Protein AF-0000000066670380 (afdb_homodimer)

Radius of gyration: 27.07 Å; Cα contacts (8 Å, |Δi|>4): 912; chains: 2; bounding box: 52×88×58 Å

Structure (mmCIF, N/CA/C/O backbone):
data_AF-0000000066670380-model_v1
#
loop_
_entity.id
_entity.type
_entity.pdbx_description
1 polymer 'p-aminobenzoate N-oxygenase AurF'
#
loop_
_atom_site.group_PDB
_atom_site.id
_atom_site.type_symbol
_atom_site.label_atom_id
_atom_site.label_alt_id
_atom_site.label_comp_id
_atom_site.label_asym_id
_atom_site.label_entity_id
_atom_site.label_seq_id
_atom_site.pdbx_PDB_ins_code
_atom_site.Cartn_x
_atom_site.Cartn_y
_atom_site.Cartn_z
_atom_site.occupancy
_atom_site.B_iso_or_equiv
_atom_site.auth_seq_id
_atom_site.auth_comp_id
_atom_site.auth_asym_id
_atom_site.auth_atom_id
_atom_site.pdbx_PDB_model_num
ATOM 1 N N . MET A 1 1 ? 3.664 -50.062 -10.539 1 27.84 1 MET A N 1
ATOM 2 C CA . MET A 1 1 ? 3.404 -48.656 -10.773 1 27.84 1 MET A CA 1
ATOM 3 C C . MET A 1 1 ? 2.793 -48 -9.539 1 27.84 1 MET A C 1
ATOM 5 O O . MET A 1 1 ? 1.697 -48.375 -9.109 1 27.84 1 MET A O 1
ATOM 9 N N . SER A 1 2 ? 3.572 -47.594 -8.57 1 32.66 2 SER A N 1
ATOM 10 C CA . SER A 1 2 ? 3.107 -47.094 -7.285 1 32.66 2 SER A CA 1
ATOM 11 C C . SER A 1 2 ? 2.109 -45.938 -7.477 1 32.66 2 SER A C 1
ATOM 13 O O . SER A 1 2 ? 2.277 -45.094 -8.359 1 32.66 2 SER A O 1
ATOM 15 N N . THR A 1 3 ? 0.923 -46.156 -7.219 1 38.84 3 THR A N 1
ATOM 16 C CA . THR A 1 3 ? -0.119 -45.125 -7.254 1 38.84 3 THR A CA 1
ATOM 17 C C . THR A 1 3 ? 0.418 -43.781 -6.754 1 38.84 3 THR A C 1
ATOM 19 O O . THR A 1 3 ? 0.989 -43.719 -5.664 1 38.84 3 THR A O 1
ATOM 22 N N . PRO A 1 4 ? 0.781 -42.906 -7.676 1 41.97 4 PRO A N 1
ATOM 23 C CA . PRO A 1 4 ? 1.277 -41.656 -7.113 1 41.97 4 PRO A CA 1
ATOM 24 C C . PRO A 1 4 ? 0.515 -41.219 -5.863 1 41.97 4 PRO A C 1
ATOM 26 O O . PRO A 1 4 ? -0.715 -41.312 -5.828 1 41.97 4 PRO A O 1
ATOM 29 N N . THR A 1 5 ? 0.919 -41.469 -4.672 1 41.38 5 THR A N 1
ATOM 30 C CA . THR A 1 5 ? 0.387 -41.062 -3.379 1 41.38 5 THR A CA 1
ATOM 31 C C . THR A 1 5 ? -0.266 -39.688 -3.477 1 41.38 5 THR A C 1
ATOM 33 O O . THR A 1 5 ? 0.386 -38.719 -3.848 1 41.38 5 THR A O 1
ATOM 36 N N . LYS A 1 6 ? -1.467 -39.719 -3.725 1 56.16 6 LYS A N 1
ATOM 37 C CA . LYS A 1 6 ? -2.289 -38.5 -3.672 1 56.16 6 LYS A CA 1
ATOM 38 C C . LYS A 1 6 ? -1.941 -37.656 -2.453 1 56.16 6 LYS A C 1
ATOM 40 O O . LYS A 1 6 ? -2.203 -38.062 -1.317 1 56.16 6 LYS A O 1
ATOM 45 N N . HIS A 1 7 ? -0.723 -37.031 -2.568 1 61.69 7 HIS A N 1
ATOM 46 C CA . HIS A 1 7 ? -0.41 -36.094 -1.474 1 61.69 7 HIS A CA 1
ATOM 47 C C . HIS A 1 7 ? -1.616 -35.25 -1.111 1 61.69 7 HIS A C 1
ATOM 49 O O . HIS A 1 7 ? -2.219 -34.625 -1.982 1 61.69 7 HIS A O 1
ATOM 55 N N . ALA A 1 8 ? -2.26 -35.438 0.004 1 76.31 8 ALA A N 1
ATOM 56 C CA . ALA A 1 8 ? -3.396 -34.656 0.519 1 76.31 8 ALA A CA 1
ATOM 57 C C . ALA A 1 8 ? -3.047 -33.188 0.658 1 76.31 8 ALA A C 1
ATOM 59 O O . ALA A 1 8 ? -1.997 -32.844 1.202 1 76.31 8 ALA A O 1
ATOM 60 N N . VAL A 1 9 ? -3.727 -32.281 -0.141 1 86.62 9 VAL A N 1
ATOM 61 C CA . VAL A 1 9 ? -3.547 -30.844 -0.063 1 86.62 9 VAL A CA 1
ATOM 62 C C . VAL A 1 9 ? -4.316 -30.281 1.135 1 86.62 9 VAL A C 1
ATOM 64 O O . VAL A 1 9 ? -5.5 -30.578 1.31 1 86.62 9 VAL A O 1
ATOM 67 N N . SER A 1 10 ? -3.701 -29.594 2.004 1 86.31 10 SER A N 1
ATOM 68 C CA . SER A 1 10 ? -4.289 -29.016 3.209 1 86.31 10 SER A CA 1
ATOM 69 C C . SER A 1 10 ? -5.492 -28.141 2.873 1 86.31 10 SER A C 1
ATOM 71 O O . SER A 1 10 ? -5.465 -27.391 1.895 1 86.31 10 SER A O 1
ATOM 73 N N . THR A 1 11 ? -6.512 -28.266 3.629 1 86.19 11 THR A N 1
ATOM 74 C CA . THR A 1 11 ? -7.684 -27.406 3.469 1 86.19 11 THR A CA 1
ATOM 75 C C . THR A 1 11 ? -7.793 -26.422 4.625 1 86.19 11 THR A C 1
ATOM 77 O O . THR A 1 11 ? -8.82 -25.75 4.777 1 86.19 11 THR A O 1
ATOM 80 N N . ALA A 1 12 ? -6.832 -26.344 5.352 1 81.56 12 ALA A N 1
ATOM 81 C CA . ALA A 1 12 ? -6.852 -25.469 6.52 1 81.56 12 ALA A CA 1
ATOM 82 C C . ALA A 1 12 ? -7.027 -24.016 6.105 1 81.56 12 ALA A C 1
ATOM 84 O O . ALA A 1 12 ? -6.273 -23.5 5.277 1 81.56 12 ALA A O 1
ATOM 85 N N . GLY A 1 13 ? -8.133 -23.375 6.629 1 80.44 13 GLY A N 1
ATOM 86 C CA . GLY A 1 13 ? -8.336 -21.953 6.453 1 80.44 13 GLY A CA 1
ATOM 87 C C . GLY A 1 13 ? -8.906 -21.594 5.094 1 80.44 13 GLY A C 1
ATOM 88 O O . GLY A 1 13 ? -9.008 -20.406 4.758 1 80.44 13 GLY A O 1
ATOM 89 N N . MET A 1 14 ? -9.297 -22.547 4.363 1 86.88 14 MET A N 1
ATOM 90 C CA . MET A 1 14 ? -9.781 -22.266 3.014 1 86.88 14 MET A CA 1
ATOM 91 C C . MET A 1 14 ? -11.125 -21.547 3.055 1 86.88 14 MET A C 1
ATOM 93 O O . MET A 1 14 ? -11.969 -21.844 3.902 1 86.88 14 MET A O 1
ATOM 97 N N . SER A 1 15 ? -11.242 -20.594 2.135 1 88.19 15 SER A N 1
ATOM 98 C CA . SER A 1 15 ? -12.492 -19.859 2.025 1 88.19 15 SER A CA 1
ATOM 99 C C . SER A 1 15 ? -13.656 -20.781 1.675 1 88.19 15 SER A C 1
ATOM 101 O O . SER A 1 15 ? -13.523 -21.672 0.833 1 88.19 15 SER A O 1
ATOM 103 N N . THR A 1 16 ? -14.766 -20.547 2.285 1 86.88 16 THR A N 1
ATOM 104 C CA . THR A 1 16 ? -15.984 -21.312 2.012 1 86.88 16 THR A CA 1
ATOM 105 C C . THR A 1 16 ? -17.047 -20.438 1.365 1 86.88 16 THR A C 1
ATOM 107 O O . THR A 1 16 ? -18.219 -20.781 1.353 1 86.88 16 THR A O 1
ATOM 110 N N . THR A 1 17 ? -16.625 -19.344 0.878 1 88.81 17 THR A N 1
ATOM 111 C CA . THR A 1 17 ? -17.562 -18.375 0.319 1 88.81 17 THR A CA 1
ATOM 112 C C . THR A 1 17 ? -18.266 -18.938 -0.914 1 88.81 17 THR A C 1
ATOM 114 O O . THR A 1 17 ? -17.609 -19.5 -1.797 1 88.81 17 THR A O 1
ATOM 117 N N . ARG A 1 18 ? -19.562 -18.797 -0.908 1 89.88 18 ARG A N 1
ATOM 118 C CA . ARG A 1 18 ? -20.438 -19.078 -2.041 1 89.88 18 ARG A CA 1
ATOM 119 C C . ARG A 1 18 ? -21.297 -17.859 -2.389 1 89.88 18 ARG A C 1
ATOM 121 O O . ARG A 1 18 ? -21.5 -16.984 -1.554 1 89.88 18 ARG A O 1
ATOM 128 N N . ALA A 1 19 ? -21.734 -17.844 -3.615 1 89.88 19 ALA A N 1
ATOM 129 C CA . ALA A 1 19 ? -22.547 -16.719 -4.062 1 89.88 19 ALA A CA 1
ATOM 130 C C . ALA A 1 19 ? -23.734 -16.5 -3.127 1 89.88 19 ALA A C 1
ATOM 132 O O . ALA A 1 19 ? -24.078 -15.359 -2.816 1 89.88 19 ALA A O 1
ATOM 133 N N . LYS A 1 20 ? -24.25 -17.547 -2.625 1 88.19 20 LYS A N 1
ATOM 134 C CA . LYS A 1 20 ? -25.5 -17.5 -1.88 1 88.19 20 LYS A CA 1
ATOM 135 C C . LYS A 1 20 ? -25.266 -17.031 -0.445 1 88.19 20 LYS A C 1
ATOM 137 O O . LYS A 1 20 ? -26.219 -16.688 0.258 1 88.19 20 LYS A O 1
ATOM 142 N N . ASN A 1 21 ? -24.078 -16.969 0.012 1 89.38 21 ASN A N 1
ATOM 143 C CA . ASN A 1 21 ? -23.859 -16.656 1.422 1 89.38 21 ASN A CA 1
ATOM 144 C C . ASN A 1 21 ? -23.141 -15.328 1.602 1 89.38 21 ASN A C 1
ATOM 146 O O . ASN A 1 21 ? -22.594 -15.055 2.668 1 89.38 21 ASN A O 1
ATOM 150 N N . VAL A 1 22 ? -23.219 -14.57 0.605 1 92.38 22 VAL A N 1
ATOM 151 C CA . VAL A 1 22 ? -22.594 -13.25 0.703 1 92.38 22 VAL A CA 1
ATOM 152 C C . VAL A 1 22 ? -23.406 -12.359 1.625 1 92.38 22 VAL A C 1
ATOM 154 O O . VAL A 1 22 ? -24.594 -12.125 1.38 1 92.38 22 VAL A O 1
ATOM 157 N N . GLY A 1 23 ? -22.797 -11.953 2.709 1 90.81 23 GLY A N 1
ATOM 158 C CA . GLY A 1 23 ? -23.484 -11.133 3.689 1 90.81 23 GLY A CA 1
ATOM 159 C C . GLY A 1 23 ? -23.172 -9.656 3.557 1 90.81 23 GLY A C 1
ATOM 160 O O . GLY A 1 23 ? -22.766 -9.195 2.486 1 90.81 23 GLY A O 1
ATOM 161 N N . ASP A 1 24 ? -23.5 -8.875 4.68 1 94.75 24 ASP A N 1
ATOM 162 C CA . ASP A 1 24 ? -23.234 -7.441 4.727 1 94.75 24 ASP A CA 1
ATOM 163 C C . ASP A 1 24 ? -21.734 -7.156 4.648 1 94.75 24 ASP A C 1
ATOM 165 O O . ASP A 1 24 ? -20.938 -7.781 5.352 1 94.75 24 ASP A O 1
ATOM 169 N N . ARG A 1 25 ? -21.391 -6.254 3.795 1 94 25 ARG A N 1
ATOM 170 C CA . ARG A 1 25 ? -19.984 -5.949 3.535 1 94 25 ARG A CA 1
ATOM 171 C C . ARG A 1 25 ? -19.281 -5.52 4.812 1 94 25 ARG A C 1
ATOM 173 O O . ARG A 1 25 ? -18.172 -5.977 5.094 1 94 25 ARG A O 1
ATOM 180 N N . GLN A 1 26 ? -19.922 -4.66 5.602 1 94.44 26 GLN A N 1
ATOM 181 C CA . GLN A 1 26 ? -19.297 -4.137 6.809 1 94.44 26 GLN A CA 1
ATOM 182 C C . GLN A 1 26 ? -19.125 -5.227 7.863 1 94.44 26 GLN A C 1
ATOM 184 O O . GLN A 1 26 ? -18.125 -5.273 8.57 1 94.44 26 GLN A O 1
ATOM 189 N N . LYS A 1 27 ? -20.047 -6.141 7.957 1 94.5 27 LYS A N 1
ATOM 190 C CA . LYS A 1 27 ? -19.969 -7.246 8.906 1 94.5 27 LYS A CA 1
ATOM 191 C C . LYS A 1 27 ? -18.844 -8.219 8.531 1 94.5 27 LYS A C 1
ATOM 193 O O . LYS A 1 27 ? -18.109 -8.695 9.391 1 94.5 27 LYS A O 1
ATOM 198 N N . THR A 1 28 ? -18.781 -8.484 7.27 1 94.19 28 THR A N 1
ATOM 199 C CA . THR A 1 28 ? -17.688 -9.336 6.797 1 94.19 28 THR A CA 1
ATOM 200 C C . THR A 1 28 ? -16.328 -8.703 7.109 1 94.19 28 THR A C 1
ATOM 202 O O . THR A 1 28 ? -15.438 -9.359 7.641 1 94.19 28 THR A O 1
ATOM 205 N N . ALA A 1 29 ? -16.203 -7.41 6.77 1 94.19 29 ALA A N 1
ATOM 206 C CA . ALA A 1 29 ? -14.953 -6.699 7.016 1 94.19 29 ALA A CA 1
ATOM 207 C C . ALA A 1 29 ? -14.594 -6.727 8.5 1 94.19 29 ALA A C 1
ATOM 209 O O . ALA A 1 29 ? -13.438 -6.977 8.859 1 94.19 29 ALA A O 1
ATOM 210 N N . GLN A 1 30 ? -15.555 -6.523 9.32 1 93.56 30 GLN A N 1
ATOM 211 C CA . GLN A 1 30 ? -15.328 -6.523 10.766 1 93.56 30 GLN A CA 1
ATOM 212 C C . GLN A 1 30 ? -14.828 -7.879 11.242 1 93.56 30 GLN A C 1
ATOM 214 O O . GLN A 1 30 ? -13.883 -7.957 12.031 1 93.56 30 GLN A O 1
ATOM 219 N N . ARG A 1 31 ? -15.453 -8.914 10.812 1 93.38 31 ARG A N 1
ATOM 220 C CA . ARG A 1 31 ? -15.055 -10.273 11.188 1 93.38 31 ARG A CA 1
ATOM 221 C C . ARG A 1 31 ? -13.633 -10.57 10.719 1 93.38 31 ARG A C 1
ATOM 223 O O . ARG A 1 31 ? -12.828 -11.125 11.477 1 93.38 31 ARG A O 1
ATOM 230 N N . LEU A 1 32 ? -13.344 -10.172 9.547 1 92.88 32 LEU A N 1
ATOM 231 C CA . LEU A 1 32 ? -12.031 -10.461 8.977 1 92.88 32 LEU A CA 1
ATOM 232 C C . LEU A 1 32 ? -10.953 -9.609 9.641 1 92.88 32 LEU A C 1
ATOM 234 O O . LEU A 1 32 ? -9.805 -10.047 9.781 1 92.88 32 LEU A O 1
ATOM 238 N N . LEU A 1 33 ? -11.312 -8.406 10.031 1 92.94 33 LEU A N 1
ATOM 239 C CA . LEU A 1 33 ? -10.391 -7.562 10.781 1 92.94 33 LEU A CA 1
ATOM 240 C C . LEU A 1 33 ? -10.023 -8.203 12.117 1 92.94 33 LEU A C 1
ATOM 242 O O . LEU A 1 33 ? -8.859 -8.195 12.516 1 92.94 33 LEU A O 1
ATOM 246 N N . ARG A 1 34 ? -10.984 -8.75 12.797 1 90.69 34 ARG A N 1
ATOM 247 C CA . ARG A 1 34 ? -10.727 -9.453 14.047 1 90.69 34 ARG A CA 1
ATOM 248 C C . ARG A 1 34 ? -9.812 -10.656 13.82 1 90.69 34 ARG A C 1
ATOM 250 O O . ARG A 1 34 ? -8.883 -10.883 14.594 1 90.69 34 ARG A O 1
ATOM 257 N N . SER A 1 35 ? -10.078 -11.375 12.75 1 90 35 SER A N 1
ATOM 258 C CA . SER A 1 35 ? -9.25 -12.523 12.406 1 90 35 SER A CA 1
ATOM 259 C C . SER A 1 35 ? -7.809 -12.102 12.125 1 90 35 SER A C 1
ATOM 261 O O . SER A 1 35 ? -6.867 -12.773 12.555 1 90 35 SER A O 1
ATOM 263 N N . ALA A 1 36 ? -7.664 -11.008 11.43 1 89.38 36 ALA A N 1
ATOM 264 C CA . ALA A 1 36 ? -6.332 -10.5 11.102 1 89.38 36 ALA A CA 1
ATOM 265 C C . ALA A 1 36 ? -5.562 -10.117 12.359 1 89.38 36 ALA A C 1
ATOM 267 O O . ALA A 1 36 ? -4.352 -10.328 12.438 1 89.38 36 ALA A O 1
ATOM 268 N N . ALA A 1 37 ? -6.227 -9.602 13.297 1 85.5 37 ALA A N 1
ATOM 269 C CA . ALA A 1 37 ? -5.605 -9.188 14.555 1 85.5 37 ALA A CA 1
ATOM 270 C C . ALA A 1 37 ? -5.219 -10.398 15.398 1 85.5 37 ALA A C 1
ATOM 272 O O . ALA A 1 37 ? -4.141 -10.43 16 1 85.5 37 ALA A O 1
ATOM 273 N N . ASP A 1 38 ? -6.012 -11.422 15.398 1 86 38 ASP A N 1
ATOM 274 C CA . ASP A 1 38 ? -5.836 -12.594 16.25 1 86 38 ASP A CA 1
ATOM 275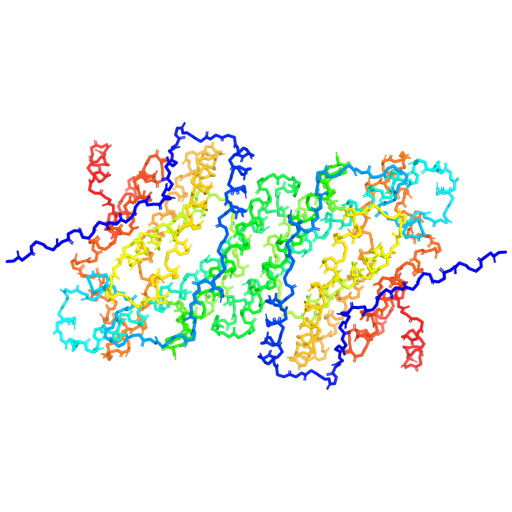 C C . ASP A 1 38 ? -4.785 -13.547 15.672 1 86 38 ASP A C 1
ATOM 277 O O . ASP A 1 38 ? -4.121 -14.266 16.422 1 86 38 ASP A O 1
ATOM 281 N N . ARG A 1 39 ? -4.613 -13.5 14.406 1 84.62 39 ARG A N 1
ATOM 282 C CA . ARG A 1 39 ? -3.77 -14.484 13.734 1 84.62 39 ARG A CA 1
ATOM 283 C C . ARG A 1 39 ? -2.721 -13.805 12.867 1 84.62 39 ARG A C 1
ATOM 285 O O . ARG A 1 39 ? -2.553 -14.156 11.695 1 84.62 39 ARG A O 1
ATOM 292 N N . ALA A 1 40 ? -2.08 -12.891 13.477 1 81.88 40 ALA A N 1
ATOM 293 C CA . ALA A 1 40 ? -1.035 -12.18 12.75 1 81.88 40 ALA A CA 1
ATOM 294 C C . ALA A 1 40 ? 0.307 -12.891 12.875 1 81.88 40 ALA A C 1
ATOM 296 O O . ALA A 1 40 ? 0.662 -13.367 13.961 1 81.88 40 ALA A O 1
ATOM 297 N N . TYR A 1 41 ? 0.965 -13.148 11.781 1 87.94 41 TYR A N 1
ATOM 298 C CA . TYR A 1 41 ? 2.322 -13.68 11.734 1 87.94 41 TYR A CA 1
ATOM 299 C C . TYR A 1 41 ? 3.328 -12.586 11.391 1 87.94 41 TYR A C 1
ATOM 301 O O . TYR A 1 41 ? 2.959 -11.547 10.852 1 87.94 41 TYR A O 1
ATOM 309 N N . ASP A 1 42 ? 4.473 -12.852 11.844 1 86.38 42 ASP A N 1
ATOM 310 C CA . ASP A 1 42 ? 5.613 -12.016 11.477 1 86.38 42 ASP A CA 1
ATOM 311 C C . ASP A 1 42 ? 6.715 -12.844 10.828 1 86.38 42 ASP A C 1
ATOM 313 O O . ASP A 1 42 ? 7.457 -13.555 11.508 1 86.38 42 ASP A O 1
ATOM 317 N N . GLY A 1 43 ? 6.855 -12.688 9.555 1 90.12 43 GLY A N 1
ATOM 318 C CA . GLY A 1 43 ? 7.82 -13.469 8.797 1 90.12 43 GLY A CA 1
ATOM 319 C C . GLY A 1 43 ? 9.242 -13.281 9.281 1 90.12 43 GLY A C 1
ATOM 320 O O . GLY A 1 43 ? 10.07 -14.188 9.148 1 90.12 43 GLY A O 1
ATOM 321 N N . GLU A 1 44 ? 9.57 -12.148 9.875 1 87.44 44 GLU A N 1
ATOM 322 C CA . GLU A 1 44 ? 10.922 -11.891 10.359 1 87.44 44 GLU A CA 1
ATOM 323 C C . GLU A 1 44 ? 11.227 -12.703 11.617 1 87.44 44 GLU A C 1
ATOM 325 O O . GLU A 1 44 ? 12.375 -13.062 11.867 1 87.44 44 GLU A O 1
ATOM 330 N N . VAL A 1 45 ? 10.148 -12.969 12.32 1 89.19 45 VAL A N 1
ATOM 331 C CA . VAL A 1 45 ? 10.312 -13.68 13.586 1 89.19 45 VAL A CA 1
ATOM 332 C C . VAL A 1 45 ? 9.961 -15.156 13.406 1 89.19 45 VAL A C 1
ATOM 334 O O . VAL A 1 45 ? 10.617 -16.031 13.977 1 89.19 45 VAL A O 1
ATOM 337 N N . ASP A 1 46 ? 9.031 -15.438 12.555 1 94.94 46 ASP A N 1
ATOM 338 C CA . ASP A 1 46 ? 8.438 -16.766 12.477 1 94.94 46 ASP A CA 1
ATOM 339 C C . ASP A 1 46 ? 9.219 -17.656 11.516 1 94.94 46 ASP A C 1
ATOM 341 O O . ASP A 1 46 ? 8.961 -18.859 11.422 1 94.94 46 ASP A O 1
ATOM 345 N N . ILE A 1 47 ? 10.148 -17.125 10.781 1 96.56 47 ILE A N 1
ATOM 346 C CA . ILE A 1 47 ? 11.031 -17.891 9.914 1 96.56 47 ILE A CA 1
ATOM 347 C C . ILE A 1 47 ? 12.477 -17.734 10.367 1 96.56 47 ILE A C 1
ATOM 349 O O . ILE A 1 47 ? 12.953 -16.609 10.547 1 96.56 47 ILE A O 1
ATOM 353 N N . ASN A 1 48 ? 13.18 -18.797 10.602 1 96.25 48 ASN A N 1
ATOM 354 C CA . ASN A 1 48 ? 14.578 -18.75 10.992 1 96.25 48 ASN A CA 1
ATOM 355 C C . ASN A 1 48 ? 15.484 -18.484 9.797 1 96.25 48 ASN A C 1
ATOM 357 O O . ASN A 1 48 ? 16.109 -19.406 9.273 1 96.25 48 ASN A O 1
ATOM 361 N N . TRP A 1 49 ? 15.633 -17.281 9.461 1 96.06 49 TRP A N 1
ATOM 362 C CA . TRP A 1 49 ? 16.359 -16.891 8.258 1 96.06 49 TRP A CA 1
ATOM 363 C C . TRP A 1 49 ? 17.844 -17.188 8.391 1 96.06 49 TRP A C 1
ATOM 365 O O . TRP A 1 49 ? 18.562 -17.281 7.387 1 96.06 49 TRP A O 1
ATOM 375 N N . ASP A 1 50 ? 18.406 -17.406 9.539 1 95.62 50 ASP A N 1
ATOM 376 C CA . ASP A 1 50 ? 19.828 -17.656 9.766 1 95.62 50 ASP A CA 1
ATOM 377 C C . ASP A 1 50 ? 20.156 -19.125 9.586 1 95.62 50 ASP A C 1
ATOM 379 O O . ASP A 1 50 ? 21.328 -19.5 9.461 1 95.62 50 ASP A O 1
ATOM 383 N N . ALA A 1 51 ? 19.156 -19.938 9.648 1 97.5 51 ALA A N 1
ATOM 384 C CA . ALA A 1 51 ? 19.406 -21.359 9.398 1 97.5 51 ALA A CA 1
ATOM 385 C C . ALA A 1 51 ? 19.859 -21.594 7.969 1 97.5 51 ALA A C 1
ATOM 387 O O . ALA A 1 51 ? 19.359 -20.969 7.031 1 97.5 51 ALA A O 1
ATOM 388 N N . PRO A 1 52 ? 20.859 -22.531 7.805 1 97.31 52 PRO A N 1
ATOM 389 C CA . PRO A 1 52 ? 21.266 -22.828 6.438 1 97.31 52 PRO A CA 1
ATOM 390 C C . PRO A 1 52 ? 20.219 -23.609 5.656 1 97.31 52 PRO A C 1
ATOM 392 O O . PRO A 1 52 ? 19.328 -24.219 6.254 1 97.31 52 PRO A O 1
ATOM 395 N N . LEU A 1 53 ? 20.344 -23.484 4.383 1 97.25 53 LEU A N 1
ATOM 396 C CA . LEU A 1 53 ? 19.531 -24.359 3.547 1 97.25 53 LEU A CA 1
ATOM 397 C C . LEU A 1 53 ? 19.859 -25.828 3.801 1 97.25 53 LEU A C 1
ATOM 399 O O . LEU A 1 53 ? 21.031 -26.172 3.977 1 97.25 53 LEU A O 1
ATOM 403 N N . GLU A 1 54 ? 18.828 -26.656 3.758 1 97.25 54 GLU A N 1
ATOM 404 C CA . GLU A 1 54 ? 19.047 -28.078 3.971 1 97.25 54 GLU A CA 1
ATOM 405 C C . GLU A 1 54 ? 19.469 -28.766 2.674 1 97.25 54 GLU A C 1
ATOM 407 O O . GLU A 1 54 ? 18.75 -28.703 1.671 1 97.25 54 GLU A O 1
ATOM 412 N N . PRO A 1 55 ? 20.594 -29.469 2.713 1 95.62 55 PRO A N 1
ATOM 413 C CA . PRO A 1 55 ? 21.047 -30.172 1.506 1 95.62 55 PRO A CA 1
ATOM 414 C C . PRO A 1 55 ? 20.047 -31.203 1.014 1 95.62 55 PRO A C 1
ATOM 416 O O . PRO A 1 55 ? 19.438 -31.922 1.821 1 95.62 55 PRO A O 1
ATOM 419 N N . GLY A 1 56 ? 19.828 -31.188 -0.256 1 95 56 GLY A N 1
ATOM 420 C CA . GLY A 1 56 ? 19.031 -32.219 -0.885 1 95 56 GLY A CA 1
ATOM 421 C C . GLY A 1 56 ? 17.562 -31.875 -0.942 1 95 56 GLY A C 1
ATOM 422 O O . GLY A 1 56 ? 16.781 -32.562 -1.601 1 95 56 GLY A O 1
ATOM 423 N N . LYS A 1 57 ? 17.156 -30.844 -0.276 1 97.19 57 LYS A N 1
ATOM 424 C CA . LYS A 1 57 ? 15.742 -30.469 -0.275 1 97.19 57 LYS A CA 1
ATOM 425 C C . LYS A 1 57 ? 15.406 -29.578 -1.469 1 97.19 57 LYS A C 1
ATOM 427 O O . LYS A 1 57 ? 16.281 -28.875 -1.984 1 97.19 57 LYS A O 1
ATOM 432 N N . ARG A 1 58 ? 14.148 -29.703 -1.817 1 97.62 58 ARG A N 1
ATOM 433 C CA . ARG A 1 58 ? 13.648 -29.016 -3.002 1 97.62 58 ARG A CA 1
ATOM 434 C C . ARG A 1 58 ? 12.992 -27.688 -2.627 1 97.62 58 ARG A C 1
ATOM 436 O O . ARG A 1 58 ? 12.648 -27.469 -1.466 1 97.62 58 ARG A O 1
ATOM 443 N N . TRP A 1 59 ? 12.906 -26.812 -3.604 1 97.56 59 TRP A N 1
ATOM 444 C CA . TRP A 1 59 ? 12.172 -25.562 -3.447 1 97.56 59 TRP A CA 1
ATOM 445 C C . TRP A 1 59 ? 10.75 -25.703 -3.979 1 97.56 59 TRP A C 1
ATOM 447 O O . TRP A 1 59 ? 9.875 -24.906 -3.639 1 97.56 59 TRP A O 1
ATOM 457 N N . MET A 1 60 ? 10.594 -26.625 -4.848 1 95.25 60 MET A N 1
ATOM 458 C CA . MET A 1 60 ? 9.32 -26.969 -5.477 1 95.25 60 MET A CA 1
ATOM 459 C C . MET A 1 60 ? 9.258 -28.469 -5.781 1 95.25 60 MET A C 1
ATOM 461 O O . MET A 1 60 ? 10.281 -29.078 -6.09 1 95.25 60 MET A O 1
ATOM 465 N N . LEU A 1 61 ? 8.07 -28.984 -5.723 1 96.06 61 LEU A N 1
ATOM 466 C CA . LEU A 1 61 ? 7.898 -30.406 -6.023 1 96.06 61 LEU A CA 1
ATOM 467 C C . LEU A 1 61 ? 8.188 -30.688 -7.496 1 96.06 61 LEU A C 1
ATOM 469 O O . LEU A 1 61 ? 7.809 -29.906 -8.367 1 96.06 61 LEU A O 1
ATOM 473 N N . ASP A 1 62 ? 8.773 -31.812 -7.758 1 96.38 62 ASP A N 1
ATOM 474 C CA . ASP A 1 62 ? 9.195 -32.156 -9.117 1 96.38 62 ASP A CA 1
ATOM 475 C C . ASP A 1 62 ? 8.008 -32.156 -10.07 1 96.38 62 ASP A C 1
ATOM 477 O O . ASP A 1 62 ? 8.062 -31.578 -11.148 1 96.38 62 ASP A O 1
ATOM 481 N N . HIS A 1 63 ? 6.906 -32.781 -9.664 1 95.69 63 HIS A N 1
ATOM 482 C CA . HIS A 1 63 ? 5.781 -32.969 -10.578 1 95.69 63 HIS A CA 1
ATOM 483 C C . HIS A 1 63 ? 5.059 -31.656 -10.82 1 95.69 63 HIS A C 1
ATOM 485 O O . HIS A 1 63 ? 4.172 -31.578 -11.68 1 95.69 63 HIS A O 1
ATOM 491 N N . ARG A 1 64 ? 5.453 -30.547 -10.117 1 96.31 64 ARG A N 1
ATOM 492 C CA . ARG A 1 64 ? 4.875 -29.219 -10.336 1 96.31 64 ARG A CA 1
ATOM 493 C C . ARG A 1 64 ? 5.785 -28.359 -11.203 1 96.31 64 ARG A C 1
ATOM 495 O O . ARG A 1 64 ? 5.395 -27.266 -11.633 1 96.31 64 ARG A O 1
ATOM 502 N N . GLN A 1 65 ? 6.973 -28.812 -11.461 1 97.44 65 GLN A N 1
ATOM 503 C CA . GLN A 1 65 ? 7.867 -28.078 -12.352 1 97.44 65 GLN A CA 1
ATOM 504 C C . GLN A 1 65 ? 7.375 -28.125 -13.797 1 97.44 65 GLN A C 1
ATOM 506 O O . GLN A 1 65 ? 6.828 -29.141 -14.234 1 97.44 65 GLN A O 1
ATOM 511 N N . THR A 1 66 ? 7.613 -27.109 -14.516 1 97.69 66 THR A N 1
ATOM 512 C CA . THR A 1 66 ? 6.98 -26.875 -15.812 1 97.69 66 THR A CA 1
ATOM 513 C C . THR A 1 66 ? 7.426 -27.922 -16.828 1 97.69 66 THR A C 1
ATOM 515 O O . THR A 1 66 ? 6.68 -28.266 -17.75 1 97.69 66 THR A O 1
ATOM 518 N N . LEU A 1 67 ? 8.641 -28.469 -16.688 1 98.31 67 LEU A N 1
ATOM 519 C CA . LEU A 1 67 ? 9.172 -29.391 -17.688 1 98.31 67 LEU A CA 1
ATOM 520 C C . LEU A 1 67 ? 8.984 -30.844 -17.266 1 98.31 67 LEU A C 1
ATOM 522 O O . LEU A 1 67 ? 9.312 -31.75 -18.016 1 98.31 67 LEU A O 1
ATOM 526 N N . TYR A 1 68 ? 8.469 -31.078 -16.078 1 98.19 68 TYR A N 1
ATOM 527 C CA . TYR A 1 68 ? 8.305 -32.438 -15.586 1 98.19 68 TYR A CA 1
ATOM 528 C C . TYR A 1 68 ? 7.539 -33.312 -16.594 1 98.19 68 TYR A C 1
ATOM 530 O O . TYR A 1 68 ? 6.488 -32.875 -17.094 1 98.19 68 TYR A O 1
ATOM 538 N N . GLY A 1 69 ? 8.07 -34.406 -16.922 1 96.88 69 GLY A N 1
ATOM 539 C CA . GLY A 1 69 ? 7.406 -35.375 -17.797 1 96.88 69 GLY A CA 1
ATOM 540 C C . GLY A 1 69 ? 7.715 -35.125 -19.266 1 96.88 69 GLY A C 1
ATOM 541 O O . GLY A 1 69 ? 7.156 -35.781 -20.141 1 96.88 69 GLY A O 1
ATOM 542 N N . THR A 1 70 ? 8.555 -34.25 -19.625 1 98.25 70 THR A N 1
ATOM 543 C CA . THR A 1 70 ? 8.93 -33.969 -21 1 98.25 70 THR A CA 1
ATOM 544 C C . THR A 1 70 ? 10.281 -34.594 -21.328 1 98.25 70 THR A C 1
ATOM 546 O O . THR A 1 70 ? 10.984 -35.094 -20.438 1 98.25 70 THR A O 1
ATOM 549 N N . TYR A 1 71 ? 10.602 -34.531 -22.578 1 98 71 TYR A N 1
ATOM 550 C CA . TYR A 1 71 ? 11.891 -35.062 -23 1 98 71 TYR A CA 1
ATOM 551 C C . TYR A 1 71 ? 13.031 -34.219 -22.484 1 98 71 TYR A C 1
ATOM 553 O O . TYR A 1 71 ? 14.133 -34.719 -22.219 1 98 71 TYR A O 1
ATOM 561 N N . LEU A 1 72 ? 12.805 -32.938 -22.297 1 98.5 72 LEU A N 1
ATOM 562 C CA . LEU A 1 72 ? 13.828 -32.062 -21.719 1 98.5 72 LEU A CA 1
ATOM 563 C C . LEU A 1 72 ? 14.094 -32.438 -20.266 1 98.5 72 LEU A C 1
ATOM 565 O O . LEU A 1 72 ? 15.25 -32.469 -19.828 1 98.5 72 LEU A O 1
ATOM 569 N N . TRP A 1 73 ? 13.039 -32.688 -19.516 1 98.31 73 TRP A N 1
ATOM 570 C CA . TRP A 1 73 ? 13.156 -33.094 -18.109 1 98.31 73 TRP A CA 1
ATOM 571 C C . TRP A 1 73 ? 13.977 -34.375 -17.984 1 98.31 73 TRP A C 1
ATOM 573 O O . TRP A 1 73 ? 14.836 -34.5 -17.109 1 98.31 73 TRP A O 1
ATOM 583 N N . ASP A 1 74 ? 13.766 -35.281 -18.906 1 98.06 74 ASP A N 1
ATOM 584 C CA . ASP A 1 74 ? 14.406 -36.594 -18.859 1 98.06 74 ASP A CA 1
ATOM 585 C C . ASP A 1 74 ? 15.914 -36.469 -19.062 1 98.06 74 ASP A C 1
ATOM 587 O O . ASP A 1 74 ? 16.688 -37.344 -18.625 1 98.06 74 ASP A O 1
ATOM 591 N N . ARG A 1 75 ? 16.312 -35.438 -19.641 1 98.06 75 ARG A N 1
ATOM 592 C CA . ARG A 1 75 ? 17.719 -35.25 -19.953 1 98.06 75 ARG A CA 1
ATOM 593 C C . ARG A 1 75 ? 18.438 -34.531 -18.812 1 98.06 75 ARG A C 1
ATOM 595 O O . ARG A 1 75 ? 19.672 -34.469 -18.781 1 98.06 75 ARG A O 1
ATOM 602 N N . LEU A 1 76 ? 17.688 -33.969 -17.891 1 98.5 76 LEU A N 1
ATOM 603 C CA . LEU A 1 76 ? 18.281 -33.219 -16.781 1 98.5 76 LEU A CA 1
ATOM 604 C C . LEU A 1 76 ? 18.812 -34.156 -15.711 1 98.5 76 LEU A C 1
ATOM 606 O O . LEU A 1 76 ? 18.188 -35.188 -15.406 1 98.5 76 LEU A O 1
ATOM 610 N N . THR A 1 77 ? 19.969 -33.844 -15.18 1 98.19 77 THR A N 1
ATOM 611 C CA . THR A 1 77 ? 20.438 -34.531 -13.984 1 98.19 77 THR A CA 1
ATOM 612 C C . THR A 1 77 ? 19.609 -34.156 -12.766 1 98.19 77 THR A C 1
ATOM 614 O O . THR A 1 77 ? 18.844 -33.188 -12.812 1 98.19 77 THR A O 1
ATOM 617 N N . ASP A 1 78 ? 19.75 -34.906 -11.742 1 97.5 78 ASP A N 1
ATOM 618 C CA . ASP A 1 78 ? 19.016 -34.594 -10.516 1 97.5 78 ASP A CA 1
ATOM 619 C C . ASP A 1 78 ? 19.391 -33.219 -10 1 97.5 78 ASP A C 1
ATOM 621 O O . ASP A 1 78 ? 18.547 -32.469 -9.516 1 97.5 78 ASP A O 1
ATOM 625 N N . GLU A 1 79 ? 20.672 -32.875 -10.133 1 97.5 79 GLU A N 1
ATOM 626 C CA . GLU A 1 79 ? 21.141 -31.578 -9.711 1 97.5 79 GLU A CA 1
ATOM 627 C C . GLU A 1 79 ? 20.516 -30.469 -10.547 1 97.5 79 GLU A C 1
ATOM 629 O O . GLU A 1 79 ? 20.141 -29.422 -10.016 1 97.5 79 GLU A O 1
ATOM 634 N N . GLN A 1 80 ? 20.406 -30.734 -11.797 1 98.38 80 GLN A N 1
ATOM 635 C CA . GLN A 1 80 ? 19.797 -29.75 -12.688 1 98.38 80 GLN A CA 1
ATOM 636 C C . GLN A 1 80 ? 18.297 -29.594 -12.406 1 98.38 80 GLN A C 1
ATOM 638 O O . GLN A 1 80 ? 17.75 -28.5 -12.484 1 98.38 80 GLN A O 1
ATOM 643 N N . ARG A 1 81 ? 17.656 -30.688 -12.102 1 98.38 81 ARG A N 1
ATOM 644 C CA . ARG A 1 81 ? 16.25 -30.641 -11.719 1 98.38 81 ARG A CA 1
ATOM 645 C C . ARG A 1 81 ? 16.062 -29.797 -10.461 1 98.38 81 ARG A C 1
ATOM 647 O O . ARG A 1 81 ? 15.141 -28.984 -10.383 1 98.38 81 ARG A O 1
ATOM 654 N N . SER A 1 82 ? 16.938 -29.969 -9.539 1 98 82 SER A N 1
ATOM 655 C CA . SER A 1 82 ? 16.906 -29.188 -8.312 1 98 82 SER A CA 1
ATOM 656 C C . SER A 1 82 ? 17.141 -27.703 -8.594 1 98 82 SER A C 1
ATOM 658 O O . SER A 1 82 ? 16.453 -26.844 -8.047 1 98 82 SER A O 1
ATOM 660 N N . THR A 1 83 ? 18.094 -27.453 -9.461 1 98.31 83 THR A N 1
ATOM 661 C CA . THR A 1 83 ? 18.406 -26.078 -9.836 1 98.31 83 THR A CA 1
ATOM 662 C C . THR A 1 83 ? 17.219 -25.406 -10.516 1 98.31 83 THR A C 1
ATOM 664 O O . THR A 1 83 ? 16.828 -24.297 -10.164 1 98.31 83 THR A O 1
ATOM 667 N N . LEU A 1 84 ? 16.609 -26.094 -11.414 1 98.75 84 LEU A N 1
ATOM 668 C CA . LEU A 1 84 ? 15.453 -25.562 -12.125 1 98.75 84 LEU A CA 1
ATOM 669 C C . LEU A 1 84 ? 14.305 -25.281 -11.156 1 98.75 84 LEU A C 1
ATOM 671 O O . LEU A 1 84 ? 13.656 -24.234 -11.242 1 98.75 84 LEU A O 1
ATOM 675 N N . GLY A 1 85 ? 14.102 -26.203 -10.25 1 98.31 85 GLY A N 1
ATOM 676 C CA . GLY A 1 85 ? 13.055 -26.016 -9.258 1 98.31 85 GLY A CA 1
ATOM 677 C C . GLY A 1 85 ? 13.25 -24.766 -8.406 1 98.31 85 GLY A C 1
ATOM 678 O O . GLY A 1 85 ? 12.289 -24.062 -8.102 1 98.31 85 GLY A O 1
ATOM 679 N N . MET A 1 86 ? 14.484 -24.562 -8.008 1 98.56 86 MET A N 1
ATOM 680 C CA . MET A 1 86 ? 14.789 -23.359 -7.234 1 98.56 86 MET A CA 1
ATOM 681 C C . MET A 1 86 ? 14.508 -22.109 -8.055 1 98.56 86 MET A C 1
ATOM 683 O O . MET A 1 86 ? 13.891 -21.156 -7.551 1 98.56 86 MET A O 1
ATOM 687 N N . HIS A 1 87 ? 14.898 -22.125 -9.297 1 98.69 87 HIS A N 1
ATOM 688 C CA . HIS A 1 87 ? 14.695 -20.969 -10.164 1 98.69 87 HIS A CA 1
ATOM 689 C C . HIS A 1 87 ? 13.211 -20.734 -10.438 1 98.69 87 HIS A C 1
ATOM 691 O O . HIS A 1 87 ? 12.75 -19.594 -10.469 1 98.69 87 HIS A O 1
ATOM 697 N N . GLU A 1 88 ? 12.469 -21.797 -10.617 1 98.44 88 GLU A N 1
ATOM 698 C CA . GLU A 1 88 ? 11.031 -21.641 -10.82 1 98.44 88 GLU A CA 1
ATOM 699 C C . GLU A 1 88 ? 10.344 -21.109 -9.57 1 98.44 88 GLU A C 1
ATOM 701 O O . GLU A 1 88 ? 9.43 -20.281 -9.656 1 98.44 88 GLU A O 1
ATOM 706 N N . ALA A 1 89 ? 10.797 -21.578 -8.422 1 98.31 89 ALA A N 1
ATOM 707 C CA . ALA A 1 89 ? 10.258 -21.047 -7.168 1 98.31 89 ALA A CA 1
ATOM 708 C C . ALA A 1 89 ? 10.547 -19.547 -7.031 1 98.31 89 ALA A C 1
ATOM 710 O O . ALA A 1 89 ? 9.672 -18.781 -6.641 1 98.31 89 ALA A O 1
ATOM 711 N N . VAL A 1 90 ? 11.766 -19.172 -7.363 1 98.06 90 VAL A N 1
ATOM 712 C CA . VAL A 1 90 ? 12.148 -17.766 -7.281 1 98.06 90 VAL A CA 1
ATOM 713 C C . VAL A 1 90 ? 11.328 -16.953 -8.273 1 98.06 90 VAL A C 1
ATOM 715 O O . VAL A 1 90 ? 10.922 -15.82 -7.98 1 98.06 90 VAL A O 1
ATOM 718 N N . SER A 1 91 ? 11.07 -17.516 -9.43 1 97.75 91 SER A N 1
ATOM 719 C CA . SER A 1 91 ? 10.203 -16.844 -10.398 1 97.75 91 SER A CA 1
ATOM 720 C C . SER A 1 91 ? 8.805 -16.625 -9.836 1 97.75 91 SER A C 1
ATOM 722 O O . SER A 1 91 ? 8.25 -15.539 -9.953 1 97.75 91 SER A O 1
ATOM 724 N N . ALA A 1 92 ? 8.266 -17.625 -9.234 1 97.38 92 ALA A N 1
ATOM 725 C CA . ALA A 1 92 ? 6.93 -17.531 -8.648 1 97.38 92 ALA A CA 1
ATOM 726 C C . ALA A 1 92 ? 6.887 -16.469 -7.555 1 97.38 92 ALA A C 1
ATOM 728 O O . ALA A 1 92 ? 5.945 -15.68 -7.48 1 97.38 92 ALA A O 1
ATOM 729 N N . LEU A 1 93 ? 7.91 -16.5 -6.691 1 97.5 93 LEU A N 1
ATOM 730 C CA . LEU A 1 93 ? 7.992 -15.5 -5.629 1 97.5 93 LEU A CA 1
ATOM 731 C C . LEU A 1 93 ? 8.102 -14.094 -6.203 1 97.5 93 LEU A C 1
ATOM 733 O O . LEU A 1 93 ? 7.461 -13.164 -5.707 1 97.5 93 LEU A O 1
ATOM 737 N N . SER A 1 94 ? 8.891 -13.953 -7.277 1 96.44 94 SER A N 1
ATOM 738 C CA . SER A 1 94 ? 9.039 -12.664 -7.945 1 96.44 94 SER A CA 1
ATOM 739 C C . SER A 1 94 ? 7.715 -12.172 -8.5 1 96.44 94 SER A C 1
ATOM 741 O O . SER A 1 94 ? 7.355 -11 -8.328 1 96.44 94 SER A O 1
ATOM 743 N N . PHE A 1 95 ? 7.066 -13.055 -9.125 1 95.56 95 PHE A N 1
ATOM 744 C CA . PHE A 1 95 ? 5.742 -12.742 -9.648 1 95.56 95 PHE A CA 1
ATOM 745 C C . PHE A 1 95 ? 4.789 -12.359 -8.523 1 95.56 95 PHE A C 1
ATOM 747 O O . PHE A 1 95 ? 3.996 -11.422 -8.664 1 95.56 95 PHE A O 1
ATOM 754 N N . GLY A 1 96 ? 4.887 -13.078 -7.418 1 95.88 96 GLY A N 1
ATOM 755 C CA . GLY A 1 96 ? 4.066 -12.766 -6.258 1 95.88 96 GLY A CA 1
ATOM 756 C C . GLY A 1 96 ? 4.258 -11.352 -5.754 1 95.88 96 GLY A C 1
ATOM 757 O O . GLY A 1 96 ? 3.285 -10.664 -5.438 1 95.88 96 GLY A O 1
ATOM 758 N N . ILE A 1 97 ? 5.461 -10.906 -5.676 1 96.19 97 ILE A N 1
ATOM 759 C CA . ILE A 1 97 ? 5.75 -9.555 -5.207 1 96.19 97 ILE A CA 1
ATOM 760 C C . ILE A 1 97 ? 5.105 -8.531 -6.145 1 96.19 97 ILE A C 1
ATOM 762 O O . ILE A 1 97 ? 4.461 -7.586 -5.688 1 96.19 97 ILE A O 1
ATOM 766 N N . LEU A 1 98 ? 5.215 -8.766 -7.434 1 92.38 98 LEU A N 1
ATOM 767 C CA . LEU A 1 98 ? 4.625 -7.867 -8.422 1 92.38 98 LEU A CA 1
ATOM 768 C C . LEU A 1 98 ? 3.105 -7.832 -8.281 1 92.38 98 LEU A C 1
ATOM 770 O O . LEU A 1 98 ? 2.502 -6.754 -8.281 1 92.38 98 LEU A O 1
ATOM 774 N N . ALA A 1 99 ? 2.535 -8.961 -8.141 1 92.69 99 ALA A N 1
ATOM 775 C CA . ALA A 1 99 ? 1.083 -9.078 -8.047 1 92.69 99 ALA A CA 1
ATOM 776 C C . ALA A 1 99 ? 0.563 -8.422 -6.77 1 92.69 99 ALA A C 1
ATOM 778 O O . ALA A 1 99 ? -0.442 -7.711 -6.793 1 92.69 99 ALA A O 1
ATOM 779 N N . GLU A 1 100 ? 1.268 -8.688 -5.695 1 95 100 GLU A N 1
ATOM 780 C CA . GLU A 1 100 ? 0.852 -8.109 -4.418 1 95 100 GLU A CA 1
ATOM 781 C C . GLU A 1 100 ? 0.976 -6.586 -4.438 1 95 100 GLU A C 1
ATOM 783 O O . GLU A 1 100 ? 0.163 -5.887 -3.83 1 95 100 GLU A O 1
ATOM 788 N N . THR A 1 101 ? 2.002 -6.168 -5.059 1 93.19 101 THR A N 1
ATOM 789 C CA . THR A 1 101 ? 2.191 -4.727 -5.18 1 93.19 101 THR A CA 1
ATOM 790 C C . THR A 1 101 ? 1.065 -4.098 -5.996 1 93.19 101 THR A C 1
ATOM 792 O O . THR A 1 101 ? 0.518 -3.062 -5.613 1 93.19 101 THR A O 1
ATOM 795 N N . ALA A 1 102 ? 0.704 -4.734 -7.051 1 88.88 102 ALA A N 1
ATOM 796 C CA . ALA A 1 102 ? -0.389 -4.238 -7.887 1 88.88 102 ALA A CA 1
ATOM 797 C C . ALA A 1 102 ? -1.713 -4.266 -7.129 1 88.88 102 ALA A C 1
ATOM 799 O O . ALA A 1 102 ? -2.475 -3.297 -7.16 1 88.88 102 ALA A O 1
ATOM 800 N N . LEU A 1 103 ? -1.959 -5.359 -6.484 1 92.06 103 LEU A N 1
ATOM 801 C CA . LEU A 1 103 ? -3.174 -5.492 -5.688 1 92.06 103 LEU A CA 1
ATOM 802 C C . LEU A 1 103 ? -3.248 -4.402 -4.621 1 92.06 103 LEU A C 1
ATOM 804 O O . LEU A 1 103 ? -4.305 -3.799 -4.418 1 92.06 103 LEU A O 1
ATOM 808 N N . SER A 1 104 ? -2.17 -4.199 -3.965 1 94.56 104 SER A N 1
ATOM 809 C CA . SER A 1 104 ? -2.119 -3.176 -2.928 1 94.56 104 SER A CA 1
ATOM 810 C C . SER A 1 104 ? -2.443 -1.798 -3.494 1 94.56 104 SER A C 1
ATOM 812 O O . SER A 1 104 ? -3.16 -1.015 -2.863 1 94.56 104 SER A O 1
ATOM 814 N N . THR A 1 105 ? -1.93 -1.558 -4.641 1 90.81 105 THR A N 1
ATOM 815 C CA . THR A 1 105 ? -2.215 -0.285 -5.297 1 90.81 105 THR A CA 1
ATOM 816 C C . THR A 1 105 ? -3.709 -0.135 -5.562 1 90.81 105 THR A C 1
ATOM 818 O O . THR A 1 105 ? -4.277 0.939 -5.355 1 90.81 105 THR A O 1
ATOM 821 N N . PHE A 1 106 ? -4.336 -1.144 -5.91 1 88.44 106 PHE A N 1
ATOM 822 C CA . PHE A 1 106 ? -5.773 -1.122 -6.168 1 88.44 106 PHE A CA 1
ATOM 823 C C . PHE A 1 106 ? -6.551 -0.864 -4.883 1 88.44 106 PHE A C 1
ATOM 825 O O . PHE A 1 106 ? -7.496 -0.075 -4.871 1 88.44 106 PHE A O 1
ATOM 832 N N . LEU A 1 107 ? -6.168 -1.548 -3.906 1 92.12 107 LEU A N 1
ATOM 833 C CA . LEU A 1 107 ? -6.863 -1.402 -2.631 1 92.12 107 LEU A CA 1
ATOM 834 C C . LEU A 1 107 ? -6.73 0.021 -2.1 1 92.12 107 LEU A C 1
ATOM 836 O O . LEU A 1 107 ? -7.695 0.589 -1.585 1 92.12 107 LEU A O 1
ATOM 840 N N . LEU A 1 108 ? -5.547 0.565 -2.242 1 92.25 108 LEU A N 1
ATOM 841 C CA . LEU A 1 108 ? -5.324 1.934 -1.789 1 92.25 108 LEU A CA 1
ATOM 842 C C . LEU A 1 108 ? -6.172 2.916 -2.592 1 92.25 108 LEU A C 1
ATOM 844 O O . LEU A 1 108 ? -6.711 3.877 -2.035 1 92.25 108 LEU A O 1
ATOM 848 N N . ARG A 1 109 ? -6.285 2.662 -3.812 1 88.56 109 ARG A N 1
ATOM 849 C CA . ARG A 1 109 ? -7.164 3.492 -4.633 1 88.56 109 ARG A CA 1
ATOM 850 C C . ARG A 1 109 ? -8.609 3.41 -4.148 1 88.56 109 ARG A C 1
ATOM 852 O O . ARG A 1 109 ? -9.312 4.422 -4.098 1 88.56 109 ARG A O 1
ATOM 859 N N . GLN A 1 110 ? -8.992 2.279 -3.775 1 87.5 110 GLN A N 1
ATOM 860 C CA . GLN A 1 110 ? -10.359 2.092 -3.291 1 87.5 110 GLN A CA 1
ATOM 861 C C . GLN A 1 110 ? -10.586 2.852 -1.986 1 87.5 110 GLN A C 1
ATOM 863 O O . GLN A 1 110 ? -11.68 3.367 -1.747 1 87.5 110 GLN A O 1
ATOM 868 N N . VAL A 1 111 ? -9.617 2.865 -1.195 1 90.62 111 VAL A N 1
ATOM 869 C CA . VAL A 1 111 ? -9.719 3.602 0.061 1 90.62 111 VAL A CA 1
ATOM 870 C C . VAL A 1 111 ? -9.977 5.078 -0.226 1 90.62 111 VAL A C 1
ATOM 872 O O . VAL A 1 111 ? -10.836 5.699 0.41 1 90.62 111 VAL A O 1
ATOM 875 N N . ILE A 1 112 ? -9.281 5.613 -1.204 1 87.19 112 ILE A N 1
ATOM 876 C CA . ILE A 1 112 ? -9.438 7.02 -1.554 1 87.19 112 ILE A CA 1
ATOM 877 C C . ILE A 1 112 ? -10.805 7.25 -2.186 1 87.19 112 ILE A C 1
ATOM 879 O O . ILE A 1 112 ? -11.516 8.195 -1.821 1 87.19 112 ILE A O 1
ATOM 883 N N . GLU A 1 113 ? -11.219 6.348 -2.982 1 85 113 GLU A N 1
ATOM 884 C CA . GLU A 1 113 ? -12.43 6.547 -3.771 1 85 113 GLU A CA 1
ATOM 885 C C . GLU A 1 113 ? -13.68 6.297 -2.936 1 85 113 GLU A C 1
ATOM 887 O O . GLU A 1 113 ? -14.734 6.883 -3.191 1 85 113 GLU A O 1
ATOM 892 N N . TYR A 1 114 ? -13.609 5.43 -2.008 1 84.69 114 TYR A N 1
ATOM 893 C CA . TYR A 1 114 ? -14.758 5.102 -1.176 1 84.69 114 TYR A CA 1
ATOM 894 C C . TYR A 1 114 ? -15.156 6.281 -0.299 1 84.69 114 TYR A C 1
ATOM 896 O O . TYR A 1 114 ? -16.312 6.414 0.092 1 84.69 114 TYR A O 1
ATOM 904 N N . GLN A 1 115 ? -14.258 7.16 0.023 1 78.19 115 GLN A N 1
ATOM 905 C CA . GLN A 1 115 ? -14.469 8.414 0.733 1 78.19 115 GLN A CA 1
ATOM 906 C C . GLN A 1 115 ? -15.109 8.18 2.1 1 78.19 115 GLN A C 1
ATOM 908 O O . GLN A 1 115 ? -16 8.914 2.514 1 78.19 115 GLN A O 1
ATOM 913 N N . ASN A 1 116 ? -14.812 7.027 2.744 1 87.25 116 ASN A N 1
ATOM 914 C CA . ASN A 1 116 ? -15.258 6.73 4.102 1 87.25 116 ASN A CA 1
ATOM 915 C C . ASN A 1 116 ? -14.203 5.934 4.871 1 87.25 116 ASN A C 1
ATOM 917 O O . ASN A 1 116 ? -14.422 4.762 5.195 1 87.25 116 ASN A O 1
ATOM 921 N N . PRO A 1 117 ? -13.148 6.594 5.23 1 88.38 117 PRO A N 1
ATOM 922 C CA . PRO A 1 117 ? -12.039 5.879 5.871 1 88.38 117 PRO A CA 1
ATOM 923 C C . PRO A 1 117 ? -12.398 5.371 7.266 1 88.38 117 PRO A C 1
ATOM 925 O O . PRO A 1 117 ? -11.672 4.543 7.828 1 88.38 117 PRO A O 1
ATOM 928 N N . GLY A 1 118 ? -13.555 5.789 7.793 1 85.94 118 GLY A N 1
ATOM 929 C CA . GLY A 1 118 ? -13.977 5.332 9.109 1 85.94 118 GLY A CA 1
ATOM 930 C C . GLY A 1 118 ? -14.711 4.008 9.07 1 85.94 118 GLY A C 1
ATOM 931 O O . GLY A 1 118 ? -14.992 3.42 10.117 1 85.94 118 GLY A O 1
ATOM 932 N N . ASP A 1 119 ? -14.914 3.502 7.895 1 90.88 119 ASP A N 1
ATOM 933 C CA . ASP A 1 119 ? -15.688 2.271 7.734 1 90.88 119 ASP A CA 1
ATOM 934 C C . ASP A 1 119 ? -14.781 1.044 7.812 1 90.88 119 ASP A C 1
ATOM 936 O O . ASP A 1 119 ? -13.57 1.144 7.598 1 90.88 119 ASP A O 1
ATOM 940 N N . GLU A 1 120 ? -15.445 -0.107 8.188 1 93.06 120 GLU A N 1
ATOM 941 C CA . GLU A 1 120 ? -14.711 -1.361 8.32 1 93.06 120 GLU A CA 1
ATOM 942 C C . GLU A 1 120 ? -14.164 -1.824 6.973 1 93.06 120 GLU A C 1
ATOM 944 O O . GLU A 1 120 ? -13.094 -2.438 6.914 1 93.06 120 GLU A O 1
ATOM 949 N N . HIS A 1 121 ? -14.867 -1.535 5.969 1 93.5 121 HIS A N 1
ATOM 950 C CA . HIS A 1 121 ? -14.438 -1.896 4.625 1 93.5 121 HIS A CA 1
ATOM 951 C C . HIS A 1 121 ? -13.117 -1.221 4.266 1 93.5 121 HIS A C 1
ATOM 953 O O . HIS A 1 121 ? -12.195 -1.872 3.771 1 93.5 121 HIS A O 1
ATOM 959 N N . SER A 1 122 ? -13.039 0.065 4.566 1 94.25 122 SER A N 1
ATOM 960 C CA . SER A 1 122 ? -11.805 0.805 4.309 1 94.25 122 SER A CA 1
ATOM 961 C C . SER A 1 122 ? -10.672 0.317 5.203 1 94.25 122 SER A C 1
ATOM 963 O O . SER A 1 122 ? -9.539 0.155 4.746 1 94.25 122 SER A O 1
ATOM 965 N N . ARG A 1 123 ? -10.984 0.085 6.387 1 95.19 123 ARG A N 1
ATOM 966 C CA . ARG A 1 123 ? -9.953 -0.38 7.309 1 95.19 123 ARG A CA 1
ATOM 967 C C . ARG A 1 123 ? -9.461 -1.768 6.922 1 95.19 123 ARG A C 1
ATOM 969 O O . ARG A 1 123 ? -8.273 -2.08 7.09 1 95.19 123 ARG A O 1
ATOM 976 N N . TYR A 1 124 ? -10.375 -2.588 6.445 1 96.31 124 TYR A N 1
ATOM 977 C CA . TYR A 1 124 ? -9.93 -3.904 6.004 1 96.31 124 TYR A CA 1
ATOM 978 C C . TYR A 1 124 ? -8.969 -3.787 4.824 1 96.31 124 TYR A C 1
ATOM 980 O O . TYR A 1 124 ? -7.996 -4.539 4.727 1 96.31 124 TYR A O 1
ATOM 988 N N . ALA A 1 125 ? -9.312 -2.91 3.904 1 96.19 125 ALA A N 1
ATOM 989 C CA . ALA A 1 125 ? -8.406 -2.689 2.779 1 96.19 125 ALA A CA 1
ATOM 990 C C . ALA A 1 125 ? -7.016 -2.295 3.264 1 96.19 125 ALA A C 1
ATOM 992 O O . ALA A 1 125 ? -6.012 -2.803 2.76 1 96.19 125 ALA A O 1
ATOM 993 N N . LEU A 1 126 ? -6.945 -1.457 4.219 1 96.88 126 LEU A N 1
ATOM 994 C CA . LEU A 1 126 ? -5.664 -1.045 4.785 1 96.88 126 LEU A CA 1
ATOM 995 C C . LEU A 1 126 ? -4.953 -2.227 5.434 1 96.88 126 LEU A C 1
ATOM 997 O O . LEU A 1 126 ? -3.748 -2.408 5.25 1 96.88 126 LEU A O 1
ATOM 1001 N N . ALA A 1 127 ? -5.711 -3.01 6.18 1 96 127 ALA A N 1
ATOM 1002 C CA . ALA A 1 127 ? -5.137 -4.184 6.828 1 96 127 ALA A CA 1
ATOM 1003 C C . ALA A 1 127 ? -4.559 -5.152 5.801 1 96 127 ALA A C 1
ATOM 1005 O O . ALA A 1 127 ? -3.469 -5.695 5.992 1 96 127 ALA A O 1
ATOM 1006 N N . GLU A 1 128 ? -5.344 -5.344 4.789 1 97 128 GLU A N 1
ATOM 1007 C CA . GLU A 1 128 ? -4.883 -6.246 3.742 1 97 128 GLU A CA 1
ATOM 1008 C C . GLU A 1 128 ? -3.604 -5.727 3.09 1 97 128 GLU A C 1
ATOM 1010 O O . GLU A 1 128 ? -2.668 -6.488 2.85 1 97 128 GLU A O 1
ATOM 1015 N N . VAL A 1 129 ? -3.512 -4.465 2.76 1 97.31 129 VAL A N 1
ATOM 1016 C CA . VAL A 1 129 ? -2.297 -3.893 2.193 1 97.31 129 VAL A CA 1
ATOM 1017 C C . VAL A 1 129 ? -1.122 -4.129 3.141 1 97.31 129 VAL A C 1
ATOM 1019 O O . VAL A 1 129 ? -0.031 -4.504 2.705 1 97.31 129 VAL A O 1
ATOM 1022 N N . GLY A 1 130 ? -1.343 -3.902 4.414 1 96.62 130 GLY A N 1
ATOM 1023 C CA . GLY A 1 130 ? -0.297 -4.176 5.387 1 96.62 130 GLY A CA 1
ATOM 1024 C C . GLY A 1 130 ? 0.199 -5.609 5.344 1 96.62 130 GLY A C 1
ATOM 1025 O O . GLY A 1 130 ? 1.406 -5.855 5.371 1 96.62 130 GLY A O 1
ATOM 1026 N N . GLU A 1 131 ? -0.675 -6.531 5.25 1 96.69 131 GLU A N 1
ATOM 1027 C CA . GLU A 1 131 ? -0.309 -7.941 5.168 1 96.69 131 GLU A CA 1
ATOM 1028 C C . GLU A 1 131 ? 0.461 -8.242 3.883 1 96.69 131 GLU A C 1
ATOM 1030 O O . GLU A 1 131 ? 1.437 -8.992 3.896 1 96.69 131 GLU A O 1
ATOM 1035 N N . GLU A 1 132 ? 0.008 -7.598 2.83 1 97.25 132 GLU A N 1
ATOM 1036 C CA . GLU A 1 132 ? 0.667 -7.832 1.549 1 97.25 132 GLU A CA 1
ATOM 1037 C C . GLU A 1 132 ? 2.113 -7.348 1.576 1 97.25 132 GLU A C 1
ATOM 1039 O O . GLU A 1 132 ? 2.982 -7.938 0.927 1 97.25 132 GLU A O 1
ATOM 1044 N N . THR A 1 133 ? 2.363 -6.289 2.225 1 96.81 133 THR A N 1
ATOM 1045 C CA . THR A 1 133 ? 3.738 -5.812 2.309 1 96.81 133 THR A CA 1
ATOM 1046 C C . THR A 1 133 ? 4.605 -6.805 3.084 1 96.81 133 THR A C 1
ATOM 1048 O O . THR A 1 133 ? 5.77 -7.02 2.738 1 96.81 133 THR A O 1
ATOM 1051 N N . ARG A 1 134 ? 4.078 -7.387 4.133 1 95.81 134 ARG A N 1
ATOM 1052 C CA . ARG A 1 134 ? 4.816 -8.391 4.887 1 95.81 134 ARG A CA 1
ATOM 1053 C C . ARG A 1 134 ? 5.059 -9.641 4.043 1 95.81 134 ARG A C 1
ATOM 1055 O O . ARG A 1 134 ? 6.141 -10.227 4.086 1 95.81 134 ARG A O 1
ATOM 1062 N N . HIS A 1 135 ? 4.031 -10.039 3.309 1 97.5 135 HIS A N 1
ATOM 1063 C CA . HIS A 1 135 ? 4.191 -11.172 2.4 1 97.5 135 HIS A CA 1
ATOM 1064 C C . HIS A 1 135 ? 5.305 -10.906 1.39 1 97.5 135 HIS A C 1
ATOM 1066 O O . HIS A 1 135 ? 6.188 -11.75 1.203 1 97.5 135 HIS A O 1
ATOM 1072 N N . SER A 1 136 ? 5.246 -9.789 0.814 1 97.25 136 SER A N 1
ATOM 1073 C CA . SER A 1 136 ? 6.238 -9.43 -0.193 1 97.25 136 SER A CA 1
ATOM 1074 C C . SER A 1 136 ? 7.641 -9.375 0.408 1 97.25 136 SER A C 1
ATOM 1076 O O . SER A 1 136 ? 8.617 -9.766 -0.237 1 97.25 136 SER A O 1
ATOM 1078 N N . THR A 1 137 ? 7.738 -8.891 1.618 1 96.38 137 THR A N 1
ATOM 1079 C CA . THR A 1 137 ? 9.023 -8.883 2.305 1 96.38 137 THR A CA 1
ATOM 1080 C C . THR A 1 137 ? 9.531 -10.305 2.52 1 96.38 137 THR A C 1
ATOM 1082 O O . THR A 1 137 ? 10.711 -10.586 2.309 1 96.38 137 THR A O 1
ATOM 1085 N N . MET A 1 138 ? 8.648 -11.164 2.922 1 96.56 138 MET A N 1
ATOM 1086 C CA . MET A 1 138 ? 9.008 -12.562 3.104 1 96.56 138 MET A CA 1
ATOM 1087 C C . MET A 1 138 ? 9.484 -13.18 1.792 1 96.56 138 MET A C 1
ATOM 1089 O O . MET A 1 138 ? 10.484 -13.906 1.767 1 96.56 138 MET A O 1
ATOM 1093 N N . PHE A 1 139 ? 8.781 -12.891 0.742 1 97.81 139 PHE A N 1
ATOM 1094 C CA . PHE A 1 139 ? 9.188 -13.375 -0.573 1 97.81 139 PHE A CA 1
ATOM 1095 C C . PHE A 1 139 ? 10.57 -12.844 -0.941 1 97.81 139 PHE A C 1
ATOM 1097 O O . PHE A 1 139 ? 11.422 -13.594 -1.426 1 97.81 139 PHE A O 1
ATOM 1104 N N . SER A 1 140 ? 10.734 -11.594 -0.705 1 96.88 140 SER A N 1
ATOM 1105 C CA . SER A 1 140 ? 12.016 -10.953 -0.987 1 96.88 140 SER A CA 1
ATOM 1106 C C . SER A 1 140 ? 13.148 -11.625 -0.224 1 96.88 140 SER A C 1
ATOM 1108 O O . SER A 1 140 ? 14.211 -11.906 -0.794 1 96.88 140 SER A O 1
ATOM 1110 N N . ARG A 1 141 ? 12.953 -11.891 1.024 1 95.94 141 ARG A N 1
ATOM 1111 C CA . ARG A 1 141 ? 13.953 -12.547 1.854 1 95.94 141 ARG A CA 1
ATOM 1112 C C . ARG A 1 141 ? 14.273 -13.938 1.318 1 95.94 141 ARG A C 1
ATOM 1114 O O . ARG A 1 141 ? 15.43 -14.359 1.313 1 95.94 141 ARG A O 1
ATOM 1121 N N . MET A 1 142 ? 13.273 -14.641 0.928 1 97.62 142 MET A N 1
ATOM 1122 C CA . MET A 1 142 ? 13.484 -15.984 0.41 1 97.62 142 MET A CA 1
ATOM 1123 C C . MET A 1 142 ? 14.266 -15.953 -0.898 1 97.62 142 MET A C 1
ATOM 1125 O O . MET A 1 142 ? 15.141 -16.797 -1.129 1 97.62 142 MET A O 1
ATOM 1129 N N . ILE A 1 143 ? 13.938 -15.008 -1.738 1 97.25 143 ILE A N 1
ATOM 1130 C CA . ILE A 1 143 ? 14.688 -14.828 -2.975 1 97.25 143 ILE A CA 1
ATOM 1131 C C . ILE A 1 143 ? 16.156 -14.578 -2.648 1 97.25 143 ILE A C 1
ATOM 1133 O O . ILE A 1 143 ? 17.047 -15.211 -3.23 1 97.25 143 ILE A O 1
ATOM 1137 N N . ASN A 1 144 ? 16.422 -13.75 -1.691 1 95.38 144 ASN A N 1
ATOM 1138 C CA . ASN A 1 144 ? 17.797 -13.469 -1.292 1 95.38 144 ASN A CA 1
ATOM 1139 C C . ASN A 1 144 ? 18.5 -14.719 -0.761 1 95.38 144 ASN A C 1
ATOM 1141 O O . ASN A 1 144 ? 19.688 -14.93 -1.021 1 95.38 144 ASN A O 1
ATOM 1145 N N . LYS A 1 145 ? 17.781 -15.477 -0.034 1 95.94 145 LYS A N 1
ATOM 1146 C CA . LYS A 1 145 ? 18.344 -16.703 0.529 1 95.94 145 LYS A CA 1
ATOM 1147 C C . LYS A 1 145 ? 18.781 -17.656 -0.573 1 95.94 145 LYS A C 1
ATOM 1149 O O . LYS A 1 145 ? 19.719 -18.453 -0.385 1 95.94 145 LYS A O 1
ATOM 1154 N N . SER A 1 146 ? 18.156 -17.625 -1.692 1 96.5 146 SER A N 1
ATOM 1155 C CA . SER A 1 146 ? 18.516 -18.484 -2.816 1 96.5 146 SER A CA 1
ATOM 1156 C C . SER A 1 146 ? 19.828 -18.047 -3.453 1 96.5 146 SER A C 1
ATOM 1158 O O . SER A 1 146 ? 20.469 -18.828 -4.164 1 96.5 146 SER A O 1
ATOM 1160 N N . GLY A 1 147 ? 20.172 -16.766 -3.281 1 95.44 147 GLY A N 1
ATOM 1161 C CA . GLY A 1 147 ? 21.344 -16.203 -3.936 1 95.44 147 GLY A CA 1
ATOM 1162 C C . GLY A 1 147 ? 21.047 -15.688 -5.332 1 95.44 147 GLY A C 1
ATOM 1163 O O . GLY A 1 147 ? 21.953 -15.164 -6.004 1 95.44 147 GLY A O 1
ATOM 1164 N N . LEU A 1 148 ? 19.812 -15.789 -5.742 1 96 148 LEU A N 1
ATOM 1165 C CA . LEU A 1 148 ? 19.438 -15.336 -7.074 1 96 148 LEU A CA 1
ATOM 1166 C C . LEU A 1 148 ? 18.875 -13.922 -7.031 1 96 148 LEU A C 1
ATOM 1168 O O . LEU A 1 148 ? 18.516 -13.43 -5.957 1 96 148 LEU A O 1
ATOM 1172 N N . ARG A 1 149 ? 18.844 -13.297 -8.18 1 93.31 149 ARG A N 1
ATOM 1173 C CA . ARG A 1 149 ? 18.062 -12.086 -8.367 1 93.31 149 ARG A CA 1
ATOM 1174 C C . ARG A 1 149 ? 16.609 -12.422 -8.711 1 93.31 149 ARG A C 1
ATOM 1176 O O . ARG A 1 149 ? 16.344 -13.43 -9.375 1 93.31 149 ARG A O 1
ATOM 1183 N N . ALA A 1 150 ? 15.719 -11.516 -8.312 1 95.25 150 ALA A N 1
ATOM 1184 C CA . ALA A 1 150 ? 14.312 -11.695 -8.664 1 95.25 150 ALA A CA 1
ATOM 1185 C C . ALA A 1 150 ? 14.133 -11.734 -10.18 1 95.25 150 ALA A C 1
ATOM 1187 O O . ALA A 1 150 ? 14.781 -10.984 -10.914 1 95.25 150 ALA A O 1
ATOM 1188 N N . TYR A 1 151 ? 13.297 -12.578 -10.594 1 94.62 151 TYR A N 1
ATOM 1189 C CA . TYR A 1 151 ? 12.984 -12.656 -12.016 1 94.62 151 TYR A CA 1
ATOM 1190 C C . TYR A 1 151 ? 12.008 -11.562 -12.422 1 94.62 151 TYR A C 1
ATOM 1192 O O . TYR A 1 151 ? 11.156 -11.156 -11.625 1 94.62 151 TYR A O 1
ATOM 1200 N N . GLN A 1 152 ? 12.172 -11.148 -13.617 1 89.25 152 GLN A N 1
ATOM 1201 C CA . GLN A 1 152 ? 11.266 -10.156 -14.188 1 89.25 152 GLN A CA 1
ATOM 1202 C C . GLN A 1 152 ? 10.281 -10.805 -15.148 1 89.25 152 GLN A C 1
ATOM 1204 O O . GLN A 1 152 ? 10.555 -11.867 -15.711 1 89.25 152 GLN A O 1
ATOM 1209 N N . PRO A 1 153 ? 9.109 -10.125 -15.25 1 86.12 153 PRO A N 1
ATOM 1210 C CA . PRO A 1 153 ? 8.172 -10.648 -16.25 1 86.12 153 PRO A CA 1
ATOM 1211 C C . PRO A 1 153 ? 8.789 -10.742 -17.641 1 86.12 153 PRO A C 1
ATOM 1213 O O . PRO A 1 153 ? 9.695 -9.977 -17.984 1 86.12 153 PRO A O 1
ATOM 1216 N N . PHE A 1 154 ? 8.25 -11.719 -18.312 1 87.06 154 PHE A N 1
ATOM 1217 C CA . PHE A 1 154 ? 8.781 -11.969 -19.641 1 87.06 154 PHE A CA 1
ATOM 1218 C C . PHE A 1 154 ? 8.18 -11 -20.656 1 87.06 154 PHE A C 1
ATOM 1220 O O . PHE A 1 154 ? 7.539 -11.414 -21.625 1 87.06 154 PHE A O 1
ATOM 1227 N N . ILE A 1 155 ? 8.25 -9.773 -20.438 1 82.5 155 ILE A N 1
ATOM 1228 C CA . ILE A 1 155 ? 7.773 -8.703 -21.312 1 82.5 155 ILE A CA 1
ATOM 1229 C C . ILE A 1 155 ? 8.836 -7.613 -21.422 1 82.5 155 ILE A C 1
ATOM 1231 O O . ILE A 1 155 ? 9.68 -7.477 -20.531 1 82.5 155 ILE A O 1
ATOM 1235 N N . PRO A 1 156 ? 8.695 -6.859 -22.594 1 81.69 156 PRO A N 1
ATOM 1236 C CA . PRO A 1 156 ? 9.664 -5.77 -22.719 1 81.69 156 PRO A CA 1
ATOM 1237 C C . PRO A 1 156 ? 9.555 -4.742 -21.594 1 81.69 156 PRO A C 1
ATOM 1239 O O . PRO A 1 156 ? 8.445 -4.426 -21.141 1 81.69 156 PRO A O 1
ATOM 1242 N N . LYS A 1 157 ? 10.688 -4.227 -21.203 1 78.94 157 LYS A N 1
ATOM 1243 C CA . LYS A 1 157 ? 10.789 -3.318 -20.062 1 78.94 157 LYS A CA 1
ATOM 1244 C C . LYS A 1 157 ? 9.875 -2.109 -20.234 1 78.94 157 LYS A C 1
ATOM 1246 O O . LYS A 1 157 ? 9.195 -1.699 -19.297 1 78.94 157 LYS A O 1
ATOM 1251 N N . PRO A 1 158 ? 9.766 -1.567 -21.453 1 79.75 158 PRO A N 1
ATOM 1252 C CA . PRO A 1 158 ? 8.891 -0.403 -21.594 1 79.75 158 PRO A CA 1
ATOM 1253 C C . PRO A 1 158 ? 7.422 -0.731 -21.328 1 79.75 158 PRO A C 1
ATOM 1255 O O . PRO A 1 158 ? 6.66 0.133 -20.891 1 79.75 158 PRO A O 1
ATOM 1258 N N . LEU A 1 159 ? 7.102 -2.008 -21.5 1 78.12 159 LEU A N 1
ATOM 1259 C CA . LEU A 1 159 ? 5.719 -2.406 -21.25 1 78.12 159 LEU A CA 1
ATOM 1260 C C . LEU A 1 159 ? 5.445 -2.514 -19.75 1 78.12 159 LEU A C 1
ATOM 1262 O O . LEU A 1 159 ? 4.32 -2.291 -19.312 1 78.12 159 LEU A O 1
ATOM 1266 N N . LEU A 1 160 ? 6.516 -2.748 -19.078 1 77.5 160 LEU A N 1
ATOM 1267 C CA . LEU A 1 160 ? 6.363 -2.797 -17.625 1 77.5 160 LEU A CA 1
ATOM 1268 C C . LEU A 1 160 ? 6.02 -1.418 -17.062 1 77.5 160 LEU A C 1
ATOM 1270 O O . LEU A 1 160 ? 5.328 -1.308 -16.047 1 77.5 160 LEU A O 1
ATOM 1274 N N . LYS A 1 161 ? 6.379 -0.402 -17.844 1 76.06 161 LYS A N 1
ATOM 1275 C CA . LYS A 1 161 ? 6.059 0.955 -17.406 1 76.06 161 LYS A CA 1
ATOM 1276 C C . LYS A 1 161 ? 4.562 1.229 -17.516 1 76.06 161 LYS A C 1
ATOM 1278 O O . LYS A 1 161 ? 4.055 2.182 -16.922 1 76.06 161 LYS A O 1
ATOM 1283 N N . ALA A 1 162 ? 3.914 0.281 -18.219 1 76.38 162 ALA A N 1
ATOM 1284 C CA . ALA A 1 162 ? 2.465 0.423 -18.328 1 76.38 162 ALA A CA 1
ATOM 1285 C C . ALA A 1 162 ? 1.783 0.253 -16.984 1 76.38 162 ALA A C 1
ATOM 1287 O O . ALA A 1 162 ? 0.619 0.626 -16.812 1 76.38 162 ALA A O 1
ATOM 1288 N N . VAL A 1 163 ? 2.588 -0.212 -16.031 1 73.5 163 VAL A N 1
ATOM 1289 C CA . VAL A 1 163 ? 2.074 -0.352 -14.672 1 73.5 163 VAL A CA 1
ATOM 1290 C C . VAL A 1 163 ? 1.588 1.003 -14.164 1 73.5 163 VAL A C 1
ATOM 1292 O O . VAL A 1 163 ? 0.703 1.069 -13.305 1 73.5 163 VAL A O 1
ATOM 1295 N N . ARG A 1 164 ? 2.061 2.092 -14.734 1 75.25 164 ARG A N 1
ATOM 1296 C CA . ARG A 1 164 ? 1.658 3.443 -14.359 1 75.25 164 ARG A CA 1
ATOM 1297 C C . ARG A 1 164 ? 0.195 3.695 -14.703 1 75.25 164 ARG A C 1
ATOM 1299 O O . ARG A 1 164 ? -0.431 4.605 -14.156 1 75.25 164 ARG A O 1
ATOM 1306 N N . LEU A 1 165 ? -0.315 2.811 -15.555 1 77.75 165 LEU A N 1
ATOM 1307 C CA . LEU A 1 165 ? -1.685 3.01 -16.016 1 77.75 165 LEU A CA 1
ATOM 1308 C C . LEU A 1 165 ? -2.662 2.176 -15.195 1 77.75 165 LEU A C 1
ATOM 1310 O O . LEU A 1 165 ? -3.873 2.227 -15.43 1 77.75 165 LEU A O 1
ATOM 1314 N N . VAL A 1 166 ? -2.109 1.47 -14.305 1 71.62 166 VAL A N 1
ATOM 1315 C CA . VAL A 1 166 ? -2.947 0.585 -13.508 1 71.62 166 VAL A CA 1
ATOM 1316 C C . VAL A 1 166 ? -4 1.404 -12.766 1 71.62 166 VAL A C 1
ATOM 1318 O O . VAL A 1 166 ? -5.121 0.936 -12.547 1 71.62 166 VAL A O 1
ATOM 1321 N N . GLY A 1 167 ? -3.66 2.592 -12.453 1 69.75 167 GLY A N 1
ATOM 1322 C CA . GLY A 1 167 ? -4.578 3.486 -11.766 1 69.75 167 GLY A CA 1
ATOM 1323 C C . GLY A 1 167 ? -5.812 3.818 -12.578 1 69.75 167 GLY A C 1
ATOM 1324 O O . GLY A 1 167 ? -6.816 4.281 -12.039 1 69.75 167 GLY A O 1
ATOM 1325 N N . LEU A 1 168 ? -5.785 3.51 -13.797 1 77.06 168 LEU A N 1
ATOM 1326 C CA . LEU A 1 168 ? -6.902 3.859 -14.672 1 77.06 168 LEU A CA 1
ATOM 1327 C C . LEU A 1 168 ? -7.836 2.668 -14.859 1 77.06 168 LEU A C 1
ATOM 1329 O O . LEU A 1 168 ? -8.938 2.816 -15.391 1 77.06 168 LEU A O 1
ATOM 1333 N N . VAL A 1 169 ? -7.379 1.572 -14.336 1 78.62 169 VAL A N 1
ATOM 1334 C CA . VAL A 1 169 ? -8.211 0.381 -14.461 1 78.62 169 VAL A CA 1
ATOM 1335 C C . VAL A 1 169 ? -9.281 0.385 -13.375 1 78.62 169 VAL A C 1
ATOM 1337 O O . VAL A 1 169 ? -8.969 0.395 -12.18 1 78.62 169 VAL A O 1
ATOM 1340 N N . PRO A 1 170 ? -10.562 0.433 -13.797 1 79.75 170 PRO A N 1
ATOM 1341 C CA . PRO A 1 170 ? -11.594 0.462 -12.758 1 79.75 170 PRO A CA 1
ATOM 1342 C C . PRO A 1 170 ? -11.695 -0.853 -11.984 1 79.75 170 PRO A C 1
ATOM 1344 O O . PRO A 1 170 ? -11.43 -1.921 -12.547 1 79.75 170 PRO A O 1
ATOM 1347 N N . MET A 1 171 ? -12.039 -0.671 -10.742 1 80.56 171 MET A N 1
ATOM 1348 C CA . MET A 1 171 ? -12.352 -1.868 -9.969 1 80.56 171 MET A CA 1
ATOM 1349 C C . MET A 1 171 ? -13.656 -2.502 -10.445 1 80.56 171 MET A C 1
ATOM 1351 O O . MET A 1 171 ? -14.664 -1.812 -10.609 1 80.56 171 MET A O 1
ATOM 1355 N N . GLY A 1 172 ? -13.602 -3.705 -10.852 1 91.12 172 GLY A N 1
ATOM 1356 C CA . GLY A 1 172 ? -14.75 -4.457 -11.328 1 91.12 172 GLY A CA 1
ATOM 1357 C C . GLY A 1 172 ? -14.531 -5.961 -11.297 1 91.12 172 GLY A C 1
ATOM 1358 O O . GLY A 1 172 ? -13.57 -6.441 -10.695 1 91.12 172 GLY A O 1
ATOM 1359 N N . PRO A 1 173 ? -15.43 -6.629 -11.867 1 96.38 173 PRO A N 1
ATOM 1360 C CA . PRO A 1 173 ? -15.383 -8.086 -11.797 1 96.38 173 PRO A CA 1
ATOM 1361 C C . PRO A 1 173 ? -14.094 -8.664 -12.391 1 96.38 173 PRO A C 1
ATOM 1363 O O . PRO A 1 173 ? -13.523 -9.602 -11.828 1 96.38 173 PRO A O 1
ATOM 1366 N N . ALA A 1 174 ? -13.641 -8.062 -13.461 1 95.25 174 ALA A N 1
ATOM 1367 C CA . ALA A 1 174 ? -12.422 -8.578 -14.086 1 95.25 174 ALA A CA 1
ATOM 1368 C C . ALA A 1 174 ? -11.211 -8.375 -13.18 1 95.25 174 ALA A C 1
ATOM 1370 O O . ALA A 1 174 ? -10.375 -9.273 -13.039 1 95.25 174 ALA A O 1
ATOM 1371 N N . THR A 1 175 ? -11.109 -7.227 -12.57 1 93.19 175 THR A N 1
ATOM 1372 C CA . THR A 1 175 ? -9.992 -6.941 -11.68 1 93.19 175 THR A CA 1
ATOM 1373 C C . THR A 1 175 ? -10.031 -7.852 -10.453 1 93.19 175 THR A C 1
ATOM 1375 O O . THR A 1 175 ? -9.016 -8.438 -10.07 1 93.19 175 THR A O 1
ATOM 1378 N N . LEU A 1 176 ? -11.211 -8 -9.906 1 95.12 176 LEU A N 1
ATOM 1379 C CA . LEU A 1 176 ? -11.359 -8.828 -8.711 1 95.12 176 LEU A CA 1
ATOM 1380 C C . LEU A 1 176 ? -11.102 -10.297 -9.031 1 95.12 176 LEU A C 1
ATOM 1382 O O . LEU A 1 176 ? -10.43 -10.992 -8.273 1 95.12 176 LEU A O 1
ATOM 1386 N N . SER A 1 177 ? -11.625 -10.734 -10.117 1 96.69 177 SER A N 1
ATOM 1387 C CA . SER A 1 177 ? -11.391 -12.125 -10.5 1 96.69 177 SER A CA 1
ATOM 1388 C C . SER A 1 177 ? -9.93 -12.359 -10.867 1 96.69 177 SER A C 1
ATOM 1390 O O . SER A 1 177 ? -9.391 -13.438 -10.633 1 96.69 177 SER A O 1
ATOM 1392 N N . GLY A 1 178 ? -9.328 -11.383 -11.508 1 94.81 178 GLY A N 1
ATOM 1393 C CA . GLY A 1 178 ? -7.902 -11.477 -11.781 1 94.81 178 GLY A CA 1
ATOM 1394 C C . GLY A 1 178 ? -7.059 -11.555 -10.523 1 94.81 178 GLY A C 1
ATOM 1395 O O . GLY A 1 178 ? -6.121 -12.359 -10.453 1 94.81 178 GLY A O 1
ATOM 1396 N N . LEU A 1 179 ? -7.402 -10.742 -9.602 1 93.81 179 LEU A N 1
ATOM 1397 C CA . LEU A 1 179 ? -6.723 -10.812 -8.312 1 93.81 179 LEU A CA 1
ATOM 1398 C C . LEU A 1 179 ? -6.902 -12.18 -7.672 1 93.81 179 LEU A C 1
ATOM 1400 O O . LEU A 1 179 ? -5.938 -12.781 -7.188 1 93.81 179 LEU A O 1
ATOM 1404 N N . LEU A 1 180 ? -8.086 -12.648 -7.688 1 97.19 180 LEU A N 1
ATOM 1405 C CA . LEU A 1 180 ? -8.375 -13.969 -7.141 1 97.19 180 LEU A CA 1
ATOM 1406 C C . LEU A 1 180 ? -7.605 -15.055 -7.895 1 97.19 180 LEU A C 1
ATOM 1408 O O . LEU A 1 180 ? -7.164 -16.031 -7.301 1 97.19 180 LEU A O 1
ATOM 1412 N N . LEU A 1 181 ? -7.473 -14.867 -9.203 1 97.19 181 LEU A N 1
ATOM 1413 C CA . LEU A 1 181 ? -6.727 -15.82 -10.016 1 97.19 181 LEU A CA 1
ATOM 1414 C C . LEU A 1 181 ? -5.297 -15.969 -9.5 1 97.19 181 LEU A C 1
ATOM 1416 O O . LEU A 1 181 ? -4.816 -17.094 -9.312 1 97.19 181 LEU A O 1
ATOM 1420 N N . VAL A 1 182 ? -4.688 -14.875 -9.242 1 96.06 182 VAL A N 1
ATOM 1421 C CA . VAL A 1 182 ? -3.314 -14.898 -8.758 1 96.06 182 VAL A CA 1
ATOM 1422 C C . VAL A 1 182 ? -3.277 -15.508 -7.352 1 96.06 182 VAL A C 1
ATOM 1424 O O . VAL A 1 182 ? -2.512 -16.438 -7.094 1 96.06 182 VAL A O 1
ATOM 1427 N N . GLU A 1 183 ? -4.125 -15.07 -6.504 1 95.94 183 GLU A N 1
ATOM 1428 C CA . GLU A 1 183 ? -4.117 -15.461 -5.098 1 95.94 183 GLU A CA 1
ATOM 1429 C C . GLU A 1 183 ? -4.441 -16.953 -4.934 1 95.94 183 GLU A C 1
ATOM 1431 O O . GLU A 1 183 ? -3.766 -17.656 -4.184 1 95.94 183 GLU A O 1
ATOM 1436 N N . GLU A 1 184 ? -5.391 -17.375 -5.641 1 96.25 184 GLU A N 1
ATOM 1437 C CA . GLU A 1 184 ? -5.832 -18.75 -5.418 1 96.25 184 GLU A CA 1
ATOM 1438 C C . GLU A 1 184 ? -4.93 -19.75 -6.148 1 96.25 184 GLU A C 1
ATOM 1440 O O . GLU A 1 184 ? -4.742 -20.875 -5.684 1 96.25 184 GLU A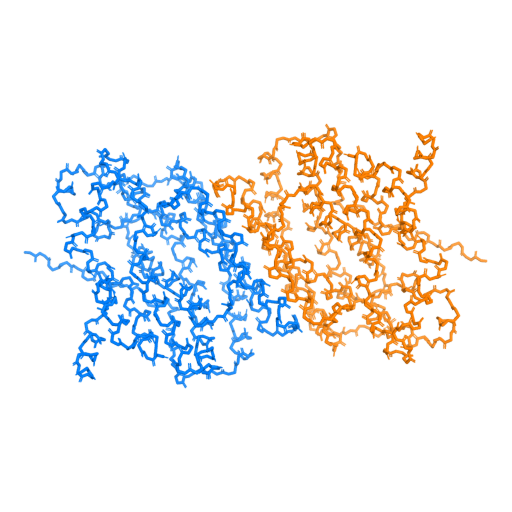 O 1
ATOM 1445 N N . THR A 1 185 ? -4.371 -19.297 -7.281 1 95.81 185 THR A N 1
ATOM 1446 C CA . THR A 1 185 ? -3.404 -20.156 -7.957 1 95.81 185 THR A CA 1
ATOM 1447 C C . THR A 1 185 ? -2.176 -20.391 -7.082 1 95.81 185 THR A C 1
ATOM 1449 O O . THR A 1 185 ? -1.77 -21.531 -6.855 1 95.81 185 THR A O 1
ATOM 1452 N N . LEU A 1 186 ? -1.63 -19.344 -6.582 1 95.06 186 LEU A N 1
ATOM 1453 C CA . LEU A 1 18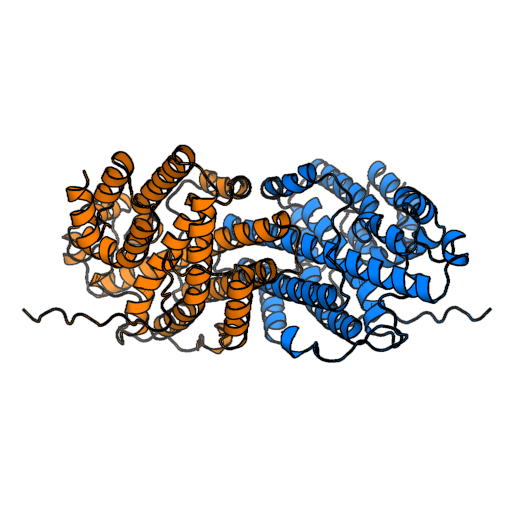6 ? -0.461 -19.453 -5.715 1 95.06 186 LEU A CA 1
ATOM 1454 C C . LEU A 1 186 ? -0.81 -20.188 -4.426 1 95.06 186 LEU A C 1
ATOM 1456 O O . LEU A 1 186 ? -0.024 -21.016 -3.943 1 95.06 186 LEU A O 1
ATOM 1460 N N . ASP A 1 187 ? -1.979 -19.906 -3.926 1 94.94 187 ASP A N 1
ATOM 1461 C CA . ASP A 1 187 ? -2.436 -20.578 -2.715 1 94.94 187 ASP A CA 1
ATOM 1462 C C . ASP A 1 187 ? -2.449 -22.094 -2.9 1 94.94 187 ASP A C 1
ATOM 1464 O O . ASP A 1 187 ? -1.971 -22.844 -2.037 1 94.94 187 ASP A O 1
ATOM 1468 N N . ARG A 1 188 ? -2.949 -22.578 -3.996 1 94.25 188 ARG A N 1
ATOM 1469 C CA . ARG A 1 188 ? -3.059 -24 -4.262 1 94.25 188 ARG A CA 1
ATOM 1470 C C . ARG A 1 188 ? -1.683 -24.656 -4.301 1 94.25 188 ARG A C 1
ATOM 1472 O O . ARG A 1 188 ? -1.474 -25.703 -3.691 1 94.25 188 ARG A O 1
ATOM 1479 N N . LEU A 1 189 ? -0.838 -24.031 -4.98 1 93.94 189 LEU A N 1
ATOM 1480 C CA . LEU A 1 189 ? 0.522 -24.547 -5.094 1 93.94 189 LEU A CA 1
ATOM 1481 C C . LEU A 1 189 ? 1.221 -24.531 -3.738 1 93.94 189 LEU A C 1
ATOM 1483 O O . LEU A 1 189 ? 1.879 -25.516 -3.371 1 93.94 189 LEU A O 1
ATOM 1487 N N . GLN A 1 190 ? 1.021 -23.516 -2.992 1 96.5 190 GLN A N 1
ATOM 1488 C CA . GLN A 1 190 ? 1.697 -23.359 -1.709 1 96.5 190 GLN A CA 1
ATOM 1489 C C . GLN A 1 190 ? 1.133 -24.328 -0.667 1 96.5 190 GLN A C 1
ATOM 1491 O O . GLN A 1 190 ? 1.862 -24.797 0.205 1 96.5 190 GLN A O 1
ATOM 1496 N N . ARG A 1 191 ? -0.129 -24.672 -0.753 1 95.44 191 ARG A N 1
ATOM 1497 C CA . ARG A 1 191 ? -0.738 -25.641 0.153 1 95.44 191 ARG A CA 1
ATOM 1498 C C . ARG A 1 191 ? -0.117 -27.016 -0.022 1 95.44 191 ARG A C 1
ATOM 1500 O O . ARG A 1 191 ? 0.012 -27.781 0.943 1 95.44 191 ARG A O 1
ATOM 1507 N N . GLU A 1 192 ? 0.19 -27.312 -1.176 1 94.5 192 GLU A N 1
ATOM 1508 C CA . GLU A 1 192 ? 0.835 -28.594 -1.426 1 94.5 192 GLU A CA 1
ATOM 1509 C C . GLU A 1 192 ? 2.281 -28.594 -0.938 1 94.5 192 GLU A C 1
ATOM 1511 O O . GLU A 1 192 ? 2.746 -29.562 -0.344 1 94.5 192 GLU A O 1
ATOM 1516 N N . ASN A 1 193 ? 2.928 -27.484 -1.142 1 94.31 193 ASN A N 1
ATOM 1517 C CA . ASN A 1 193 ? 4.336 -27.359 -0.781 1 94.31 193 ASN A CA 1
ATOM 1518 C C . ASN A 1 193 ? 4.527 -27.312 0.732 1 94.31 193 ASN A C 1
ATOM 1520 O O . ASN A 1 193 ? 5.492 -27.875 1.26 1 94.31 193 ASN A O 1
ATOM 1524 N N . MET A 1 194 ? 3.629 -26.688 1.409 1 94.56 194 MET A N 1
ATOM 1525 C CA . MET A 1 194 ? 3.877 -26.328 2.803 1 94.56 194 MET A CA 1
ATOM 1526 C C . MET A 1 194 ? 3.887 -27.562 3.689 1 94.56 194 MET A C 1
ATOM 1528 O O . MET A 1 194 ? 4.477 -27.562 4.77 1 94.56 194 MET A O 1
ATOM 1532 N N . ASP A 1 195 ? 3.373 -28.734 3.227 1 91.44 195 ASP A N 1
ATOM 1533 C CA . ASP A 1 195 ? 3.254 -29.922 4.059 1 91.44 195 ASP A CA 1
ATOM 1534 C C . ASP A 1 195 ? 4.242 -31 3.613 1 91.44 195 ASP A C 1
ATOM 1536 O O . ASP A 1 195 ? 4.34 -32.062 4.242 1 91.44 195 ASP A O 1
ATOM 1540 N N . ASP A 1 196 ? 4.957 -30.781 2.598 1 95.12 196 ASP A N 1
ATOM 1541 C CA . ASP A 1 196 ? 5.82 -31.828 2.055 1 95.12 196 ASP A CA 1
ATOM 1542 C C . ASP A 1 196 ? 7.219 -31.75 2.66 1 95.12 196 ASP A C 1
ATOM 1544 O O . ASP A 1 196 ? 7.914 -30.75 2.516 1 95.12 196 ASP A O 1
ATOM 1548 N N . PRO A 1 197 ? 7.68 -32.812 3.244 1 94.69 197 PRO A N 1
ATOM 1549 C CA . PRO A 1 197 ? 8.961 -32.781 3.951 1 94.69 197 PRO A CA 1
ATOM 1550 C C . PRO A 1 197 ? 10.156 -32.656 3.006 1 94.69 197 PRO A C 1
ATOM 1552 O O . PRO A 1 197 ? 11.281 -32.438 3.449 1 94.69 197 PRO A O 1
ATOM 1555 N N . GLN A 1 198 ? 9.977 -32.844 1.714 1 95.75 198 GLN A N 1
ATOM 1556 C CA . GLN A 1 198 ? 11.062 -32.719 0.742 1 95.75 198 GLN A CA 1
ATOM 1557 C C . GLN A 1 198 ? 11.375 -31.281 0.418 1 95.75 198 GLN A C 1
ATOM 1559 O O . GLN A 1 198 ? 12.406 -30.969 -0.194 1 95.75 198 GLN A O 1
ATOM 1564 N N . ILE A 1 199 ? 10.523 -30.391 0.874 1 97.75 199 ILE A N 1
ATOM 1565 C CA . ILE A 1 199 ? 10.664 -28.984 0.547 1 97.75 199 ILE A CA 1
ATOM 1566 C C . ILE A 1 199 ? 11.508 -28.297 1.617 1 97.75 199 ILE A C 1
ATOM 1568 O O . ILE A 1 199 ? 11.422 -28.625 2.799 1 97.75 199 ILE A O 1
ATOM 1572 N N . GLN A 1 200 ? 12.328 -27.328 1.221 1 98.12 200 GLN A N 1
ATOM 1573 C CA . GLN A 1 200 ? 13.133 -26.516 2.133 1 98.12 200 GLN A CA 1
ATOM 1574 C C . GLN A 1 200 ? 12.289 -26 3.293 1 98.12 200 GLN A C 1
ATOM 1576 O O . GLN A 1 200 ? 11.188 -25.484 3.086 1 98.12 200 GLN A O 1
ATOM 1581 N N . PRO A 1 201 ? 12.773 -26.078 4.516 1 97.75 201 PRO A N 1
ATOM 1582 C CA . PRO A 1 201 ? 12.016 -25.625 5.68 1 97.75 201 PRO A CA 1
ATOM 1583 C C . PRO A 1 201 ? 11.602 -24.156 5.586 1 97.75 201 PRO A C 1
ATOM 1585 O O . PRO A 1 201 ? 10.484 -23.797 5.973 1 97.75 201 PRO A O 1
ATOM 1588 N N . HIS A 1 202 ? 12.492 -23.25 5.105 1 98.12 202 HIS A N 1
ATOM 1589 C CA . HIS A 1 202 ? 12.141 -21.859 4.926 1 98.12 202 HIS A CA 1
ATOM 1590 C C . HIS A 1 202 ? 10.93 -21.703 4.016 1 98.12 202 HIS A C 1
ATOM 1592 O O . HIS A 1 202 ? 10.016 -20.938 4.324 1 98.12 202 HIS A O 1
ATOM 1598 N N . MET A 1 203 ? 10.93 -22.469 2.975 1 98 203 MET A N 1
ATOM 1599 C CA . MET A 1 203 ? 9.859 -22.406 1.988 1 98 203 MET A CA 1
ATOM 1600 C C . MET A 1 203 ? 8.555 -22.953 2.566 1 98 203 MET A C 1
ATOM 1602 O O . MET A 1 203 ? 7.48 -22.391 2.326 1 98 203 MET A O 1
ATOM 1606 N N . ARG A 1 204 ? 8.648 -23.984 3.301 1 97.69 204 ARG A N 1
ATOM 1607 C CA . ARG A 1 204 ? 7.453 -24.562 3.914 1 97.69 204 ARG A CA 1
ATOM 1608 C C . ARG A 1 204 ? 6.801 -23.578 4.879 1 97.69 204 ARG A C 1
ATOM 1610 O O . ARG A 1 204 ? 5.586 -23.375 4.852 1 97.69 204 ARG A O 1
ATOM 1617 N N . GLN A 1 205 ? 7.625 -22.984 5.715 1 97.44 205 GLN A N 1
ATOM 1618 C CA . GLN A 1 205 ? 7.105 -22.047 6.699 1 97.44 205 GLN A CA 1
ATOM 1619 C C . GLN A 1 205 ? 6.547 -20.797 6.023 1 97.44 205 GLN A C 1
ATOM 1621 O O . GLN A 1 205 ? 5.492 -20.281 6.418 1 97.44 205 GLN A O 1
ATOM 1626 N N . LEU A 1 206 ? 7.254 -20.297 5.023 1 97.75 206 LEU A N 1
ATOM 1627 C CA . LEU A 1 206 ? 6.77 -19.172 4.23 1 97.75 206 LEU A CA 1
ATOM 1628 C C . LEU A 1 206 ? 5.406 -19.484 3.617 1 97.75 206 LEU A C 1
ATOM 1630 O O . LEU A 1 206 ? 4.477 -18.672 3.723 1 97.75 206 LEU A O 1
ATOM 1634 N N . ASN A 1 207 ? 5.32 -20.609 3.008 1 97.5 207 ASN A N 1
ATOM 1635 C CA . ASN A 1 207 ? 4.066 -21.031 2.385 1 97.5 207 ASN A CA 1
ATOM 1636 C C . ASN A 1 207 ? 2.936 -21.125 3.404 1 97.5 207 ASN A C 1
ATOM 1638 O O . ASN A 1 207 ? 1.818 -20.672 3.143 1 97.5 207 ASN A O 1
ATOM 1642 N N . LYS A 1 208 ? 3.236 -21.625 4.523 1 96.31 208 LYS A N 1
ATOM 1643 C CA . LYS A 1 208 ? 2.23 -21.781 5.57 1 96.31 208 LYS A CA 1
ATOM 1644 C C . LYS A 1 208 ? 1.693 -20.422 6.027 1 96.31 208 LYS A C 1
ATOM 1646 O O . LYS A 1 208 ? 0.479 -20.234 6.098 1 96.31 208 LYS A O 1
ATOM 1651 N N . ILE A 1 209 ? 2.582 -19.516 6.32 1 96.19 209 ILE A N 1
ATOM 1652 C CA . ILE A 1 209 ? 2.195 -18.172 6.762 1 96.19 209 ILE A CA 1
ATOM 1653 C C . ILE A 1 209 ? 1.35 -17.5 5.684 1 96.19 209 ILE A C 1
ATOM 1655 O O . ILE A 1 209 ? 0.284 -16.953 5.973 1 96.19 209 ILE A O 1
ATOM 1659 N N . HIS A 1 210 ? 1.789 -17.562 4.434 1 96.94 210 HIS A N 1
ATOM 1660 C CA . HIS A 1 210 ? 1.09 -16.906 3.328 1 96.94 210 HIS A CA 1
ATOM 1661 C C . HIS A 1 210 ? -0.31 -17.484 3.148 1 96.94 210 HIS A C 1
ATOM 1663 O O . HIS A 1 210 ? -1.294 -16.75 3.111 1 96.94 210 HIS A O 1
ATOM 1669 N N . VAL A 1 211 ? -0.397 -18.828 3.131 1 95.56 211 VAL A N 1
ATOM 1670 C CA . VAL A 1 211 ? -1.661 -19.516 2.881 1 95.56 211 VAL A CA 1
ATOM 1671 C C . VAL A 1 211 ? -2.67 -19.156 3.971 1 95.56 211 VAL A C 1
ATOM 1673 O O . VAL A 1 211 ? -3.828 -18.859 3.676 1 95.56 211 VAL A O 1
ATOM 1676 N N . LEU A 1 212 ? -2.301 -19.156 5.191 1 93.31 212 LEU A N 1
ATOM 1677 C CA . LEU A 1 212 ? -3.209 -18.922 6.312 1 93.31 212 LEU A CA 1
ATOM 1678 C C . LEU A 1 212 ? -3.738 -17.5 6.301 1 93.31 212 LEU A C 1
ATOM 1680 O O . LEU A 1 212 ? -4.918 -17.266 6.578 1 93.31 212 LEU A O 1
ATOM 1684 N N . GLU A 1 213 ? -2.898 -16.594 5.918 1 94.44 213 GLU A N 1
ATOM 1685 C CA . GLU A 1 213 ? -3.326 -15.188 5.883 1 94.44 213 GLU A CA 1
ATOM 1686 C C . GLU A 1 213 ? -4.098 -14.883 4.602 1 94.44 213 GLU A C 1
ATOM 1688 O O . GLU A 1 213 ? -5 -14.039 4.605 1 94.44 213 GLU A O 1
ATOM 1693 N N . GLU A 1 214 ? -3.779 -15.578 3.502 1 93.94 214 GLU A N 1
ATOM 1694 C CA . GLU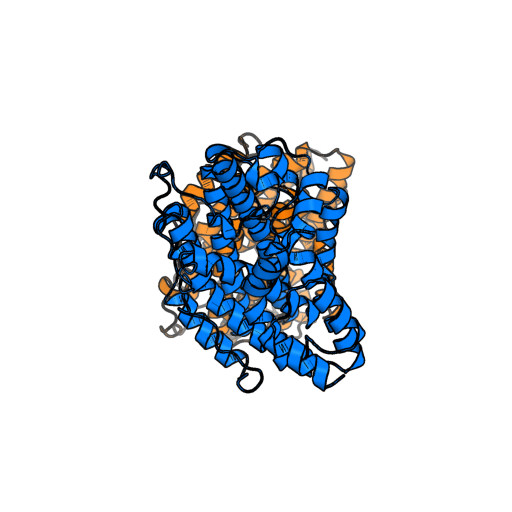 A 1 214 ? -4.438 -15.359 2.217 1 93.94 214 GLU A CA 1
ATOM 1695 C C . GLU A 1 214 ? -5.91 -15.75 2.273 1 93.94 214 GLU A C 1
ATOM 1697 O O . GLU A 1 214 ? -6.73 -15.211 1.525 1 93.94 214 GLU A O 1
ATOM 1702 N N . ALA A 1 215 ? -6.238 -16.594 3.125 1 93 215 ALA A N 1
ATOM 1703 C CA . ALA A 1 215 ? -7.609 -17.094 3.238 1 93 215 ALA A CA 1
ATOM 1704 C C . ALA A 1 215 ? -8.586 -15.945 3.494 1 93 215 ALA A C 1
ATOM 1706 O O . ALA A 1 215 ? -9.68 -15.922 2.932 1 93 215 ALA A O 1
ATOM 1707 N N . ARG A 1 216 ? -8.188 -14.992 4.277 1 94.25 216 ARG A N 1
ATOM 1708 C CA . ARG A 1 216 ? -9.047 -13.844 4.574 1 94.25 216 ARG A CA 1
ATOM 1709 C C . ARG A 1 216 ? -9.203 -12.953 3.348 1 94.25 216 ARG A C 1
ATOM 1711 O O . ARG A 1 216 ? -10.297 -12.43 3.092 1 94.25 216 ARG A O 1
ATOM 1718 N N . HIS A 1 217 ? -8.109 -12.758 2.586 1 96.38 217 HIS A N 1
ATOM 1719 C CA . HIS A 1 217 ? -8.141 -11.953 1.372 1 96.38 217 HIS A CA 1
ATOM 1720 C C . HIS A 1 217 ? -9.086 -12.555 0.335 1 96.38 217 HIS A C 1
ATOM 1722 O O . HIS A 1 217 ? -9.891 -11.844 -0.266 1 96.38 217 HIS A O 1
ATOM 1728 N N . ILE A 1 218 ? -8.969 -13.867 0.197 1 96.44 218 ILE A N 1
ATOM 1729 C CA . ILE A 1 218 ? -9.766 -14.602 -0.777 1 96.44 218 ILE A CA 1
ATOM 1730 C C . ILE A 1 218 ? -11.25 -14.5 -0.413 1 96.44 218 ILE A C 1
ATOM 1732 O O . ILE A 1 218 ? -12.086 -14.234 -1.274 1 96.44 218 ILE A O 1
ATOM 1736 N N . THR A 1 219 ? -11.516 -14.664 0.878 1 96 219 THR A N 1
ATOM 1737 C CA . THR A 1 219 ? -12.891 -14.562 1.335 1 96 219 THR A CA 1
ATOM 1738 C C . THR A 1 219 ? -13.477 -13.188 1.015 1 96 219 THR A C 1
ATOM 1740 O O . THR A 1 219 ? -14.555 -13.086 0.431 1 96 219 THR A O 1
ATOM 1743 N N . TYR A 1 220 ? -12.828 -12.164 1.367 1 96.12 220 TYR A N 1
ATOM 1744 C CA . TYR A 1 220 ? -13.32 -10.812 1.119 1 96.12 220 TYR A CA 1
ATOM 1745 C C . TYR A 1 220 ? -13.492 -10.562 -0.374 1 96.12 220 TYR A C 1
ATOM 1747 O O . TYR A 1 220 ? -14.516 -10.016 -0.805 1 96.12 220 TYR A O 1
ATOM 1755 N N . ALA A 1 221 ? -12.484 -10.945 -1.146 1 96.38 221 ALA A N 1
ATOM 1756 C CA . ALA A 1 221 ? -12.5 -10.703 -2.588 1 96.38 221 ALA A CA 1
ATOM 1757 C C . ALA A 1 221 ? -13.641 -11.469 -3.256 1 96.38 221 ALA A C 1
ATOM 1759 O O . ALA A 1 221 ? -14.266 -10.961 -4.195 1 96.38 221 ALA A O 1
ATOM 1760 N N . ARG A 1 222 ? -13.867 -12.68 -2.83 1 97.19 222 ARG A N 1
ATOM 1761 C CA . ARG A 1 222 ? -14.969 -13.461 -3.383 1 97.19 222 ARG A CA 1
ATOM 1762 C C . ARG A 1 222 ? -16.312 -12.773 -3.137 1 97.19 222 ARG A C 1
ATOM 1764 O O . ARG A 1 222 ? -17.141 -12.672 -4.043 1 97.19 222 ARG A O 1
ATOM 1771 N N . GLU A 1 223 ? -16.484 -12.312 -1.932 1 97.12 223 GLU A N 1
ATOM 1772 C CA . GLU A 1 223 ? -17.734 -11.625 -1.638 1 97.12 223 GLU A CA 1
ATOM 1773 C C . GLU A 1 223 ? -17.859 -10.336 -2.449 1 97.12 223 GLU A C 1
ATOM 1775 O O . GLU A 1 223 ? -18.938 -10.023 -2.969 1 97.12 223 GLU A O 1
ATOM 1780 N N . GLU A 1 224 ? -16.812 -9.609 -2.533 1 95.94 224 GLU A N 1
ATOM 1781 C CA . GLU A 1 224 ? -16.828 -8.367 -3.307 1 95.94 224 GLU A CA 1
ATOM 1782 C C . GLU A 1 224 ? -17.094 -8.641 -4.781 1 95.94 224 GLU A C 1
ATOM 1784 O O . GLU A 1 224 ? -17.766 -7.848 -5.457 1 95.94 224 GLU A O 1
ATOM 1789 N N . LEU A 1 225 ? -16.578 -9.766 -5.262 1 97.12 225 LEU A N 1
ATOM 1790 C CA . LEU A 1 225 ? -16.797 -10.133 -6.656 1 97.12 225 LEU A CA 1
ATOM 1791 C C . LEU A 1 225 ? -18.297 -10.297 -6.945 1 97.12 225 LEU A C 1
ATOM 1793 O O . LEU A 1 225 ? -18.797 -9.773 -7.941 1 97.12 225 LEU A O 1
ATOM 1797 N N . VAL A 1 226 ? -18.969 -10.914 -6.07 1 97.56 226 VAL A N 1
ATOM 1798 C CA . VAL A 1 226 ? -20.406 -11.109 -6.23 1 97.56 226 VAL A CA 1
ATOM 1799 C C . VAL A 1 226 ? -21.109 -9.75 -6.289 1 97.56 226 VAL A C 1
ATOM 1801 O O . VAL A 1 226 ? -21.969 -9.523 -7.148 1 97.56 226 VAL A O 1
ATOM 1804 N N . ARG A 1 227 ? -20.719 -8.852 -5.402 1 95.81 227 ARG A N 1
ATOM 1805 C CA . ARG A 1 227 ? -21.328 -7.523 -5.355 1 95.81 227 ARG A CA 1
ATOM 1806 C C . ARG A 1 227 ? -21.062 -6.758 -6.648 1 95.81 227 ARG A C 1
ATOM 1808 O O . ARG A 1 227 ? -21.969 -6.082 -7.164 1 95.81 227 ARG A O 1
ATOM 1815 N N . GLN A 1 228 ? -19.891 -6.902 -7.164 1 96 228 GLN A N 1
ATOM 1816 C CA . GLN A 1 228 ? -19.516 -6.16 -8.359 1 96 228 GLN A CA 1
ATOM 1817 C C . GLN A 1 228 ? -20.219 -6.707 -9.594 1 96 228 GLN A C 1
ATOM 1819 O O . GLN A 1 228 ? -20.594 -5.945 -10.492 1 96 228 GLN A O 1
ATOM 1824 N N . ILE A 1 229 ? -20.375 -7.941 -9.68 1 96.81 229 ILE A N 1
ATOM 1825 C CA . ILE A 1 229 ? -21.109 -8.547 -10.781 1 96.81 229 ILE A CA 1
ATOM 1826 C C . ILE A 1 229 ? -22.562 -8.086 -10.742 1 96.81 229 ILE A C 1
ATOM 1828 O O . ILE A 1 229 ? -23.125 -7.676 -11.766 1 96.81 229 ILE A O 1
ATOM 1832 N N . ALA A 1 230 ? -23.172 -8.086 -9.602 1 96.5 230 ALA A N 1
ATOM 1833 C CA . ALA A 1 230 ? -24.562 -7.727 -9.422 1 96.5 230 ALA A CA 1
ATOM 1834 C C . ALA A 1 230 ? -24.812 -6.262 -9.773 1 96.5 230 ALA A C 1
ATOM 1836 O O . ALA A 1 230 ? -25.906 -5.887 -10.195 1 96.5 230 ALA A O 1
ATOM 1837 N N . ALA A 1 231 ? -23.812 -5.465 -9.664 1 95.44 231 ALA A N 1
ATOM 1838 C CA . ALA A 1 231 ? -23.938 -4.023 -9.859 1 95.44 231 ALA A CA 1
ATOM 1839 C C . ALA A 1 231 ? -23.859 -3.66 -11.344 1 95.44 231 ALA A C 1
ATOM 1841 O O . ALA A 1 231 ? -24 -2.492 -11.711 1 95.44 231 ALA A O 1
ATOM 1842 N N . ARG A 1 232 ? -23.75 -4.633 -12.188 1 96.06 232 ARG A N 1
ATOM 1843 C CA . ARG A 1 232 ? -23.516 -4.352 -13.602 1 96.06 232 ARG A CA 1
ATOM 1844 C C . ARG A 1 232 ? -24.469 -5.148 -14.484 1 96.06 232 ARG A C 1
ATOM 1846 O O . ARG A 1 232 ? -25.094 -6.109 -14.023 1 96.06 232 ARG A O 1
ATOM 1853 N N . GLY A 1 233 ? -24.578 -4.711 -15.75 1 95.62 233 GLY A N 1
ATOM 1854 C CA . GLY A 1 233 ? -25.438 -5.387 -16.703 1 95.62 233 GLY A CA 1
ATOM 1855 C C . GLY A 1 233 ? -24.766 -6.527 -17.438 1 95.62 233 GLY A C 1
ATOM 1856 O O . GLY A 1 233 ? -23.562 -6.754 -17.25 1 95.62 233 GLY A O 1
ATOM 1857 N N . LYS A 1 234 ? -25.516 -7.199 -18.203 1 94.06 234 LYS A N 1
ATOM 1858 C CA . LYS A 1 234 ? -25.078 -8.422 -18.875 1 94.06 234 LYS A CA 1
ATOM 1859 C C . LYS A 1 234 ? -23.922 -8.148 -19.844 1 94.06 234 LYS A C 1
ATOM 1861 O O . LYS A 1 234 ? -22.969 -8.914 -19.906 1 94.06 234 LYS A O 1
ATOM 1866 N N . LEU A 1 235 ? -24.062 -7.074 -20.562 1 95 235 LEU A N 1
ATOM 1867 C CA . LEU A 1 235 ? -23.047 -6.773 -21.578 1 95 235 LEU A CA 1
ATOM 1868 C C . LEU A 1 235 ? -21.719 -6.406 -20.922 1 95 235 LEU A C 1
ATOM 1870 O O . LEU A 1 235 ? -20.656 -6.844 -21.375 1 95 235 LEU A O 1
ATOM 1874 N N . VAL A 1 236 ? -21.828 -5.617 -19.859 1 95.19 236 VAL A N 1
ATOM 1875 C CA . VAL A 1 236 ? -20.625 -5.215 -19.141 1 95.19 236 VAL A CA 1
ATOM 1876 C C . VAL A 1 236 ? -19.969 -6.438 -18.5 1 95.19 236 VAL A C 1
ATOM 1878 O O . VAL A 1 236 ? -18.75 -6.629 -18.609 1 95.19 236 VAL A O 1
ATOM 1881 N N . ASN A 1 237 ? -20.703 -7.242 -17.953 1 96.12 237 ASN A N 1
ATOM 1882 C CA . ASN A 1 237 ? -20.188 -8.461 -17.328 1 96.12 237 ASN A CA 1
ATOM 1883 C C . ASN A 1 237 ? -19.578 -9.398 -18.359 1 96.12 237 ASN A C 1
ATOM 1885 O O . ASN A 1 237 ? -18.609 -10.109 -18.078 1 96.12 237 ASN A O 1
ATOM 1889 N N . ALA A 1 238 ? -20.125 -9.375 -19.562 1 95.69 238 ALA A N 1
ATOM 1890 C CA . ALA A 1 238 ? -19.547 -10.195 -20.625 1 95.69 238 ALA A CA 1
ATOM 1891 C C . ALA A 1 238 ? -18.125 -9.758 -20.953 1 95.69 238 ALA A C 1
ATOM 1893 O O . ALA A 1 238 ? -17.25 -10.602 -21.188 1 95.69 238 ALA A O 1
ATOM 1894 N N . ALA A 1 239 ? -17.953 -8.453 -20.969 1 95 239 ALA A N 1
ATOM 1895 C CA . ALA A 1 239 ? -16.609 -7.938 -21.203 1 95 239 ALA A CA 1
ATOM 1896 C C . ALA A 1 239 ? -15.648 -8.344 -20.094 1 95 239 ALA A C 1
ATOM 1898 O O . ALA A 1 239 ? -14.492 -8.68 -20.344 1 95 239 ALA A O 1
ATOM 1899 N N . HIS A 1 240 ? -16.125 -8.312 -18.875 1 96.19 240 HIS A N 1
ATOM 1900 C CA . HIS A 1 240 ? -15.32 -8.727 -17.734 1 96.19 240 HIS A CA 1
ATOM 1901 C C . HIS A 1 240 ? -14.992 -10.211 -17.797 1 96.19 240 HIS A C 1
ATOM 1903 O O . HIS A 1 240 ? -13.875 -10.625 -17.469 1 96.19 240 HIS A O 1
ATOM 1909 N N . ARG A 1 241 ? -15.883 -11.016 -18.266 1 96.06 241 ARG A N 1
ATOM 1910 C CA . ARG A 1 241 ? -15.648 -12.445 -18.438 1 96.06 241 ARG A CA 1
ATOM 1911 C C . ARG A 1 241 ? -14.555 -12.711 -19.469 1 96.06 241 ARG A C 1
ATOM 1913 O O . ARG A 1 241 ? -13.711 -13.586 -19.281 1 96.06 241 ARG A O 1
ATOM 1920 N N . LEU A 1 242 ? -14.688 -11.969 -20.516 1 96.06 242 LEU A N 1
ATOM 1921 C CA . LEU A 1 242 ? -13.68 -12.117 -21.562 1 96.06 242 LEU A CA 1
ATOM 1922 C C . LEU A 1 242 ? -12.289 -11.781 -21.031 1 96.06 242 LEU A C 1
ATOM 1924 O O . LEU A 1 242 ? -11.336 -12.523 -21.266 1 96.06 242 LEU A O 1
ATOM 1928 N N . ALA A 1 243 ? -12.18 -10.656 -20.344 1 95.25 243 ALA A N 1
ATOM 1929 C CA . ALA A 1 243 ? -10.898 -10.258 -19.766 1 95.25 243 ALA A CA 1
ATOM 1930 C C . ALA A 1 243 ? -10.359 -11.32 -18.812 1 95.25 243 ALA A C 1
ATOM 1932 O O . ALA A 1 243 ? -9.172 -11.656 -18.844 1 95.25 243 ALA A O 1
ATOM 1933 N N . PHE A 1 244 ? -11.227 -11.852 -18 1 96.62 244 PHE A N 1
ATOM 1934 C CA . PHE A 1 244 ? -10.836 -12.875 -17.031 1 96.62 244 PHE A CA 1
ATOM 1935 C C . PHE A 1 244 ? -10.344 -14.125 -17.75 1 96.62 244 PHE A C 1
ATOM 1937 O O . PHE A 1 244 ? -9.328 -14.711 -17.359 1 96.62 244 PHE A O 1
ATOM 1944 N N . ALA A 1 245 ? -11.031 -14.5 -18.781 1 96.12 245 ALA A N 1
ATOM 1945 C CA . ALA A 1 245 ? -10.641 -15.68 -19.547 1 96.12 245 ALA A CA 1
ATOM 1946 C C . ALA A 1 245 ? -9.242 -15.523 -20.125 1 96.12 245 ALA A C 1
ATOM 1948 O O . ALA A 1 245 ? -8.445 -16.469 -20.109 1 96.12 245 ALA A O 1
ATOM 1949 N N . ILE A 1 246 ? -8.945 -14.391 -20.594 1 95.5 246 ILE A N 1
ATOM 1950 C CA . ILE A 1 246 ? -7.625 -14.109 -21.141 1 95.5 246 ILE A CA 1
ATOM 1951 C C . ILE A 1 246 ? -6.57 -14.211 -20.047 1 95.5 246 ILE A C 1
ATOM 1953 O O . ILE A 1 246 ? -5.48 -14.75 -20.266 1 95.5 246 ILE A O 1
ATOM 1957 N N . MET A 1 247 ? -6.871 -13.75 -18.875 1 95.62 247 MET A N 1
ATOM 1958 C CA . MET A 1 247 ? -5.945 -13.828 -17.75 1 95.62 247 MET A CA 1
ATOM 1959 C C . MET A 1 247 ? -5.68 -15.281 -17.359 1 95.62 247 MET A C 1
ATOM 1961 O O . MET A 1 247 ? -4.543 -15.648 -17.047 1 95.62 247 MET A O 1
ATOM 1965 N N . VAL A 1 248 ? -6.711 -16.062 -17.359 1 96.19 248 VAL A N 1
ATOM 1966 C CA . VAL A 1 248 ? -6.559 -17.469 -17.016 1 96.19 248 VAL A CA 1
ATOM 1967 C C . VAL A 1 248 ? -5.609 -18.141 -18.016 1 96.19 248 VAL A C 1
ATOM 1969 O O . VAL A 1 248 ? -4.762 -18.953 -17.625 1 96.19 248 VAL A O 1
ATOM 1972 N N . PHE A 1 249 ? -5.688 -17.766 -19.203 1 93.56 249 PHE A N 1
ATOM 1973 C CA . PHE A 1 249 ? -4.859 -18.344 -20.266 1 93.56 249 PHE A CA 1
ATOM 1974 C C . PHE A 1 249 ? -3.389 -18 -20.047 1 93.56 249 PHE A C 1
ATOM 1976 O O . PHE A 1 249 ? -2.51 -18.812 -20.344 1 93.56 249 PHE A O 1
ATOM 1983 N N . GLY A 1 250 ? -3.139 -16.859 -19.469 1 92.69 250 GLY A N 1
ATOM 1984 C CA . GLY A 1 250 ? -1.771 -16.375 -19.375 1 92.69 250 GLY A CA 1
ATOM 1985 C C . GLY A 1 250 ? -1.159 -16.547 -18 1 92.69 250 GLY A C 1
ATOM 1986 O O . GLY A 1 250 ? 0.014 -16.219 -17.797 1 92.69 250 GLY A O 1
ATOM 1987 N N . ILE A 1 251 ? -1.831 -17.125 -17.047 1 94.62 251 ILE A N 1
ATOM 1988 C CA . ILE A 1 251 ? -1.41 -17.047 -15.648 1 94.62 251 ILE A CA 1
ATOM 1989 C C . ILE A 1 251 ? -0.202 -17.953 -15.422 1 94.62 251 ILE A C 1
ATOM 1991 O O . ILE A 1 251 ? 0.73 -17.594 -14.703 1 94.62 251 ILE A O 1
ATOM 1995 N N . GLN A 1 252 ? -0.057 -19.094 -16.078 1 92.19 252 GLN A N 1
ATOM 1996 C CA . GLN A 1 252 ? 1.002 -20.062 -15.781 1 92.19 252 GLN A CA 1
ATOM 1997 C C . GLN A 1 252 ? 2.359 -19.531 -16.25 1 92.19 252 GLN A C 1
ATOM 1999 O O . GLN A 1 252 ? 3.307 -19.469 -15.461 1 92.19 252 GLN A O 1
ATOM 2004 N N . PRO A 1 253 ? 2.436 -19.094 -17.484 1 91.38 253 PRO A N 1
ATOM 2005 C CA . PRO A 1 253 ? 3.732 -18.547 -17.891 1 91.38 253 PRO A CA 1
ATOM 2006 C C . PRO A 1 253 ? 4.07 -17.234 -17.203 1 91.38 253 PRO A C 1
ATOM 2008 O O . PRO A 1 253 ? 5.23 -16.812 -17.203 1 91.38 253 PRO A O 1
ATOM 2011 N N . ALA A 1 254 ? 3.055 -16.594 -16.641 1 93.19 254 ALA A N 1
ATOM 2012 C CA . ALA A 1 254 ? 3.33 -15.391 -15.867 1 93.19 254 ALA A CA 1
ATOM 2013 C C . ALA A 1 254 ? 3.988 -15.734 -14.531 1 93.19 254 ALA A C 1
ATOM 2015 O O . ALA A 1 254 ? 4.871 -15.008 -14.07 1 93.19 254 ALA A O 1
ATOM 2016 N N . ILE A 1 255 ? 3.631 -16.797 -13.977 1 95.88 255 ILE A N 1
ATOM 2017 C CA . ILE A 1 255 ? 4.152 -17.203 -12.672 1 95.88 255 ILE A CA 1
ATOM 2018 C C . ILE A 1 255 ? 5.582 -17.719 -12.836 1 95.88 255 ILE A C 1
ATOM 2020 O O . ILE A 1 255 ? 6.461 -17.375 -12.039 1 95.88 255 ILE A O 1
ATOM 2024 N N . VAL A 1 256 ? 5.805 -18.531 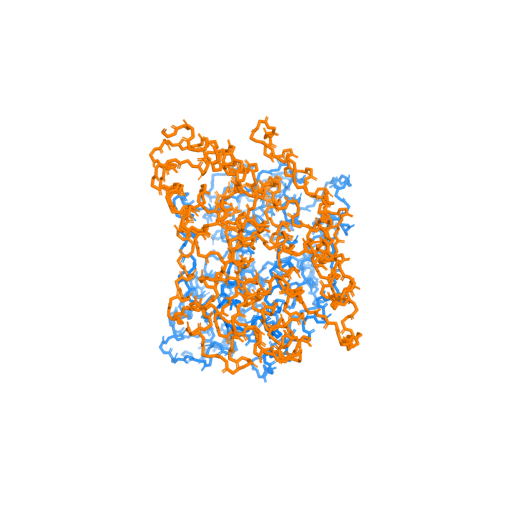-13.875 1 96.88 256 VAL A N 1
ATOM 2025 C CA . VAL A 1 256 ? 7.141 -19.047 -14.164 1 96.88 256 VAL A CA 1
ATOM 2026 C C . VAL A 1 256 ? 7.633 -18.484 -15.5 1 96.88 256 VAL A C 1
ATOM 2028 O O . VAL A 1 256 ? 7.246 -18.969 -16.562 1 96.88 256 VAL A O 1
ATOM 2031 N N . THR A 1 257 ? 8.484 -17.5 -15.375 1 96.5 257 THR A N 1
ATOM 2032 C CA . THR A 1 257 ? 9.023 -16.875 -16.578 1 96.5 257 THR A CA 1
ATOM 2033 C C . THR A 1 257 ? 9.953 -17.828 -17.312 1 96.5 257 THR A C 1
ATOM 2035 O O . THR A 1 257 ? 10.695 -18.594 -16.703 1 96.5 257 THR A O 1
ATOM 2038 N N . PRO A 1 258 ? 9.906 -17.797 -18.656 1 97.12 258 PRO A N 1
ATOM 2039 C CA . PRO A 1 258 ? 10.734 -18.719 -19.422 1 97.12 258 PRO A CA 1
ATOM 2040 C C . PRO A 1 258 ? 12.234 -18.484 -19.234 1 97.12 258 PRO A C 1
ATOM 2042 O O . PRO A 1 258 ? 13.047 -19.359 -19.547 1 97.12 258 PRO A O 1
ATOM 2045 N N . ARG A 1 259 ? 12.625 -17.453 -18.672 1 97.06 259 ARG A N 1
ATOM 2046 C CA . ARG A 1 259 ? 14.031 -17.141 -18.438 1 97.06 259 ARG A CA 1
ATOM 2047 C C . ARG A 1 259 ? 14.664 -18.141 -17.484 1 97.06 259 ARG A C 1
ATOM 2049 O O . ARG A 1 259 ? 15.883 -18.328 -17.469 1 97.06 259 ARG A O 1
ATOM 2056 N N . VAL A 1 260 ? 13.836 -18.844 -16.719 1 98.38 260 VAL A N 1
ATOM 2057 C CA . VAL A 1 260 ? 14.352 -19.75 -15.703 1 98.38 260 VAL A CA 1
ATOM 2058 C C . VAL A 1 260 ? 15.078 -20.922 -16.375 1 98.38 260 VAL A C 1
ATOM 2060 O O . VAL A 1 260 ? 15.961 -21.547 -15.781 1 98.38 260 VAL A O 1
ATOM 2063 N N . TYR A 1 261 ? 14.758 -21.188 -17.609 1 98.56 261 TYR A N 1
ATOM 2064 C CA . TYR A 1 261 ? 15.289 -22.359 -18.281 1 98.56 261 TYR A CA 1
ATOM 2065 C C . TYR A 1 261 ? 16.781 -22.188 -18.578 1 98.56 261 TYR A C 1
ATOM 2067 O O . TYR A 1 261 ? 17.516 -23.172 -18.703 1 98.56 261 TYR A O 1
ATOM 2075 N N . ARG A 1 262 ? 17.234 -20.969 -18.625 1 98.38 262 ARG A N 1
ATOM 2076 C CA . ARG A 1 262 ? 18.656 -20.703 -18.828 1 98.38 262 ARG A CA 1
ATOM 2077 C C . ARG A 1 262 ? 19.5 -21.297 -17.703 1 98.38 262 ARG A C 1
ATOM 2079 O O . ARG A 1 262 ? 20.656 -21.656 -17.906 1 98.38 262 ARG A O 1
ATOM 2086 N N . SER A 1 263 ? 18.922 -21.484 -16.547 1 98.62 263 SER A N 1
ATOM 2087 C CA . SER A 1 263 ? 19.641 -21.984 -15.375 1 98.62 263 SER A CA 1
ATOM 2088 C C . SER A 1 263 ? 20.156 -23.406 -15.602 1 98.62 263 SER A C 1
ATOM 2090 O O . SER A 1 263 ? 21.062 -23.859 -14.914 1 98.62 263 SER A O 1
ATOM 2092 N N . VAL A 1 264 ? 19.578 -24.094 -16.594 1 98.69 264 VAL A N 1
ATOM 2093 C CA . VAL A 1 264 ? 19.984 -25.469 -16.844 1 98.69 264 VAL A CA 1
ATOM 2094 C C . VAL A 1 264 ? 20.375 -25.625 -18.312 1 98.69 264 VAL A C 1
ATOM 2096 O O . VAL A 1 264 ? 20.266 -26.719 -18.875 1 98.69 264 VAL A O 1
ATOM 2099 N N . GLY A 1 265 ? 20.609 -24.5 -18.953 1 98.38 265 GLY A N 1
ATOM 2100 C CA . GLY A 1 265 ? 21.188 -24.516 -20.297 1 98.38 265 GLY A CA 1
ATOM 2101 C C . GLY A 1 265 ? 20.141 -24.672 -21.391 1 98.38 265 GLY A C 1
ATOM 2102 O O . GLY A 1 265 ? 20.469 -25.047 -22.516 1 98.38 265 GLY A O 1
ATOM 2103 N N . ILE A 1 266 ? 18.891 -24.422 -21.094 1 98.62 266 ILE A N 1
ATOM 2104 C CA . ILE A 1 266 ? 17.812 -24.516 -22.078 1 98.62 266 ILE A CA 1
ATOM 2105 C C . ILE A 1 266 ? 17.422 -23.109 -22.547 1 98.62 266 ILE A C 1
ATOM 2107 O O . ILE A 1 266 ? 17.281 -22.203 -21.719 1 98.62 266 ILE A O 1
ATOM 2111 N N . HIS A 1 267 ? 17.281 -22.969 -23.875 1 98.19 267 HIS A N 1
ATOM 2112 C CA . HIS A 1 267 ? 16.828 -21.688 -24.406 1 98.19 267 HIS A CA 1
ATOM 2113 C C . HIS A 1 267 ? 15.414 -21.359 -23.922 1 98.19 267 HIS A C 1
ATOM 2115 O O . HIS A 1 267 ? 14.531 -22.219 -23.953 1 98.19 267 HIS A O 1
ATOM 2121 N N . PRO A 1 268 ? 15.164 -20.156 -23.516 1 97.38 268 PRO A N 1
ATOM 2122 C CA . PRO A 1 268 ? 13.891 -19.781 -22.906 1 97.38 268 PRO A CA 1
ATOM 2123 C C . PRO A 1 268 ? 12.695 -20.078 -23.797 1 97.38 268 PRO A C 1
ATOM 2125 O O . PRO A 1 268 ? 11.703 -20.656 -23.344 1 97.38 268 PRO A O 1
ATOM 2128 N N . LEU A 1 269 ? 12.812 -19.812 -25.078 1 97.06 269 LEU A N 1
ATOM 2129 C CA . LEU A 1 269 ? 11.688 -20.016 -25.969 1 97.06 269 LEU A CA 1
ATOM 2130 C C . LEU A 1 269 ? 11.445 -21.5 -26.203 1 97.06 269 LEU A C 1
ATOM 2132 O O . LEU A 1 269 ? 10.297 -21.938 -26.328 1 97.06 269 LEU A O 1
ATOM 2136 N N . HIS A 1 270 ? 12.57 -22.25 -26.328 1 98.25 270 HIS A N 1
ATOM 2137 C CA . HIS A 1 270 ? 12.438 -23.703 -26.469 1 98.25 270 HIS A CA 1
ATOM 2138 C C . HIS A 1 270 ? 11.773 -24.312 -25.234 1 98.25 270 HIS A C 1
ATOM 2140 O O . HIS A 1 270 ? 10.844 -25.109 -25.359 1 98.25 270 HIS A O 1
ATOM 2146 N N . GLY A 1 271 ? 12.203 -23.922 -24.031 1 98 271 GLY A N 1
ATOM 2147 C CA . GLY A 1 271 ? 11.586 -24.391 -22.797 1 98 271 GLY A CA 1
ATOM 2148 C C . GLY A 1 271 ? 10.117 -24.031 -22.703 1 98 271 GLY A C 1
ATOM 2149 O O . GLY A 1 271 ? 9.297 -24.875 -22.297 1 98 271 GLY A O 1
ATOM 2150 N N . LEU A 1 272 ? 9.805 -22.812 -23.094 1 97.06 272 LEU A N 1
ATOM 2151 C CA . LEU A 1 272 ? 8.422 -22.344 -23.016 1 97.06 272 LEU A CA 1
ATOM 2152 C C . LEU A 1 272 ? 7.52 -23.203 -23.906 1 97.06 272 LEU A C 1
ATOM 2154 O O . LEU A 1 272 ? 6.445 -23.625 -23.469 1 97.06 272 LEU A O 1
ATOM 2158 N N . VAL A 1 273 ? 7.926 -23.453 -25.125 1 97.44 273 VAL A N 1
ATOM 2159 C CA . VAL A 1 273 ? 7.137 -24.234 -26.062 1 97.44 273 VAL A CA 1
ATOM 2160 C C . VAL A 1 273 ? 6.93 -25.641 -25.531 1 97.44 273 VAL A C 1
ATOM 2162 O O . VAL A 1 273 ? 5.812 -26.156 -25.531 1 97.44 273 VAL A O 1
ATOM 2165 N N . VAL A 1 274 ? 8.008 -26.234 -25.031 1 98.06 274 VAL A N 1
ATOM 2166 C CA . VAL A 1 274 ? 7.934 -27.594 -24.516 1 98.06 274 VAL A CA 1
ATOM 2167 C C . VAL A 1 274 ? 7.016 -27.625 -23.297 1 98.06 274 VAL A C 1
ATOM 2169 O O . VAL A 1 274 ? 6.211 -28.547 -23.141 1 98.06 274 VAL A O 1
ATOM 2172 N N . ALA A 1 275 ? 7.129 -26.609 -22.438 1 96.94 275 ALA A N 1
ATOM 2173 C CA . ALA A 1 275 ? 6.289 -26.531 -21.25 1 96.94 275 ALA A CA 1
ATOM 2174 C C . ALA A 1 275 ? 4.816 -26.406 -21.625 1 96.94 275 ALA A C 1
ATOM 2176 O O . ALA A 1 275 ? 3.961 -27.078 -21.031 1 96.94 275 ALA A O 1
ATOM 2177 N N . LEU A 1 276 ? 4.477 -25.578 -22.609 1 94.25 276 LEU A N 1
ATOM 2178 C CA . LEU A 1 276 ? 3.096 -25.328 -22.984 1 94.25 276 LEU A CA 1
ATOM 2179 C C . LEU A 1 276 ? 2.482 -26.547 -23.672 1 94.25 276 LEU A C 1
ATOM 2181 O O . LEU A 1 276 ? 1.273 -26.766 -23.578 1 94.25 276 LEU A O 1
ATOM 2185 N N . LEU A 1 277 ? 3.338 -27.312 -24.312 1 94.31 277 LEU A N 1
ATOM 2186 C CA . LEU A 1 277 ? 2.852 -28.484 -25.031 1 94.31 277 LEU A CA 1
ATOM 2187 C C . LEU A 1 277 ? 2.941 -29.734 -24.156 1 94.31 277 LEU A C 1
ATOM 2189 O O . LEU A 1 277 ? 2.588 -30.828 -24.594 1 94.31 277 LEU A O 1
ATOM 2193 N N . ASN A 1 278 ? 3.408 -29.531 -22.984 1 95 278 ASN A N 1
ATOM 2194 C CA . ASN A 1 278 ? 3.576 -30.625 -22.031 1 95 278 ASN A CA 1
ATOM 2195 C C . ASN A 1 278 ? 2.234 -31.219 -21.625 1 95 278 ASN A C 1
ATOM 2197 O O . ASN A 1 278 ? 1.345 -30.5 -21.172 1 95 278 ASN A O 1
ATOM 2201 N N . PRO A 1 279 ? 2.066 -32.531 -21.734 1 90.56 279 PRO A N 1
ATOM 2202 C CA . PRO A 1 279 ? 0.82 -33.156 -21.281 1 90.56 279 PRO A CA 1
ATOM 2203 C C . PRO A 1 279 ? 0.543 -32.906 -19.797 1 90.56 279 PRO A C 1
ATOM 2205 O O . PRO A 1 279 ? -0.617 -32.781 -19.391 1 90.56 279 PRO A O 1
ATOM 2208 N N . ASN A 1 280 ? 1.576 -32.781 -19.031 1 93.5 280 ASN A N 1
ATOM 2209 C CA . ASN A 1 280 ? 1.416 -32.531 -17.609 1 93.5 280 ASN A CA 1
ATOM 2210 C C . ASN A 1 280 ? 0.973 -31.094 -17.344 1 93.5 280 ASN A C 1
ATOM 2212 O O . ASN A 1 280 ? 0.559 -30.75 -16.234 1 93.5 280 ASN A O 1
ATOM 2216 N N . TYR A 1 281 ? 1.062 -30.219 -18.328 1 93.94 281 TYR A N 1
ATOM 2217 C CA . TYR A 1 281 ? 0.638 -28.828 -18.203 1 93.94 281 TYR A CA 1
ATOM 2218 C C . TYR A 1 281 ? -0.821 -28.75 -17.766 1 93.94 281 TYR A C 1
ATOM 2220 O O . TYR A 1 281 ? -1.163 -27.969 -16.859 1 93.94 281 TYR A O 1
ATOM 2228 N N . GLN A 1 282 ? -1.649 -29.531 -18.406 1 92.81 282 GLN A N 1
ATOM 2229 C CA . GLN A 1 282 ? -3.078 -29.516 -18.109 1 92.81 282 GLN A CA 1
ATOM 2230 C C . GLN A 1 282 ? -3.342 -29.922 -16.656 1 92.81 282 GLN A C 1
ATOM 2232 O O . GLN A 1 282 ? -4.188 -29.344 -15.984 1 92.81 282 GLN A O 1
ATOM 2237 N N . GLU A 1 283 ? -2.654 -30.938 -16.25 1 92.94 283 GLU A N 1
ATOM 2238 C CA . GLU A 1 283 ? -2.82 -31.391 -14.875 1 92.94 283 GLU A CA 1
ATOM 2239 C C . GLU A 1 283 ? -2.459 -30.297 -13.875 1 92.94 283 GLU A C 1
ATOM 2241 O O . GLU A 1 283 ? -3.184 -30.062 -12.906 1 92.94 283 GLU A O 1
ATOM 2246 N N . ASN A 1 284 ? -1.369 -29.625 -14.117 1 93.88 284 ASN A N 1
ATOM 2247 C CA . ASN A 1 284 ? -0.93 -28.547 -13.234 1 93.88 284 ASN A CA 1
ATOM 2248 C C . ASN A 1 284 ? -1.888 -27.359 -13.281 1 93.88 284 ASN A C 1
ATOM 2250 O O . ASN A 1 284 ? -2.203 -26.766 -12.25 1 93.88 284 ASN A O 1
ATOM 2254 N N . ALA A 1 285 ? -2.328 -27.047 -14.477 1 94.56 285 ALA A N 1
ATOM 2255 C CA . ALA A 1 285 ? -3.252 -25.922 -14.648 1 94.56 285 ALA A CA 1
ATOM 2256 C C . ALA A 1 285 ? -4.578 -26.203 -13.945 1 94.56 285 ALA A C 1
ATOM 2258 O O . ALA A 1 285 ? -5.109 -25.328 -13.258 1 94.56 285 ALA A O 1
ATOM 2259 N N . LYS A 1 286 ? -5.098 -27.406 -14.117 1 94.06 286 LYS A N 1
ATOM 2260 C CA . LYS A 1 286 ? -6.332 -27.797 -13.445 1 94.06 286 LYS A CA 1
ATOM 2261 C C . LYS A 1 286 ? -6.168 -27.766 -11.93 1 94.06 286 LYS A C 1
ATOM 2263 O O . LYS A 1 286 ? -7.035 -27.25 -11.211 1 94.06 286 LYS A O 1
ATOM 2268 N N . PHE A 1 287 ? -5.086 -28.297 -11.523 1 94.38 287 PHE A N 1
ATOM 2269 C CA . PHE A 1 287 ? -4.82 -28.328 -10.094 1 94.38 287 PHE A CA 1
ATOM 2270 C C . PHE A 1 287 ? -4.789 -26.906 -9.516 1 94.38 287 PHE A C 1
ATOM 2272 O O . PHE A 1 287 ? -5.461 -26.625 -8.523 1 94.38 287 PHE A O 1
ATOM 2279 N N . ALA A 1 288 ? -4.043 -26 -10.148 1 94.5 288 ALA A N 1
ATOM 2280 C CA . ALA A 1 288 ? -3.822 -24.656 -9.648 1 94.5 288 ALA A CA 1
ATOM 2281 C C . ALA A 1 288 ? -5.102 -23.828 -9.727 1 94.5 288 ALA A C 1
ATOM 2283 O O . ALA A 1 288 ? -5.34 -22.953 -8.883 1 94.5 288 ALA A O 1
ATOM 2284 N N . GLY A 1 289 ? -5.969 -24.109 -10.703 1 94 289 GLY A N 1
ATOM 2285 C CA . GLY A 1 289 ? -7.09 -23.219 -10.969 1 94 289 GLY A CA 1
ATOM 2286 C C . GLY A 1 289 ? -8.422 -23.781 -10.5 1 94 289 GLY A C 1
ATOM 2287 O O . GLY A 1 289 ? -9.438 -23.094 -10.516 1 94 289 GLY A O 1
ATOM 2288 N N . GLU A 1 290 ? -8.484 -25.016 -10.062 1 93.62 290 GLU A N 1
ATOM 2289 C CA . GLU A 1 290 ? -9.742 -25.734 -9.867 1 93.62 290 GLU A CA 1
ATOM 2290 C C . GLU A 1 290 ? -10.656 -24.984 -8.898 1 93.62 290 GLU A C 1
ATOM 2292 O O . GLU A 1 290 ? -11.836 -24.781 -9.188 1 93.62 290 GLU A O 1
ATOM 2297 N N . MET A 1 291 ? -10.133 -24.531 -7.789 1 93.12 291 MET A N 1
ATOM 2298 C CA . MET A 1 291 ? -10.977 -23.906 -6.773 1 93.12 291 MET A CA 1
ATOM 2299 C C . MET A 1 291 ? -11.57 -22.609 -7.281 1 93.12 291 MET A C 1
ATOM 2301 O O . MET A 1 291 ? -12.773 -22.359 -7.137 1 93.12 291 MET A O 1
ATOM 2305 N N . LEU A 1 292 ? -10.797 -21.797 -7.891 1 95.88 292 LEU A N 1
ATOM 2306 C CA . LEU A 1 292 ? -11.258 -20.516 -8.391 1 95.88 292 LEU A CA 1
ATOM 2307 C C . LEU A 1 292 ? -12.242 -20.688 -9.539 1 95.88 292 LEU A C 1
ATOM 2309 O O . LEU A 1 292 ? -13.266 -20 -9.602 1 95.88 292 LEU A O 1
ATOM 2313 N N . LEU A 1 293 ? -11.938 -21.609 -10.461 1 95.94 293 LEU A N 1
ATOM 2314 C CA . LEU A 1 293 ? -12.758 -21.734 -11.664 1 95.94 293 LEU A CA 1
ATOM 2315 C C . LEU A 1 293 ? -14.109 -22.344 -11.336 1 95.94 293 LEU A C 1
ATOM 2317 O O . LEU A 1 293 ? -15.117 -22.016 -11.969 1 95.94 293 LEU A O 1
ATOM 2321 N N . ARG A 1 294 ? -14.156 -23.203 -10.312 1 95.56 294 ARG A N 1
ATOM 2322 C CA . ARG A 1 294 ? -15.445 -23.672 -9.82 1 95.56 294 ARG A CA 1
ATOM 2323 C C . ARG A 1 294 ? -16.266 -22.516 -9.242 1 95.56 294 ARG A C 1
ATOM 2325 O O . ARG A 1 294 ? -17.453 -22.406 -9.523 1 95.56 294 ARG A O 1
ATOM 2332 N N . TYR A 1 295 ? -15.672 -21.734 -8.461 1 96.88 295 TYR A N 1
ATOM 2333 C CA . TYR A 1 295 ? -16.328 -20.547 -7.918 1 96.88 295 TYR A CA 1
ATOM 2334 C C . TYR A 1 295 ? -16.734 -19.594 -9.023 1 96.88 295 TYR A C 1
ATOM 2336 O O . TYR A 1 295 ? -17.828 -19.031 -9.008 1 96.88 295 TYR A O 1
ATOM 2344 N N . GLY A 1 296 ? -15.75 -19.375 -9.93 1 96.06 296 GLY A N 1
ATOM 2345 C CA . GLY A 1 296 ? -16.047 -18.516 -11.07 1 96.06 296 GLY A CA 1
ATOM 2346 C C . GLY A 1 296 ? -17.266 -18.969 -11.852 1 96.06 296 GLY A C 1
ATOM 2347 O O . GLY A 1 296 ? -18.047 -18.141 -12.328 1 96.06 296 GLY A O 1
ATOM 2348 N N . TYR A 1 297 ? -17.375 -20.234 -11.977 1 95.31 297 TYR A N 1
ATOM 2349 C CA . TYR A 1 297 ? -18.562 -20.781 -12.633 1 95.31 297 TYR A CA 1
ATOM 2350 C C . TYR A 1 297 ? -19.812 -20.469 -11.836 1 95.31 297 TYR A C 1
ATOM 2352 O O . TYR A 1 297 ? -20.828 -20.047 -12.398 1 95.31 297 TYR A O 1
ATOM 2360 N N . GLU A 1 298 ? -19.75 -20.656 -10.617 1 95.56 298 GLU A N 1
ATOM 2361 C CA . GLU A 1 298 ? -20.891 -20.422 -9.734 1 95.56 298 GLU A CA 1
ATOM 2362 C C . GLU A 1 298 ? -21.359 -18.969 -9.812 1 95.56 298 GLU A C 1
ATOM 2364 O O . GLU A 1 298 ? -22.562 -18.703 -9.844 1 95.56 298 GLU A O 1
ATOM 2369 N N . VAL A 1 299 ? -20.453 -18.031 -9.898 1 96.31 299 VAL A N 1
ATOM 2370 C CA . VAL A 1 299 ? -20.828 -16.641 -9.789 1 96.31 299 VAL A CA 1
ATOM 2371 C C . VAL A 1 299 ? -21 -16.031 -11.188 1 96.31 299 VAL A C 1
ATOM 2373 O O . VAL A 1 299 ? -21.312 -14.844 -11.328 1 96.31 299 VAL A O 1
ATOM 2376 N N . GLY A 1 300 ? -20.703 -16.844 -12.234 1 93.88 300 GLY A N 1
ATOM 2377 C CA . GLY A 1 300 ? -21.031 -16.422 -13.578 1 93.88 300 GLY A CA 1
ATOM 2378 C C . GLY A 1 300 ? -19.859 -15.836 -14.336 1 93.88 300 GLY A C 1
ATOM 2379 O O . GLY A 1 300 ? -20.016 -15.242 -15.398 1 93.88 300 GLY A O 1
ATOM 2380 N N . MET A 1 301 ? -18.641 -16.031 -13.82 1 95 301 MET A N 1
ATOM 2381 C CA . MET A 1 301 ? -17.453 -15.492 -14.484 1 95 301 MET A CA 1
ATOM 2382 C C . MET A 1 301 ? -16.938 -16.469 -15.539 1 95 301 MET A C 1
ATOM 2384 O O . MET A 1 301 ? -16.125 -16.094 -16.391 1 95 301 MET A O 1
ATOM 2388 N N . VAL A 1 302 ? -17.391 -17.734 -15.359 1 93.56 302 VAL A N 1
ATOM 2389 C CA . VAL A 1 302 ? -17.062 -18.781 -16.328 1 93.56 302 VAL A CA 1
ATOM 2390 C C . VAL A 1 302 ? -18.312 -19.156 -17.125 1 93.56 302 VAL A C 1
ATOM 2392 O O . VAL A 1 302 ? -19.047 -20.062 -16.719 1 93.56 302 VAL A O 1
ATOM 2395 N N . ARG A 1 303 ? -18.656 -18.344 -18.016 1 85.75 303 ARG A N 1
ATOM 2396 C CA . ARG A 1 303 ? -19.844 -18.516 -18.844 1 85.75 303 ARG A CA 1
ATOM 2397 C C . ARG A 1 303 ? -19.656 -17.828 -20.203 1 85.75 303 ARG A C 1
ATOM 2399 O O . ARG A 1 303 ? -18.875 -16.891 -20.328 1 85.75 303 ARG A O 1
ATOM 2406 N N . GLY A 1 304 ? -20.344 -18.359 -21.234 1 84.25 304 GLY A N 1
ATOM 2407 C CA . GLY A 1 304 ? -20.281 -17.766 -22.562 1 84.25 304 GLY A CA 1
ATOM 2408 C C . GLY A 1 304 ? -19.484 -18.578 -23.547 1 84.25 304 GLY A C 1
ATOM 2409 O O . GLY A 1 304 ? -18.484 -19.219 -23.188 1 84.25 304 GLY A O 1
ATOM 2410 N N . ALA A 1 305 ? -19.906 -18.5 -24.766 1 83.62 305 ALA A N 1
ATOM 2411 C CA . ALA A 1 305 ? -19.312 -19.344 -25.797 1 83.62 305 ALA A CA 1
ATOM 2412 C C . ALA A 1 305 ? -17.859 -18.969 -26.031 1 83.62 305 ALA A C 1
ATOM 2414 O O . ALA A 1 305 ? -16.984 -19.844 -26.047 1 83.62 305 ALA A O 1
ATOM 2415 N N . VAL A 1 306 ? -17.594 -17.734 -26.141 1 87.38 306 VAL A N 1
ATOM 2416 C CA . VAL A 1 306 ? -16.25 -17.281 -26.438 1 87.38 306 VAL A CA 1
ATOM 2417 C C . VAL A 1 306 ? -15.344 -17.516 -25.234 1 87.38 306 VAL A C 1
ATOM 2419 O O . VAL A 1 306 ? -14.234 -18.047 -25.359 1 87.38 306 VAL A O 1
ATOM 2422 N N . THR A 1 307 ? -15.859 -17.172 -24.078 1 89.62 307 THR A N 1
ATOM 2423 C CA . THR A 1 307 ? -15.094 -17.328 -22.844 1 89.62 307 THR A CA 1
ATOM 2424 C C . THR A 1 307 ? -14.781 -18.797 -22.578 1 89.62 307 THR A C 1
ATOM 2426 O O . THR A 1 307 ? -13.648 -19.141 -22.234 1 89.62 307 THR A O 1
ATOM 2429 N N . THR A 1 308 ? -15.695 -19.562 -22.875 1 87.5 308 THR A N 1
ATOM 2430 C CA . THR A 1 308 ? -15.5 -20.984 -22.656 1 87.5 308 THR A CA 1
ATOM 2431 C C . THR A 1 308 ? -14.422 -21.547 -23.578 1 87.5 308 THR A C 1
ATOM 2433 O O . THR A 1 308 ? -13.617 -22.375 -23.172 1 87.5 308 THR A O 1
ATOM 2436 N N . ARG A 1 309 ? -14.375 -21.141 -24.781 1 90.5 309 ARG A N 1
ATOM 2437 C CA . ARG A 1 309 ? -13.359 -21.578 -25.734 1 90.5 309 ARG A CA 1
ATOM 2438 C C . ARG A 1 309 ? -11.961 -21.188 -25.25 1 90.5 309 ARG A C 1
ATOM 2440 O O . ARG A 1 309 ? -11.031 -22 -25.312 1 90.5 309 ARG A O 1
ATOM 2447 N N . ILE A 1 310 ? -11.883 -20.016 -24.766 1 92 310 ILE A N 1
ATOM 2448 C CA . ILE A 1 310 ? -10.594 -19.531 -24.266 1 92 310 ILE A CA 1
ATOM 2449 C C . ILE A 1 310 ? -10.188 -20.328 -23.031 1 92 310 ILE A C 1
ATOM 2451 O O . ILE A 1 310 ? -9.031 -20.734 -22.891 1 92 310 ILE A O 1
ATOM 2455 N N . LEU A 1 311 ? -11.141 -20.531 -22.188 1 90.88 311 LEU A N 1
ATOM 2456 C CA . LEU A 1 311 ? -10.852 -21.266 -20.953 1 90.88 311 LEU A CA 1
ATOM 2457 C C . LEU A 1 311 ? -10.484 -22.719 -21.25 1 90.88 311 LEU A C 1
ATOM 2459 O O . LEU A 1 311 ? -9.664 -23.312 -20.547 1 90.88 311 LEU A O 1
ATOM 2463 N N . ARG A 1 312 ? -10.992 -23.281 -22.297 1 89.62 312 ARG A N 1
ATOM 2464 C CA . ARG A 1 312 ? -10.617 -24.609 -22.75 1 89.62 312 ARG A CA 1
ATOM 2465 C C . ARG A 1 312 ? -9.18 -24.625 -23.25 1 89.62 312 ARG A C 1
ATOM 2467 O O . ARG A 1 312 ? -8.43 -25.578 -22.984 1 89.62 312 ARG A O 1
ATOM 2474 N N . LEU A 1 313 ? -8.867 -23.578 -23.938 1 89.25 313 LEU A N 1
ATOM 2475 C CA . LEU A 1 313 ? -7.504 -23.453 -24.453 1 89.25 313 LEU A CA 1
ATOM 2476 C C . LEU A 1 313 ? -6.508 -23.312 -23.297 1 89.25 313 LEU A C 1
ATOM 2478 O O . LEU A 1 313 ? -5.367 -23.766 -23.406 1 89.25 313 LEU A O 1
ATOM 2482 N N . ALA A 1 314 ? -6.973 -22.734 -22.234 1 90.56 314 ALA A N 1
ATOM 2483 C CA . ALA A 1 314 ? -6.125 -22.562 -21.062 1 90.56 314 ALA A CA 1
ATOM 2484 C C . ALA A 1 314 ? -5.91 -23.891 -20.344 1 90.56 314 ALA A C 1
ATOM 2486 O O . ALA A 1 314 ? -5.027 -24.016 -19.484 1 90.56 314 ALA A O 1
ATOM 2487 N N . ARG A 1 315 ? -6.734 -24.875 -20.641 1 90.88 315 ARG A N 1
ATOM 2488 C CA . ARG A 1 315 ? -6.645 -26.25 -20.156 1 90.88 315 ARG A CA 1
ATOM 2489 C C . ARG A 1 315 ? -6.723 -26.281 -18.625 1 90.88 315 ARG A C 1
ATOM 2491 O O . ARG A 1 315 ? -6.098 -27.141 -17.984 1 90.88 315 ARG A O 1
ATOM 2498 N N . ALA A 1 316 ? -7.406 -25.297 -18.094 1 91.25 316 ALA A N 1
ATOM 2499 C CA . ALA A 1 316 ? -7.41 -25.156 -16.641 1 91.25 316 ALA A CA 1
ATOM 2500 C C . ALA A 1 316 ? -8.781 -25.5 -16.062 1 91.25 316 ALA A C 1
ATOM 2502 O O . ALA A 1 316 ? -8.945 -25.594 -14.844 1 91.25 316 ALA A O 1
ATOM 2503 N N . LEU A 1 317 ? -9.812 -25.719 -16.891 1 92.88 317 LEU A N 1
ATOM 2504 C CA . LEU A 1 317 ? -11.164 -25.938 -16.406 1 92.88 317 LEU A CA 1
ATOM 2505 C C . LEU A 1 317 ? -11.273 -27.312 -15.742 1 92.88 317 LEU A C 1
ATOM 2507 O O . LEU A 1 317 ? -10.859 -28.328 -16.328 1 92.88 317 LEU A O 1
ATOM 2511 N N . PRO A 1 318 ? -11.836 -27.281 -14.57 1 92.5 318 PRO A N 1
ATOM 2512 C CA . PRO A 1 318 ? -12.086 -28.594 -13.961 1 92.5 318 PRO A CA 1
ATOM 2513 C C . PRO A 1 318 ? -13.07 -29.438 -14.766 1 92.5 318 PRO A C 1
ATOM 2515 O O . PRO A 1 318 ? -13.977 -28.906 -15.406 1 92.5 318 PRO A O 1
ATOM 2518 N N . ASP A 1 319 ? -12.914 -30.734 -14.562 1 91.56 319 ASP A N 1
ATOM 2519 C CA . ASP A 1 319 ? -13.695 -31.672 -15.367 1 91.56 319 ASP A CA 1
ATOM 2520 C C . ASP A 1 319 ? -15.188 -31.5 -15.117 1 91.56 319 ASP A C 1
ATOM 2522 O O . ASP A 1 319 ? -15.992 -31.594 -16.047 1 91.56 319 ASP A O 1
ATOM 2526 N N . ASP A 1 320 ? -15.562 -31.281 -13.93 1 91.81 320 ASP A N 1
ATOM 2527 C CA . ASP A 1 320 ? -16.984 -31.141 -13.602 1 91.81 320 ASP A CA 1
ATOM 2528 C C . ASP A 1 320 ? -17.562 -29.859 -14.211 1 91.81 320 ASP A C 1
ATOM 2530 O O . ASP A 1 320 ? -18.688 -29.859 -14.711 1 91.81 320 ASP A O 1
ATOM 2534 N N . VAL A 1 321 ? -16.797 -28.797 -14.18 1 92.44 321 VAL A N 1
ATOM 2535 C CA . VAL A 1 321 ? -17.234 -27.547 -14.781 1 92.44 321 VAL A CA 1
ATOM 2536 C C . VAL A 1 321 ? -17.344 -27.703 -16.297 1 92.44 321 VAL A C 1
ATOM 2538 O O . VAL A 1 321 ? -18.297 -27.234 -16.906 1 92.44 321 VAL A O 1
ATOM 2541 N N . LEU A 1 322 ? -16.406 -28.375 -16.875 1 89.38 322 LEU A N 1
ATOM 2542 C CA . LEU A 1 322 ? -16.406 -28.641 -18.312 1 89.38 322 LEU A CA 1
ATOM 2543 C C . LEU A 1 322 ? -17.641 -29.469 -18.703 1 89.38 322 LEU A C 1
ATOM 2545 O O . LEU A 1 322 ? -18.266 -29.203 -19.734 1 89.38 322 LEU A O 1
ATOM 2549 N N . ALA A 1 323 ? -17.938 -30.422 -17.953 1 90.56 323 ALA A N 1
ATOM 2550 C CA . ALA A 1 323 ? -19.094 -31.266 -18.219 1 90.56 323 ALA A CA 1
ATOM 2551 C C . ALA A 1 323 ? -20.391 -30.453 -18.172 1 90.56 323 ALA A C 1
ATOM 2553 O O . ALA A 1 323 ? -21.266 -30.641 -19.016 1 90.56 323 ALA A O 1
ATOM 2554 N N . GLU A 1 324 ? -20.469 -29.609 -17.25 1 90.06 324 GLU A N 1
ATOM 2555 C CA . GLU A 1 324 ? -21.672 -28.781 -17.109 1 90.06 324 GLU A CA 1
ATOM 2556 C C . GLU A 1 324 ? -21.781 -27.781 -18.266 1 90.06 324 GLU A C 1
ATOM 2558 O O . GLU A 1 324 ? -22.875 -27.531 -18.781 1 90.06 324 GLU A O 1
ATOM 2563 N N . LEU A 1 325 ? -20.688 -27.219 -18.625 1 87.5 325 LEU A N 1
ATOM 2564 C CA . LEU A 1 325 ? -20.688 -26.266 -19.719 1 87.5 325 LEU A CA 1
ATOM 2565 C C . LEU A 1 325 ? -21.062 -26.938 -21.031 1 87.5 325 LEU A C 1
ATOM 2567 O O . LEU A 1 325 ? -21.688 -26.312 -21.906 1 87.5 325 LEU A O 1
ATOM 2571 N N . SER A 1 326 ? -20.734 -28.125 -21.219 1 83.38 326 SER A N 1
ATOM 2572 C CA . SER A 1 326 ? -21.016 -28.859 -22.453 1 83.38 326 SER A CA 1
ATOM 2573 C C . SER A 1 326 ? -22.484 -29.25 -22.531 1 83.38 326 SER A C 1
ATOM 2575 O O . SER A 1 326 ? -23.031 -29.391 -23.625 1 83.38 326 SER A O 1
ATOM 2577 N N . ARG A 1 327 ? -23.047 -29.344 -21.453 1 81.31 327 ARG A N 1
ATOM 2578 C CA . ARG A 1 327 ? -24.469 -29.688 -21.438 1 81.31 327 ARG A CA 1
ATOM 2579 C C . ARG A 1 327 ? -25.328 -28.469 -21.766 1 81.31 327 ARG A C 1
ATOM 2581 O O . ARG A 1 327 ? -26.406 -28.594 -22.344 1 81.31 327 ARG A O 1
ATOM 2588 N N . THR A 1 328 ? -24.891 -27.422 -21.297 1 68.25 328 THR A N 1
ATOM 2589 C CA . THR A 1 328 ? -25.688 -26.219 -21.469 1 68.25 328 THR A CA 1
ATOM 2590 C C . THR A 1 328 ? -25.391 -25.562 -22.812 1 68.25 328 THR A C 1
ATOM 2592 O O . THR A 1 328 ? -26.109 -24.656 -23.234 1 68.25 328 THR A O 1
ATOM 2595 N N . ALA A 1 329 ? -24.406 -26.031 -23.5 1 58.91 329 ALA A N 1
ATOM 2596 C CA . ALA A 1 329 ? -24.141 -25.484 -24.828 1 58.91 329 ALA A CA 1
ATOM 2597 C C . ALA A 1 329 ? -24.984 -26.172 -25.891 1 58.91 329 ALA A C 1
ATOM 2599 O O . ALA A 1 329 ? -25.344 -27.344 -25.75 1 58.91 329 ALA A O 1
ATOM 2600 N N . MET B 1 1 ? 0.809 39.938 31.734 1 27.23 1 MET B N 1
ATOM 2601 C CA . MET B 1 1 ? 0.763 39.219 30.469 1 27.23 1 MET B CA 1
ATOM 2602 C C . MET B 1 1 ? 1.672 38 30.5 1 27.23 1 MET B C 1
ATOM 2604 O O . MET B 1 1 ? 2.889 38.125 30.656 1 27.23 1 MET B O 1
ATOM 2608 N N . SER B 1 2 ? 1.217 36.875 31.031 1 32.47 2 SER B N 1
ATOM 2609 C CA . SER B 1 2 ? 2.021 35.688 31.25 1 32.47 2 SER B CA 1
ATOM 2610 C C . SER B 1 2 ? 2.713 35.25 29.969 1 32.47 2 SER B C 1
ATOM 2612 O O . SER B 1 2 ? 2.125 35.312 28.891 1 32.47 2 SER B O 1
ATOM 2614 N N . THR B 1 3 ? 3.941 35.375 29.906 1 37.5 3 THR B N 1
ATOM 2615 C CA . THR B 1 3 ? 4.754 34.938 28.781 1 37.5 3 THR B CA 1
ATOM 2616 C C . THR B 1 3 ? 4.25 33.562 28.281 1 37.5 3 THR B C 1
ATOM 2618 O O . THR B 1 3 ? 4.113 32.625 29.047 1 37.5 3 THR B O 1
ATOM 2621 N N . PRO B 1 4 ? 3.459 33.562 27.188 1 41.25 4 PRO B N 1
ATOM 2622 C CA . PRO B 1 4 ? 3.029 32.25 26.766 1 41.25 4 PRO B CA 1
ATOM 2623 C C . PRO B 1 4 ? 4.125 31.188 26.906 1 41.25 4 PRO B C 1
ATOM 2625 O O . PRO B 1 4 ? 5.277 31.453 26.547 1 41.25 4 PRO B O 1
ATOM 2628 N N . THR B 1 5 ? 4.207 30.406 27.906 1 40.03 5 THR B N 1
ATOM 2629 C CA . THR B 1 5 ? 5.117 29.297 28.141 1 40.03 5 THR B CA 1
ATOM 2630 C C . THR B 1 5 ? 5.465 28.594 26.844 1 40.03 5 THR B C 1
ATOM 2632 O O . THR B 1 5 ? 4.586 28.047 26.156 1 40.03 5 THR B O 1
ATOM 2635 N N . LYS B 1 6 ? 6.438 29.031 26.219 1 51.75 6 LYS B N 1
ATOM 2636 C CA . LYS B 1 6 ? 6.996 28.328 25.062 1 51.75 6 LYS B CA 1
ATOM 2637 C C . LYS B 1 6 ? 7.047 26.828 25.281 1 51.75 6 LYS B C 1
ATOM 2639 O O . LYS B 1 6 ? 7.781 26.359 26.156 1 51.75 6 LYS B O 1
ATOM 2644 N N . HIS B 1 7 ? 5.828 26.266 25.234 1 61.38 7 HIS B N 1
ATOM 2645 C CA . HIS B 1 7 ? 5.801 24.812 25.344 1 61.38 7 HIS B CA 1
ATOM 2646 C C . HIS B 1 7 ? 6.902 24.188 24.5 1 61.38 7 HIS B C 1
ATOM 2648 O O . HIS B 1 7 ? 7.031 24.484 23.312 1 61.38 7 HIS B O 1
ATOM 2654 N N . ALA B 1 8 ? 7.93 23.656 25.109 1 76.69 8 ALA B N 1
ATOM 2655 C CA . ALA B 1 8 ? 9.039 22.953 24.453 1 76.69 8 ALA B CA 1
ATOM 2656 C C . ALA B 1 8 ? 8.523 21.812 23.594 1 76.69 8 ALA B C 1
ATOM 2658 O O . ALA B 1 8 ? 7.707 21 24.031 1 76.69 8 ALA B O 1
ATOM 2659 N N . VAL B 1 9 ? 8.727 21.906 22.234 1 86.62 9 VAL B N 1
ATOM 2660 C CA . VAL B 1 9 ? 8.352 20.859 21.281 1 86.62 9 VAL B CA 1
ATOM 2661 C C . VAL B 1 9 ? 9.383 19.734 21.344 1 86.62 9 VAL B C 1
ATOM 2663 O O . VAL B 1 9 ? 10.586 19.969 21.266 1 86.62 9 VAL B O 1
ATOM 2666 N N . SER B 1 10 ? 8.984 18.547 21.547 1 86.25 10 SER B N 1
ATOM 2667 C CA . SER B 1 10 ? 9.844 17.375 21.656 1 86.25 10 SER B CA 1
ATOM 2668 C C . SER B 1 10 ? 10.711 17.219 20.406 1 86.25 10 SER B C 1
ATOM 2670 O O . SER B 1 10 ? 10.242 17.422 19.281 1 86.25 10 SER B O 1
ATOM 2672 N N . THR B 1 11 ? 11.938 16.891 20.609 1 86.31 11 THR B N 1
ATOM 2673 C CA . THR B 1 11 ? 12.836 16.625 19.5 1 86.31 11 THR B CA 1
ATOM 2674 C C . THR B 1 11 ? 13.18 15.141 19.422 1 86.31 11 THR B C 1
ATOM 2676 O O . THR B 1 11 ? 14.086 14.742 18.672 1 86.31 11 THR B O 1
ATOM 2679 N N . ALA B 1 12 ? 12.523 14.414 20.109 1 81.56 12 ALA B N 1
ATOM 2680 C CA . ALA B 1 12 ? 12.797 12.977 20.156 1 81.56 12 ALA B CA 1
ATOM 2681 C C . ALA B 1 12 ? 12.602 12.344 18.781 1 81.56 12 ALA B C 1
ATOM 2683 O O . ALA B 1 12 ? 11.547 12.484 18.172 1 81.56 12 ALA B O 1
ATOM 2684 N N . GLY B 1 13 ? 13.719 11.711 18.25 1 80.5 13 GLY B N 1
ATOM 2685 C CA . GLY B 1 13 ? 13.625 10.922 17.031 1 80.5 13 GLY B CA 1
ATOM 2686 C C . GLY B 1 13 ? 13.641 11.766 15.773 1 80.5 13 GLY B C 1
ATOM 2687 O O . GLY B 1 13 ? 13.461 11.25 14.672 1 80.5 13 GLY B O 1
ATOM 2688 N N . MET B 1 14 ? 13.891 12.992 15.922 1 86.88 14 MET B N 1
ATOM 2689 C CA . MET B 1 14 ? 13.852 13.883 14.758 1 86.88 14 MET B CA 1
ATOM 2690 C C . MET B 1 14 ? 15.008 13.586 13.805 1 86.88 14 MET B C 1
ATOM 2692 O O . MET B 1 14 ? 16.125 13.289 14.25 1 86.88 14 MET B O 1
ATOM 2696 N N . SER B 1 15 ? 14.672 13.656 12.531 1 88.19 15 SER B N 1
ATOM 2697 C CA . SER B 1 15 ? 15.688 13.438 11.508 1 88.19 15 SER B CA 1
ATOM 2698 C C . SER B 1 15 ? 16.797 14.484 11.594 1 88.19 15 SER B C 1
ATOM 2700 O O . SER B 1 15 ? 16.516 15.672 11.789 1 88.19 15 SER B O 1
ATOM 2702 N N . THR B 1 16 ? 18 14.062 11.43 1 87 16 THR B N 1
ATOM 2703 C CA . THR B 1 16 ? 19.156 14.953 11.422 1 87 16 THR B CA 1
ATOM 2704 C C . THR B 1 16 ? 19.797 15.008 10.047 1 87 16 THR B C 1
ATOM 2706 O O . THR B 1 16 ? 20.953 15.438 9.906 1 87 16 THR B O 1
ATOM 2709 N N . THR B 1 17 ? 19.094 14.578 9.086 1 89 17 THR B N 1
ATOM 2710 C CA . THR B 1 17 ? 19.625 14.484 7.738 1 89 17 THR B CA 1
ATOM 2711 C C . THR B 1 17 ? 19.969 15.867 7.191 1 89 17 THR B C 1
ATOM 2713 O O . THR B 1 17 ? 19.156 16.797 7.297 1 89 17 THR B O 1
ATOM 2716 N N . ARG B 1 18 ? 21.172 15.977 6.672 1 89.69 18 ARG B N 1
ATOM 2717 C CA . ARG B 1 18 ? 21.656 17.125 5.914 1 89.69 18 ARG B CA 1
ATOM 2718 C C . ARG B 1 18 ? 22.156 16.703 4.535 1 89.69 18 ARG B C 1
ATOM 2720 O O . ARG B 1 18 ? 22.484 15.523 4.32 1 89.69 18 ARG B O 1
ATOM 2727 N N . ALA B 1 19 ? 22.141 17.641 3.66 1 89.94 19 ALA B N 1
ATOM 2728 C CA . ALA B 1 19 ? 22.594 17.344 2.303 1 89.94 19 ALA B CA 1
ATOM 2729 C C . ALA B 1 19 ? 23.969 16.688 2.314 1 89.94 19 ALA B C 1
ATOM 2731 O O . ALA B 1 19 ? 24.234 15.758 1.549 1 89.94 19 ALA B O 1
ATOM 2732 N N . LYS B 1 20 ? 24.781 17.094 3.219 1 88.69 20 LYS B N 1
ATOM 2733 C CA . LYS B 1 20 ? 26.188 16.688 3.225 1 88.69 20 LYS B CA 1
ATOM 2734 C C . LYS B 1 20 ? 26.359 15.297 3.818 1 88.69 20 LYS B C 1
ATOM 2736 O O . LYS B 1 20 ? 27.422 14.688 3.676 1 88.69 20 LYS B O 1
ATOM 2741 N N . ASN B 1 21 ? 25.375 14.742 4.438 1 89.25 21 ASN B N 1
ATOM 2742 C CA . ASN B 1 21 ? 25.578 13.469 5.121 1 89.25 21 ASN B CA 1
ATOM 2743 C C . ASN B 1 21 ? 24.766 12.344 4.477 1 89.25 21 ASN B C 1
ATOM 2745 O O . ASN B 1 21 ? 24.562 11.297 5.086 1 89.25 21 ASN B O 1
ATOM 2749 N N . VAL B 1 22 ? 24.391 12.594 3.299 1 92.44 22 VAL B N 1
ATOM 2750 C CA . VAL B 1 22 ? 23.656 11.555 2.588 1 92.44 22 VAL B CA 1
ATOM 2751 C C . VAL B 1 22 ? 24.578 10.406 2.217 1 92.44 22 VAL B C 1
ATOM 2753 O O . VAL B 1 22 ? 25.578 10.609 1.521 1 92.44 22 VAL B O 1
ATOM 2756 N N . GLY B 1 23 ? 24.297 9.258 2.766 1 90.69 23 GLY B N 1
ATOM 2757 C CA . GLY B 1 23 ? 25.141 8.094 2.521 1 90.69 23 GLY B CA 1
ATOM 2758 C C . GLY B 1 23 ? 24.578 7.168 1.462 1 90.69 23 GLY B C 1
ATOM 2759 O O . GLY B 1 23 ? 23.797 7.59 0.609 1 90.69 23 GLY B O 1
ATOM 2760 N N . ASP B 1 24 ? 25.125 5.867 1.453 1 94.62 24 ASP B N 1
ATOM 2761 C CA . ASP B 1 24 ? 24.688 4.844 0.513 1 94.62 24 ASP B CA 1
ATOM 2762 C C . ASP B 1 24 ? 23.219 4.484 0.744 1 94.62 24 ASP B C 1
AT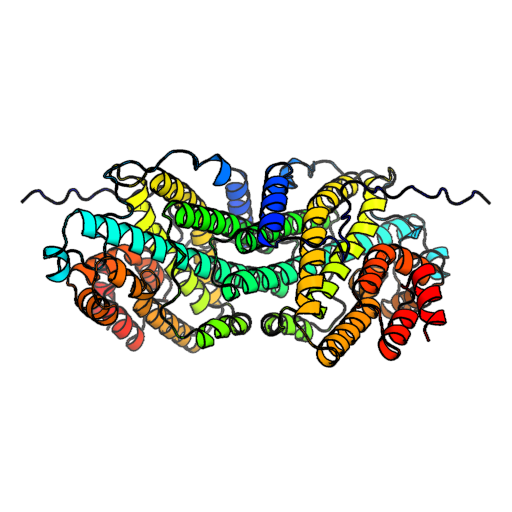OM 2764 O O . ASP B 1 24 ? 22.812 4.254 1.881 1 94.62 24 ASP B O 1
ATOM 2768 N N . ARG B 1 25 ? 22.484 4.469 -0.318 1 94 25 ARG B N 1
ATOM 2769 C CA . ARG B 1 25 ? 21.047 4.246 -0.236 1 94 25 ARG B CA 1
ATOM 2770 C C . ARG B 1 25 ? 20.734 2.914 0.437 1 94 25 ARG B C 1
ATOM 2772 O O . ARG B 1 25 ? 19.859 2.842 1.306 1 94 25 ARG B O 1
ATOM 2779 N N . GLN B 1 26 ? 21.484 1.871 0.061 1 94.31 26 GLN B N 1
ATOM 2780 C CA . GLN B 1 26 ? 21.203 0.542 0.599 1 94.31 26 GLN B CA 1
ATOM 2781 C C . GLN B 1 26 ? 21.562 0.465 2.08 1 94.31 26 GLN B C 1
ATOM 2783 O O . GLN B 1 26 ? 20.859 -0.176 2.863 1 94.31 26 GLN B O 1
ATOM 2788 N N . LYS B 1 27 ? 22.594 1.141 2.506 1 94.56 27 LYS B N 1
ATOM 2789 C CA . LYS B 1 27 ? 23 1.156 3.908 1 94.56 27 LYS B CA 1
ATOM 2790 C C . LYS B 1 27 ? 21.984 1.908 4.766 1 94.56 27 LYS B C 1
ATOM 2792 O O . LYS B 1 27 ? 21.656 1.472 5.867 1 94.56 27 LYS B O 1
ATOM 2797 N N . THR B 1 28 ? 21.531 3.004 4.238 1 94.25 28 THR B N 1
ATOM 2798 C CA . THR B 1 28 ? 20.484 3.746 4.938 1 94.25 28 THR B CA 1
ATOM 2799 C C . THR B 1 28 ? 19.234 2.893 5.102 1 94.25 28 THR B C 1
ATOM 2801 O O . THR B 1 28 ? 18.672 2.803 6.195 1 94.25 28 THR B O 1
ATOM 2804 N N . ALA B 1 29 ? 18.812 2.275 3.992 1 94.19 29 ALA B N 1
ATOM 2805 C CA . ALA B 1 29 ? 17.625 1.432 4.027 1 94.19 29 ALA B CA 1
ATOM 2806 C C . ALA B 1 29 ? 17.781 0.308 5.051 1 94.19 29 ALA B C 1
ATOM 2808 O O . ALA B 1 29 ? 16.859 0.034 5.824 1 94.19 29 ALA B O 1
ATOM 2809 N N . GLN B 1 30 ? 18.906 -0.292 5.07 1 93.62 30 GLN B N 1
ATOM 2810 C CA . GLN B 1 30 ? 19.172 -1.386 5.996 1 93.62 30 GLN B CA 1
ATOM 2811 C C . GLN B 1 30 ? 19.062 -0.917 7.445 1 93.62 30 GLN B C 1
ATOM 2813 O O . GLN B 1 30 ? 18.453 -1.59 8.281 1 93.62 30 GLN B O 1
ATOM 2818 N N . ARG B 1 31 ? 19.672 0.178 7.75 1 93.38 31 ARG B N 1
ATOM 2819 C CA . ARG B 1 31 ? 19.625 0.739 9.094 1 93.38 31 ARG B CA 1
ATOM 2820 C C . ARG B 1 31 ? 18.188 1.061 9.508 1 93.38 31 ARG B C 1
ATOM 2822 O O . ARG B 1 31 ? 17.781 0.749 10.625 1 93.38 31 ARG B O 1
ATOM 2829 N N . LEU B 1 32 ? 17.469 1.62 8.617 1 92.81 32 LEU B N 1
ATOM 2830 C CA . LEU B 1 32 ? 16.094 2.027 8.922 1 92.81 32 LEU B CA 1
ATOM 2831 C C . LEU B 1 32 ? 15.188 0.813 9.031 1 92.81 32 LEU B C 1
ATOM 2833 O O . LEU B 1 32 ? 14.227 0.821 9.812 1 92.81 32 LEU B O 1
ATOM 2837 N N . LEU B 1 33 ? 15.469 -0.209 8.273 1 92.88 33 LEU B N 1
ATOM 2838 C CA . LEU B 1 33 ? 14.727 -1.46 8.391 1 92.88 33 LEU B CA 1
ATOM 2839 C C . LEU B 1 33 ? 14.93 -2.076 9.773 1 92.88 33 LEU B C 1
ATOM 2841 O O . LEU B 1 33 ? 13.969 -2.553 10.391 1 92.88 33 LEU B O 1
ATOM 2845 N N . ARG B 1 34 ? 16.125 -2.07 10.258 1 90.69 34 ARG B N 1
ATOM 2846 C CA . ARG B 1 34 ? 16.406 -2.562 11.602 1 90.69 34 ARG B CA 1
ATOM 2847 C C . ARG B 1 34 ? 15.664 -1.745 12.648 1 90.69 34 ARG B C 1
ATOM 2849 O O . ARG B 1 34 ? 15.078 -2.305 13.586 1 90.69 34 ARG B O 1
ATOM 2856 N N . SER B 1 35 ? 15.656 -0.444 12.461 1 89.88 35 SER B N 1
ATOM 2857 C CA . SER B 1 35 ? 14.945 0.442 13.375 1 89.88 35 SER B CA 1
ATOM 2858 C C . SER B 1 35 ? 13.445 0.15 13.367 1 89.88 35 SER B C 1
ATOM 2860 O O . SER B 1 35 ? 12.805 0.135 14.422 1 89.88 35 SER B O 1
ATOM 2862 N N . ALA B 1 36 ? 12.914 -0.074 12.195 1 89.19 36 ALA B N 1
ATOM 2863 C CA . ALA B 1 36 ? 11.492 -0.364 12.062 1 89.19 36 ALA B CA 1
ATOM 2864 C C . ALA B 1 36 ? 11.125 -1.664 12.773 1 89.19 36 ALA B C 1
ATOM 2866 O O . ALA B 1 36 ? 10.047 -1.771 13.367 1 89.19 36 ALA B O 1
ATOM 2867 N N . ALA B 1 37 ? 11.977 -2.598 12.727 1 85.38 37 ALA B N 1
ATOM 2868 C CA . ALA B 1 37 ? 11.742 -3.887 13.375 1 85.38 37 ALA B CA 1
ATOM 2869 C C . ALA B 1 37 ? 11.836 -3.768 14.891 1 85.38 37 ALA B C 1
ATOM 2871 O O . ALA B 1 37 ? 11.031 -4.359 15.617 1 85.38 37 ALA B O 1
ATOM 2872 N N . ASP B 1 38 ? 12.719 -2.967 15.391 1 85.88 38 ASP B N 1
ATOM 2873 C CA . ASP B 1 38 ? 13.008 -2.855 16.812 1 85.88 38 ASP B CA 1
ATOM 2874 C C . ASP B 1 38 ? 11.984 -1.962 17.516 1 85.88 38 ASP B C 1
ATOM 2876 O O . ASP B 1 38 ? 11.719 -2.129 18.703 1 85.88 38 ASP B O 1
ATOM 2880 N N . ARG B 1 39 ? 11.414 -1.085 16.797 1 84.56 39 ARG B N 1
ATOM 2881 C CA . ARG B 1 39 ? 10.562 -0.069 17.406 1 84.56 39 ARG B CA 1
ATOM 2882 C C . ARG B 1 39 ? 9.195 -0.022 16.734 1 84.56 39 ARG B C 1
ATOM 2884 O O . ARG B 1 39 ? 8.719 1.052 16.359 1 84.56 39 ARG B O 1
ATOM 2891 N N . ALA B 1 40 ? 8.656 -1.169 16.609 1 81.94 40 ALA B N 1
ATOM 2892 C CA . ALA B 1 40 ? 7.332 -1.246 16 1 81.94 40 ALA B CA 1
ATOM 2893 C C . ALA B 1 40 ? 6.234 -1.085 17.047 1 81.94 40 ALA B C 1
ATOM 2895 O O . ALA B 1 40 ? 6.332 -1.63 18.156 1 81.94 40 ALA B O 1
ATOM 2896 N N . TYR B 1 41 ? 5.293 -0.199 16.812 1 87.94 41 TYR B N 1
ATOM 2897 C CA . TYR B 1 41 ? 4.098 -0.022 17.625 1 87.94 41 TYR B CA 1
ATOM 2898 C C . TYR B 1 41 ? 2.881 -0.645 16.953 1 87.94 41 TYR B C 1
ATOM 2900 O O . TYR B 1 41 ? 2.877 -0.861 15.734 1 87.94 41 TYR B O 1
ATOM 2908 N N . ASP B 1 42 ? 2 -0.987 17.797 1 86.44 42 ASP B N 1
ATOM 2909 C CA . ASP B 1 42 ? 0.689 -1.442 17.344 1 86.44 42 ASP B CA 1
ATOM 2910 C C . ASP B 1 42 ? -0.425 -0.578 17.922 1 86.44 42 ASP B C 1
ATOM 2912 O O . ASP B 1 42 ? -0.784 -0.726 19.094 1 86.44 42 ASP B O 1
ATOM 2916 N N . GLY B 1 43 ? -0.993 0.235 17.109 1 90.06 43 GLY B N 1
ATOM 2917 C CA . GLY B 1 43 ? -2.021 1.165 17.547 1 90.06 43 GLY B CA 1
ATOM 2918 C C . GLY B 1 43 ? -3.217 0.476 18.172 1 90.06 43 GLY B C 1
ATOM 2919 O O . GLY B 1 43 ? -3.889 1.05 19.031 1 90.06 43 GLY B O 1
ATOM 2920 N N . GLU B 1 44 ? -3.498 -0.768 17.812 1 87.56 44 GLU B N 1
ATOM 2921 C CA . GLU B 1 44 ? -4.641 -1.493 18.359 1 87.56 44 GLU B CA 1
ATOM 2922 C C . GLU B 1 44 ? -4.383 -1.923 19.797 1 87.56 44 GLU B C 1
ATOM 2924 O O . GLU B 1 44 ? -5.32 -2.041 20.594 1 87.56 44 GLU B O 1
ATOM 2929 N N . VAL B 1 45 ? -3.111 -2.102 20.047 1 89.25 45 VAL B N 1
ATOM 2930 C CA . VAL B 1 45 ? -2.742 -2.588 21.375 1 89.25 45 VAL B CA 1
ATOM 2931 C C . VAL B 1 45 ? -2.242 -1.428 22.234 1 89.25 45 VAL B C 1
ATOM 2933 O O . VAL B 1 45 ? -2.52 -1.37 23.422 1 89.25 45 VAL B O 1
ATOM 2936 N N . ASP B 1 46 ? -1.609 -0.475 21.625 1 94.94 46 ASP B N 1
ATOM 2937 C CA . ASP B 1 46 ? -0.875 0.552 22.359 1 94.94 46 ASP B CA 1
ATOM 2938 C C . ASP B 1 46 ? -1.777 1.735 22.703 1 94.94 46 ASP B C 1
ATOM 2940 O O . ASP B 1 46 ? -1.375 2.637 23.438 1 94.94 46 ASP B O 1
ATOM 2944 N N . ILE B 1 47 ? -2.967 1.78 22.188 1 96.56 47 ILE B N 1
ATOM 2945 C CA . ILE B 1 47 ? -3.951 2.799 22.547 1 96.56 47 ILE B CA 1
ATOM 2946 C C . ILE B 1 47 ? -5.18 2.141 23.172 1 96.56 47 ILE B C 1
ATOM 2948 O O . ILE B 1 47 ? -5.734 1.192 22.609 1 96.56 47 ILE B O 1
ATOM 2952 N N . ASN B 1 48 ? -5.59 2.572 24.328 1 96.25 48 ASN B N 1
ATOM 2953 C CA . ASN B 1 48 ? -6.773 2.031 24.984 1 96.25 48 ASN B CA 1
ATOM 2954 C C . ASN B 1 48 ? -8.055 2.6 24.375 1 96.25 48 ASN B C 1
ATOM 2956 O O . ASN B 1 48 ? -8.672 3.502 24.953 1 96.25 48 ASN B O 1
ATOM 2960 N N . TRP B 1 49 ? -8.492 2.025 23.344 1 96.06 49 TRP B N 1
ATOM 2961 C CA . TRP B 1 49 ? -9.625 2.535 22.578 1 96.06 49 TRP B CA 1
ATOM 2962 C C . TRP B 1 49 ? -10.922 2.414 23.375 1 96.06 49 TRP B C 1
ATOM 2964 O O . TRP B 1 49 ? -11.898 3.102 23.078 1 96.06 49 TRP B O 1
ATOM 2974 N N . ASP B 1 50 ? -11.023 1.635 24.391 1 95.69 50 ASP B N 1
ATOM 2975 C CA . ASP B 1 50 ? -12.234 1.416 25.172 1 95.69 50 ASP B CA 1
ATOM 2976 C C . ASP B 1 50 ? -12.391 2.477 26.266 1 95.69 50 ASP B C 1
ATOM 2978 O O . ASP B 1 50 ? -13.469 2.637 26.828 1 95.69 50 ASP B O 1
ATOM 2982 N N . ALA B 1 51 ? -11.305 3.117 26.562 1 97.5 51 ALA B N 1
ATOM 2983 C CA . ALA B 1 51 ? -11.398 4.203 27.547 1 97.5 51 ALA B CA 1
ATOM 2984 C C . ALA B 1 51 ? -12.266 5.34 27.016 1 97.5 51 ALA B C 1
ATOM 2986 O O . ALA B 1 51 ? -12.203 5.684 25.828 1 97.5 51 ALA B O 1
ATOM 2987 N N . PRO B 1 52 ? -13.109 5.922 27.906 1 97.31 52 PRO B N 1
ATOM 2988 C CA . PRO B 1 52 ? -13.898 7.066 27.453 1 97.31 52 PRO B CA 1
ATOM 2989 C C . PRO B 1 52 ? -13.055 8.312 27.219 1 97.31 52 PRO B C 1
ATOM 2991 O O . PRO B 1 52 ? -11.945 8.422 27.734 1 97.31 52 PRO B O 1
ATOM 2994 N N . LEU B 1 53 ? -13.609 9.156 26.406 1 97.25 53 LEU B N 1
ATOM 2995 C CA . LEU B 1 53 ? -12.992 10.469 26.281 1 97.25 53 LEU B CA 1
ATOM 2996 C C . LEU B 1 53 ? -13.008 11.203 27.625 1 97.25 53 LEU B C 1
ATOM 2998 O O . LEU B 1 53 ? -13.984 11.125 28.359 1 97.25 53 LEU B O 1
ATOM 3002 N N . GLU B 1 54 ? -11.922 11.938 27.875 1 97.25 54 GLU B N 1
ATOM 3003 C CA . GLU B 1 54 ? -11.852 12.695 29.109 1 97.25 54 GLU B CA 1
ATOM 3004 C C . GLU B 1 54 ? -12.562 14.039 28.984 1 97.25 54 GLU B C 1
ATOM 3006 O O . GLU B 1 54 ? -12.242 14.836 28.094 1 97.25 54 GLU B O 1
ATOM 3011 N N . PRO B 1 55 ? -13.492 14.297 29.891 1 95.62 55 PRO B N 1
ATOM 3012 C CA . PRO B 1 55 ? -14.211 15.57 29.828 1 95.62 55 PRO B CA 1
ATOM 3013 C C . PRO B 1 55 ? -13.281 16.781 29.969 1 95.62 55 PRO B C 1
ATOM 3015 O O . PRO B 1 55 ? -12.344 16.75 30.781 1 95.62 55 PRO B O 1
ATOM 3018 N N . GLY B 1 56 ? -13.5 17.734 29.141 1 95 56 GLY B N 1
ATOM 3019 C CA . GLY B 1 56 ? -12.805 19 29.25 1 95 56 GLY B CA 1
ATOM 3020 C C . GLY B 1 56 ? -11.5 19.031 28.484 1 95 56 GLY B C 1
ATOM 3021 O O . GLY B 1 56 ? -10.883 20.094 28.344 1 95 56 GLY B O 1
ATOM 3022 N N . LYS B 1 57 ? -11.062 17.922 27.984 1 97.19 57 LYS B N 1
ATOM 3023 C CA . LYS B 1 57 ? -9.797 17.891 27.25 1 97.19 57 LYS B CA 1
ATOM 3024 C C . LYS B 1 57 ? -10.016 18.219 25.781 1 97.19 57 LYS B C 1
ATOM 3026 O O . LYS B 1 57 ? -11.102 18 25.234 1 97.19 57 LYS B O 1
ATOM 3031 N N . ARG B 1 58 ? -8.938 18.75 25.25 1 97.62 58 ARG B N 1
ATOM 3032 C CA . ARG B 1 58 ? -8.969 19.234 23.875 1 97.62 58 ARG B CA 1
ATOM 3033 C C . ARG B 1 58 ? -8.438 18.188 22.906 1 97.62 58 ARG B C 1
ATOM 3035 O O . ARG B 1 58 ? -7.758 17.25 23.312 1 97.62 58 ARG B O 1
ATOM 3042 N N . TRP B 1 59 ? -8.812 18.328 21.656 1 97.5 59 TRP B N 1
ATOM 3043 C CA . TRP B 1 59 ? -8.258 17.5 20.594 1 97.5 59 TRP B CA 1
ATOM 3044 C C . TRP B 1 59 ? -7.086 18.203 19.906 1 97.5 59 TRP B C 1
ATOM 3046 O O . TRP B 1 59 ? -6.277 17.562 19.234 1 97.5 59 TRP B O 1
ATOM 3056 N N . MET B 1 60 ? -7.086 19.469 20.016 1 95.25 60 MET B N 1
ATOM 3057 C CA . MET B 1 60 ? -6.059 20.359 19.469 1 95.25 60 MET B CA 1
ATOM 3058 C C . MET B 1 60 ? -5.875 21.578 20.359 1 95.25 60 MET B C 1
ATOM 3060 O O . MET B 1 60 ? -6.836 22.062 20.969 1 95.25 60 MET B O 1
ATOM 3064 N N . LEU B 1 61 ? -4.668 22.062 20.391 1 96.06 61 LEU B N 1
ATOM 3065 C CA . LEU B 1 61 ? -4.391 23.25 21.203 1 96.06 61 LEU B CA 1
ATOM 3066 C C . LEU B 1 61 ? -5.105 24.469 20.625 1 96.06 61 LEU B C 1
ATOM 3068 O O . LEU B 1 61 ? -5.16 24.641 19.406 1 96.06 61 LEU B O 1
ATOM 3072 N N . ASP B 1 62 ? -5.57 25.328 21.484 1 96.38 62 ASP B N 1
ATOM 3073 C CA . ASP B 1 62 ? -6.359 26.484 21.062 1 96.38 62 ASP B CA 1
ATOM 3074 C C . ASP B 1 62 ? -5.566 27.375 20.109 1 96.38 62 ASP B C 1
ATOM 3076 O O . ASP B 1 62 ? -6.062 27.75 19.047 1 96.38 62 ASP B O 1
ATOM 3080 N N . HIS B 1 63 ? -4.312 27.656 20.453 1 95.75 63 HIS B N 1
ATOM 3081 C CA . HIS B 1 63 ? -3.537 28.609 19.672 1 95.75 63 HIS B CA 1
ATOM 3082 C C . HIS B 1 63 ? -3.146 28.016 18.312 1 95.75 63 HIS B C 1
ATOM 3084 O O . HIS B 1 63 ? -2.613 28.734 17.453 1 95.75 63 HIS B O 1
ATOM 3090 N N . ARG B 1 64 ? -3.447 26.703 18.062 1 96.38 64 ARG B N 1
ATOM 3091 C CA . ARG B 1 64 ? -3.18 26.078 16.781 1 96.38 64 ARG B CA 1
ATOM 3092 C C . ARG B 1 64 ? -4.445 26.016 15.922 1 96.38 64 ARG B C 1
ATOM 3094 O O . ARG B 1 64 ? -4.387 25.672 14.742 1 96.38 64 ARG B O 1
ATOM 3101 N N . GLN B 1 65 ? -5.57 26.328 16.484 1 97.5 65 GLN B N 1
ATOM 3102 C CA . GLN B 1 65 ? -6.809 26.344 15.719 1 97.5 65 GLN B CA 1
ATOM 3103 C C . GLN B 1 65 ? -6.816 27.516 14.734 1 97.5 65 GLN B C 1
ATOM 3105 O O . GLN B 1 65 ? -6.297 28.594 15.039 1 97.5 65 GLN B O 1
ATOM 3110 N N . THR B 1 66 ? -7.434 27.344 13.633 1 97.69 66 THR B N 1
ATOM 3111 C CA . THR B 1 66 ? -7.305 28.234 12.484 1 97.69 66 THR B CA 1
ATOM 3112 C C . THR B 1 66 ? -7.895 29.594 12.789 1 97.69 66 THR B C 1
ATOM 3114 O O . THR B 1 66 ? -7.449 30.609 12.25 1 97.69 66 THR B O 1
ATOM 3117 N N . LEU B 1 67 ? -8.883 29.688 13.688 1 98.38 67 LEU B N 1
ATOM 3118 C CA . LEU B 1 67 ? -9.578 30.938 13.93 1 98.38 67 LEU B CA 1
ATOM 3119 C C . LEU B 1 67 ? -9.039 31.625 15.18 1 98.38 67 LEU B C 1
ATOM 3121 O O . LEU B 1 67 ? -9.461 32.75 15.516 1 98.38 67 LEU B O 1
ATOM 3125 N N . TYR B 1 68 ? -8.141 31 15.891 1 98.19 68 TYR B N 1
ATOM 3126 C CA . TYR B 1 68 ? -7.613 31.562 17.125 1 98.19 68 TYR B CA 1
ATOM 3127 C C . TYR B 1 68 ? -7.105 32.969 16.906 1 98.19 68 TYR B C 1
ATOM 3129 O O . TYR B 1 68 ? -6.348 33.25 15.977 1 98.19 68 TYR B O 1
ATOM 3137 N N . GLY B 1 69 ? -7.547 33.875 17.719 1 96.94 69 GLY B N 1
ATOM 3138 C CA . GLY B 1 69 ? -7.082 35.25 17.672 1 96.94 69 GLY B CA 1
ATOM 3139 C C . GLY B 1 69 ? -7.887 36.125 16.719 1 96.94 69 GLY B C 1
ATOM 3140 O O . GLY B 1 69 ? -7.562 37.281 16.5 1 96.94 69 GLY B O 1
ATOM 3141 N N . THR B 1 70 ? -8.914 35.688 16.141 1 98.31 70 THR B N 1
ATOM 3142 C CA . THR B 1 70 ? -9.766 36.438 15.242 1 98.31 70 THR B CA 1
ATOM 3143 C C . THR B 1 70 ? -11.031 36.906 15.961 1 98.31 70 THR B C 1
ATOM 3145 O O . THR B 1 70 ? -11.312 36.469 17.078 1 98.31 70 THR B O 1
ATOM 3148 N N . TYR B 1 71 ? -11.758 37.719 15.266 1 98 71 TYR B N 1
ATOM 3149 C CA . TYR B 1 71 ? -13.016 38.188 15.828 1 98 71 TYR B CA 1
ATOM 3150 C C . TYR B 1 71 ? -14.039 37.062 15.883 1 98 71 TYR B C 1
ATOM 3152 O O . TYR B 1 71 ? -14.898 37.031 16.766 1 98 71 TYR B O 1
ATOM 3160 N N . LEU B 1 72 ? -13.953 36.125 14.992 1 98.5 72 LEU B N 1
ATOM 3161 C CA . LEU B 1 72 ? -14.852 34.969 15.031 1 98.5 72 LEU B CA 1
ATOM 3162 C C . LEU B 1 72 ? -14.562 34.094 16.25 1 98.5 72 LEU B C 1
ATOM 3164 O O . LEU B 1 72 ? -15.484 33.625 16.922 1 98.5 72 LEU B O 1
ATOM 3168 N N . TRP B 1 73 ? -13.289 33.875 16.547 1 98.31 73 TRP B N 1
ATOM 3169 C CA . TRP B 1 73 ? -12.875 33.094 17.719 1 98.31 73 TRP B CA 1
ATOM 3170 C C . TRP B 1 73 ? -13.398 33.75 19 1 98.31 73 TRP B C 1
ATOM 3172 O O . TRP B 1 73 ? -13.891 33.031 19.891 1 98.31 73 TRP B O 1
ATOM 3182 N N . ASP B 1 74 ? -13.367 35.062 19.062 1 98.06 74 ASP B N 1
ATOM 3183 C CA . ASP B 1 74 ? -13.758 35.781 20.25 1 98.06 74 ASP B CA 1
ATOM 3184 C C . ASP B 1 74 ? -15.25 35.625 20.531 1 98.06 74 ASP B C 1
ATOM 3186 O O . ASP B 1 74 ? -15.68 35.75 21.688 1 98.06 74 ASP B O 1
ATOM 3190 N N . ARG B 1 75 ? -15.961 35.312 19.578 1 98.06 75 ARG B N 1
ATOM 3191 C CA . ARG B 1 75 ? -17.406 35.188 19.719 1 98.06 75 ARG B CA 1
ATOM 3192 C C . ARG B 1 75 ? -17.812 33.75 20.078 1 98.06 75 ARG B C 1
ATOM 3194 O O . ARG B 1 75 ? -18.953 33.5 20.469 1 98.06 75 ARG B O 1
ATOM 3201 N N . LEU B 1 76 ? -16.906 32.812 19.969 1 98.5 76 LEU B N 1
ATOM 3202 C CA . LEU B 1 76 ? -17.203 31.422 20.281 1 98.5 76 LEU B CA 1
ATOM 3203 C C . LEU B 1 76 ? -17.203 31.188 21.797 1 98.5 76 LEU B C 1
ATOM 3205 O O . LEU B 1 76 ? -16.359 31.734 22.5 1 98.5 76 LEU B O 1
ATOM 3209 N N . THR B 1 77 ? -18.141 30.422 22.25 1 98.25 77 THR B N 1
ATOM 3210 C CA . THR B 1 77 ? -18.094 29.922 23.625 1 98.25 77 THR B CA 1
ATOM 3211 C C . THR B 1 77 ? -16.969 28.906 23.797 1 98.25 77 THR B C 1
ATOM 3213 O O . THR B 1 77 ? -16.422 28.406 22.797 1 98.25 77 THR B O 1
ATOM 3216 N N . ASP B 1 78 ? -16.656 28.641 25 1 97.56 78 ASP B N 1
ATOM 3217 C CA . ASP B 1 78 ? -15.609 27.641 25.25 1 97.56 78 ASP B CA 1
ATOM 3218 C C . ASP B 1 78 ? -16 26.281 24.672 1 97.56 78 ASP B C 1
ATOM 3220 O O . ASP B 1 78 ? -15.156 25.578 24.141 1 97.56 78 ASP B O 1
ATOM 3224 N N . GLU B 1 79 ? -17.281 25.969 24.781 1 97.5 79 GLU B N 1
ATOM 3225 C CA . GLU B 1 79 ? -17.781 24.719 24.219 1 97.5 79 GLU B CA 1
ATOM 3226 C C . GLU B 1 79 ? -17.625 24.703 22.703 1 97.5 79 GLU B C 1
ATOM 3228 O O . GLU B 1 79 ? -17.266 23.672 22.125 1 97.5 79 GLU B O 1
ATOM 3233 N N . GLN B 1 80 ? -17.906 25.797 22.125 1 98.38 80 GLN B N 1
ATOM 3234 C CA . GLN B 1 80 ? -17.781 25.891 20.672 1 98.38 80 GLN B CA 1
ATOM 3235 C C . GLN B 1 80 ? -16.328 25.828 20.234 1 98.38 80 GLN B C 1
ATOM 3237 O O . GLN B 1 80 ? -16 25.219 19.203 1 98.38 80 GLN B O 1
ATOM 3242 N N . ARG B 1 81 ? -15.445 26.422 21.016 1 98.38 81 ARG B N 1
ATOM 3243 C CA . ARG B 1 81 ? -14.016 26.312 20.719 1 98.38 81 ARG B CA 1
ATOM 3244 C C . ARG B 1 81 ? -13.547 24.859 20.797 1 98.38 81 ARG B C 1
ATOM 3246 O O . ARG B 1 81 ? -12.797 24.406 19.938 1 98.38 81 ARG B O 1
ATOM 3253 N N . SER B 1 82 ? -14.031 24.172 21.766 1 98 82 SER B N 1
ATOM 3254 C CA . SER B 1 82 ? -13.719 22.75 21.906 1 98 82 SER B CA 1
ATOM 3255 C C . SER B 1 82 ? -14.258 21.938 20.734 1 98 82 SER B C 1
ATOM 3257 O O . SER B 1 82 ? -13.57 21.078 20.203 1 98 82 SER B O 1
ATOM 3259 N N . THR B 1 83 ? -15.461 22.266 20.344 1 98.31 83 THR B N 1
ATOM 3260 C CA . THR B 1 83 ? -16.094 21.578 19.219 1 98.31 83 THR B CA 1
ATOM 3261 C C . THR B 1 83 ? -15.305 21.828 17.938 1 98.31 83 THR B C 1
ATOM 3263 O O . THR B 1 83 ? -15.016 20.875 17.203 1 98.31 83 THR B O 1
ATOM 3266 N N . LEU B 1 84 ? -14.938 23.031 17.703 1 98.69 84 LEU B N 1
ATOM 3267 C CA . LEU B 1 84 ? -14.18 23.359 16.5 1 98.69 84 LEU B CA 1
ATOM 3268 C C . LEU B 1 84 ? -12.836 22.641 16.5 1 98.69 84 LEU B C 1
ATOM 3270 O O . LEU B 1 84 ? -12.414 22.125 15.461 1 98.69 84 LEU B O 1
ATOM 3274 N N . GLY B 1 85 ? -12.211 22.609 17.641 1 98.31 85 GLY B N 1
ATOM 3275 C CA . GLY B 1 85 ? -10.93 21.922 17.75 1 98.31 85 GLY B CA 1
ATOM 3276 C C . GLY B 1 85 ? -11.023 20.453 17.406 1 98.31 85 GLY B C 1
ATOM 3277 O O . GLY B 1 85 ? -10.133 19.906 16.75 1 98.31 85 GLY B O 1
ATOM 3278 N N . MET B 1 86 ? -12.062 19.828 17.891 1 98.56 86 MET B N 1
ATOM 3279 C CA . MET B 1 86 ? -12.273 18.422 17.578 1 98.56 86 MET B CA 1
ATOM 3280 C C . MET B 1 86 ? -12.477 18.234 16.078 1 98.56 86 MET B C 1
ATOM 3282 O O . MET B 1 86 ? -11.883 17.328 15.477 1 98.56 86 MET B O 1
ATOM 3286 N N . HIS B 1 87 ? -13.242 19.094 15.477 1 98.69 87 HIS B N 1
ATOM 3287 C CA . HIS B 1 87 ? -13.516 19 14.047 1 98.69 87 HIS B CA 1
ATOM 3288 C C . HIS B 1 87 ? -12.258 19.266 13.227 1 98.69 87 HIS B C 1
ATOM 3290 O O . HIS B 1 87 ? -12.016 18.609 12.219 1 98.69 87 HIS B O 1
ATOM 3296 N N . GLU B 1 88 ? -11.469 20.219 13.648 1 98.44 88 GLU B N 1
ATOM 3297 C CA . GLU B 1 88 ? -10.219 20.484 12.945 1 98.44 88 GLU B CA 1
ATOM 3298 C C . GLU B 1 88 ? -9.25 19.312 13.062 1 98.44 88 GLU B C 1
ATOM 3300 O O . GLU B 1 88 ? -8.555 18.969 12.109 1 98.44 88 GLU B O 1
ATOM 3305 N N . ALA B 1 89 ? -9.227 18.703 14.242 1 98.31 89 ALA B N 1
ATOM 3306 C CA . ALA B 1 89 ? -8.391 17.531 14.422 1 98.31 89 ALA B CA 1
ATOM 3307 C C . ALA B 1 89 ? -8.844 16.391 13.508 1 98.31 89 ALA B C 1
ATOM 3309 O O . ALA B 1 89 ? -8.016 15.727 12.883 1 98.31 89 ALA B O 1
ATOM 3310 N N . VAL B 1 90 ? -10.141 16.203 13.438 1 98.06 90 VAL B N 1
ATOM 3311 C CA . VAL B 1 90 ? -10.688 15.148 12.578 1 98.06 90 VAL B CA 1
ATOM 3312 C C . VAL B 1 90 ? -10.375 15.461 11.117 1 98.06 90 VAL B C 1
ATOM 3314 O O . VAL B 1 90 ? -10.07 14.555 10.336 1 98.06 90 VAL B O 1
ATOM 3317 N N . SER B 1 91 ? -10.422 16.719 10.766 1 97.75 91 SER B N 1
ATOM 3318 C CA . SER B 1 91 ? -10.039 17.109 9.414 1 97.75 91 SER B CA 1
ATOM 3319 C C . SER B 1 91 ? -8.586 16.766 9.125 1 97.75 91 SER B C 1
ATOM 3321 O O . SER B 1 91 ? -8.266 16.219 8.07 1 97.75 91 SER B O 1
ATOM 3323 N N . ALA B 1 92 ? -7.73 17.078 10.031 1 97.44 92 ALA B N 1
ATOM 3324 C CA . ALA B 1 92 ? -6.309 16.781 9.867 1 97.44 92 ALA B CA 1
ATOM 3325 C C . ALA B 1 92 ? -6.066 15.281 9.734 1 97.44 92 ALA B C 1
ATOM 3327 O O . ALA B 1 92 ? -5.285 14.844 8.891 1 97.44 92 ALA B O 1
ATOM 3328 N N . LEU B 1 93 ? -6.734 14.508 10.594 1 97.56 93 LEU B N 1
ATOM 3329 C CA . LEU B 1 93 ? -6.609 13.055 10.531 1 97.56 93 LEU B CA 1
ATOM 3330 C C . LEU B 1 93 ? -7.109 12.531 9.188 1 97.56 93 LEU B C 1
ATOM 3332 O O . LEU B 1 93 ? -6.492 11.641 8.594 1 97.56 93 LEU B O 1
ATOM 3336 N N . SER B 1 94 ? -8.227 13.102 8.711 1 96.5 94 SER B N 1
ATOM 3337 C CA . SER B 1 94 ? -8.781 12.719 7.418 1 96.5 94 SER B CA 1
ATOM 3338 C C . SER B 1 94 ? -7.801 13 6.285 1 96.5 94 SER B C 1
ATOM 3340 O O . SER B 1 94 ? -7.586 12.156 5.414 1 96.5 94 SER B O 1
ATOM 3342 N N . PHE B 1 95 ? -7.27 14.141 6.348 1 95.56 95 PHE B N 1
ATOM 3343 C CA . PHE B 1 95 ? -6.254 14.516 5.371 1 95.56 95 PHE B CA 1
ATOM 3344 C C . PHE B 1 95 ? -5.055 13.586 5.445 1 95.56 95 PHE B C 1
ATOM 3346 O O . PHE B 1 95 ? -4.5 13.188 4.418 1 95.56 95 PHE B O 1
ATOM 3353 N N . GLY B 1 96 ? -4.672 13.234 6.66 1 95.94 96 GLY B N 1
ATOM 3354 C CA . GLY B 1 96 ? -3.572 12.305 6.852 1 95.94 96 GLY B CA 1
ATOM 3355 C C . GLY B 1 96 ? -3.797 10.969 6.176 1 95.94 96 GLY B C 1
ATOM 3356 O O . GLY B 1 96 ? -2.891 10.43 5.535 1 95.94 96 GLY B O 1
ATOM 3357 N N . ILE B 1 97 ? -4.961 10.438 6.293 1 96.25 97 ILE B N 1
ATOM 3358 C CA . ILE B 1 97 ? -5.277 9.148 5.676 1 96.25 97 ILE B CA 1
ATOM 3359 C C . ILE B 1 97 ? -5.137 9.258 4.16 1 96.25 97 ILE B C 1
ATOM 3361 O O . ILE B 1 97 ? -4.531 8.398 3.523 1 96.25 97 ILE B O 1
ATOM 3365 N N . LEU B 1 98 ? -5.637 10.344 3.596 1 92.56 98 LEU B N 1
ATOM 3366 C CA . LEU B 1 98 ? -5.543 10.555 2.156 1 92.56 98 LEU B CA 1
ATOM 3367 C C . LEU B 1 98 ? -4.086 10.664 1.715 1 92.56 98 LEU B C 1
ATOM 3369 O O . LEU B 1 98 ? -3.688 10.047 0.725 1 92.56 98 LEU B O 1
ATOM 3373 N N . ALA B 1 99 ? -3.346 11.398 2.439 1 92.81 99 ALA B N 1
ATOM 3374 C CA . ALA B 1 99 ? -1.942 11.633 2.102 1 92.81 99 ALA B CA 1
ATOM 3375 C C . ALA B 1 99 ? -1.136 10.336 2.213 1 92.81 99 ALA B C 1
ATOM 3377 O O . ALA B 1 99 ? -0.312 10.039 1.344 1 92.81 99 ALA B O 1
ATOM 3378 N N . GLU B 1 100 ? -1.396 9.609 3.273 1 95.06 100 GLU B N 1
ATOM 3379 C CA . GLU B 1 100 ? -0.675 8.359 3.469 1 95.06 100 GLU B CA 1
ATOM 3380 C C . GLU B 1 100 ? -1.023 7.348 2.381 1 95.06 100 GLU B C 1
ATOM 3382 O O . GLU B 1 100 ? -0.171 6.562 1.959 1 95.06 100 GLU B O 1
ATOM 3387 N N . THR B 1 101 ? -2.246 7.371 2.043 1 93.31 101 THR B N 1
ATOM 3388 C CA . THR B 1 101 ? -2.676 6.477 0.974 1 93.31 101 THR B CA 1
ATOM 3389 C C . THR B 1 101 ? -1.989 6.836 -0.34 1 93.31 101 THR B C 1
ATOM 3391 O O . THR B 1 101 ? -1.51 5.953 -1.057 1 93.31 101 THR B O 1
ATOM 3394 N N . ALA B 1 102 ? -1.903 8.078 -0.623 1 89.06 102 ALA B N 1
ATOM 3395 C CA . ALA B 1 102 ? -1.234 8.531 -1.84 1 89.06 102 ALA B CA 1
ATOM 3396 C C . ALA B 1 102 ? 0.254 8.195 -1.805 1 89.06 102 ALA B C 1
ATOM 3398 O O . ALA B 1 102 ? 0.807 7.699 -2.787 1 89.06 102 ALA B O 1
ATOM 3399 N N . LEU B 1 103 ? 0.861 8.484 -0.697 1 92.19 103 LEU B N 1
ATOM 3400 C CA . LEU B 1 103 ? 2.275 8.172 -0.527 1 92.19 103 LEU B CA 1
ATOM 3401 C C . LEU B 1 103 ? 2.533 6.684 -0.715 1 92.19 103 LEU B C 1
ATOM 3403 O O . LEU B 1 103 ? 3.492 6.293 -1.384 1 92.19 103 LEU B O 1
ATOM 3407 N N . SER B 1 104 ? 1.712 5.902 -0.115 1 94.69 104 SER B N 1
ATOM 3408 C CA . SER B 1 104 ? 1.852 4.453 -0.232 1 94.69 104 SER B CA 1
ATOM 3409 C C . SER B 1 104 ? 1.759 4.008 -1.688 1 94.69 104 SER B C 1
ATOM 3411 O O . SER B 1 104 ? 2.516 3.137 -2.123 1 94.69 104 SER B O 1
ATOM 3413 N N . THR B 1 105 ? 0.858 4.605 -2.379 1 90.94 105 THR B N 1
ATOM 3414 C CA . THR B 1 105 ? 0.714 4.285 -3.795 1 90.94 105 THR B CA 1
ATOM 3415 C C . THR B 1 105 ? 1.996 4.605 -4.555 1 90.94 105 THR B C 1
ATOM 3417 O O . THR B 1 105 ? 2.43 3.83 -5.41 1 90.94 105 THR B O 1
ATOM 3420 N N . PHE B 1 106 ? 2.619 5.625 -4.238 1 88.5 106 PHE B N 1
ATOM 3421 C CA . PHE B 1 106 ? 3.867 6.02 -4.883 1 88.5 106 PHE B CA 1
ATOM 3422 C C . PHE B 1 106 ? 4.977 5.023 -4.562 1 88.5 106 PHE B C 1
ATOM 3424 O O . PHE B 1 106 ? 5.75 4.641 -5.445 1 88.5 106 PHE B O 1
ATOM 3431 N N . LEU B 1 107 ? 5.055 4.707 -3.348 1 92.12 107 LEU B N 1
ATOM 3432 C CA . LEU B 1 107 ? 6.102 3.781 -2.926 1 92.12 107 LEU B CA 1
ATOM 3433 C C . LEU B 1 107 ? 5.938 2.428 -3.609 1 92.12 107 LEU B C 1
ATOM 3435 O O . LEU B 1 107 ? 6.922 1.823 -4.043 1 92.12 107 LEU B O 1
ATOM 3439 N N . LEU B 1 108 ? 4.707 1.999 -3.703 1 92.25 108 LEU B N 1
ATOM 3440 C CA . LEU B 1 108 ? 4.445 0.725 -4.363 1 92.25 108 LEU B CA 1
ATOM 3441 C C . LEU B 1 108 ? 4.82 0.791 -5.84 1 92.25 108 LEU B C 1
ATOM 3443 O O . LEU B 1 108 ? 5.363 -0.171 -6.391 1 92.25 108 LEU B O 1
ATOM 3447 N N . ARG B 1 109 ? 4.559 1.871 -6.414 1 88.5 109 ARG B N 1
ATOM 3448 C CA . ARG B 1 109 ? 4.98 2.053 -7.801 1 88.5 109 ARG B CA 1
ATOM 3449 C C . ARG B 1 109 ? 6.5 1.974 -7.926 1 88.5 109 ARG B C 1
ATOM 3451 O O . ARG B 1 109 ? 7.02 1.374 -8.867 1 88.5 109 ARG B O 1
ATOM 3458 N N . GLN B 1 110 ? 7.152 2.506 -7.004 1 87.31 110 GLN B N 1
ATOM 3459 C CA . GLN B 1 110 ? 8.609 2.48 -7.027 1 87.31 110 GLN B CA 1
ATOM 3460 C C . GLN B 1 110 ? 9.141 1.056 -6.887 1 87.31 110 GLN B C 1
ATOM 3462 O O . GLN B 1 110 ? 10.156 0.702 -7.488 1 87.31 110 GLN B O 1
ATOM 3467 N N . VAL B 1 111 ? 8.492 0.318 -6.109 1 90.44 111 VAL B N 1
ATOM 3468 C CA . VAL B 1 111 ? 8.891 -1.074 -5.938 1 90.44 111 VAL B CA 1
ATOM 3469 C C . VAL B 1 111 ? 8.805 -1.805 -7.277 1 90.44 111 VAL B C 1
ATOM 3471 O O . VAL B 1 111 ? 9.719 -2.551 -7.641 1 90.44 111 VAL B O 1
ATOM 3474 N N . ILE B 1 112 ? 7.762 -1.549 -8.016 1 87.06 112 ILE B N 1
ATOM 3475 C CA . ILE B 1 112 ? 7.566 -2.203 -9.305 1 87.06 112 ILE B CA 1
ATOM 3476 C C . ILE B 1 112 ? 8.602 -1.689 -10.305 1 87.06 112 ILE B C 1
ATOM 3478 O O . ILE B 1 112 ? 9.234 -2.477 -11.016 1 87.06 112 ILE B O 1
ATOM 3482 N N . GLU B 1 113 ? 8.852 -0.443 -10.25 1 84.75 113 GLU B N 1
ATOM 3483 C CA . GLU B 1 113 ? 9.695 0.183 -11.266 1 84.75 113 GLU B CA 1
ATOM 3484 C C . GLU B 1 113 ? 11.172 -0.08 -11 1 84.75 113 GLU B C 1
ATOM 3486 O O . GLU B 1 113 ? 11.977 -0.126 -11.93 1 84.75 113 GLU B O 1
ATOM 3491 N N . TYR B 1 114 ? 11.539 -0.187 -9.797 1 84.38 114 TYR B N 1
ATOM 3492 C CA . TYR B 1 114 ? 12.938 -0.411 -9.438 1 84.38 114 TYR B CA 1
ATOM 3493 C C . TYR B 1 114 ? 13.406 -1.779 -9.914 1 84.38 114 TYR B C 1
ATOM 3495 O O . TYR B 1 114 ? 14.602 -1.98 -10.164 1 84.38 114 TYR B O 1
ATOM 3503 N N . GLN B 1 115 ? 12.547 -2.738 -10.07 1 77.69 115 GLN B N 1
ATOM 3504 C CA . GLN B 1 115 ? 12.781 -4.059 -10.641 1 77.69 115 GLN B CA 1
ATOM 3505 C C . GLN B 1 115 ? 13.859 -4.812 -9.867 1 77.69 115 GLN B C 1
ATOM 3507 O O . GLN B 1 115 ? 14.711 -5.473 -10.453 1 77.69 115 GLN B O 1
ATOM 3512 N N . ASN B 1 116 ? 13.984 -4.555 -8.547 1 86.69 116 ASN B N 1
ATOM 3513 C CA . ASN B 1 116 ? 14.883 -5.293 -7.668 1 86.69 116 ASN B CA 1
ATOM 3514 C C . ASN B 1 116 ? 14.281 -5.484 -6.281 1 86.69 116 ASN B C 1
ATOM 3516 O O . ASN B 1 116 ? 14.773 -4.922 -5.301 1 86.69 116 ASN B O 1
ATOM 3520 N N . PRO B 1 117 ? 13.305 -6.348 -6.199 1 87.94 117 PRO B N 1
ATOM 3521 C CA . PRO B 1 117 ? 12.594 -6.512 -4.926 1 87.94 117 PRO B CA 1
ATOM 3522 C C . PRO B 1 117 ? 13.461 -7.148 -3.844 1 87.94 117 PRO B C 1
ATOM 3524 O O . PRO B 1 117 ? 13.109 -7.117 -2.664 1 87.94 117 PRO B O 1
ATOM 3527 N N . GLY B 1 118 ? 14.656 -7.637 -4.219 1 85.62 118 GLY B N 1
ATOM 3528 C CA . GLY B 1 118 ? 15.547 -8.234 -3.244 1 85.62 118 GLY B CA 1
ATOM 3529 C C . GLY B 1 118 ? 16.422 -7.223 -2.541 1 85.62 118 GLY B C 1
ATOM 3530 O O . GLY B 1 118 ? 17.125 -7.559 -1.585 1 85.62 118 GLY B O 1
ATOM 3531 N N . ASP B 1 119 ? 16.312 -5.984 -2.938 1 90.44 119 ASP B N 1
ATOM 3532 C CA . ASP B 1 119 ? 17.156 -4.934 -2.387 1 90.44 119 ASP B CA 1
ATOM 3533 C C . ASP B 1 119 ? 16.531 -4.316 -1.14 1 90.44 119 ASP B C 1
ATOM 3535 O O . ASP B 1 119 ? 15.32 -4.406 -0.938 1 90.44 119 ASP B O 1
ATOM 3539 N N . GLU B 1 120 ? 17.453 -3.732 -0.292 1 92.81 120 GLU B N 1
ATOM 3540 C CA . GLU B 1 120 ? 17.016 -3.111 0.953 1 92.81 120 GLU B CA 1
ATOM 3541 C C . GLU B 1 120 ? 16.125 -1.898 0.681 1 92.81 120 GLU B C 1
ATOM 3543 O O . GLU B 1 120 ? 15.211 -1.608 1.45 1 92.81 120 GLU B O 1
ATOM 3548 N N . HIS B 1 121 ? 16.406 -1.244 -0.362 1 93.38 121 HIS B N 1
ATOM 3549 C CA . HIS B 1 121 ? 15.617 -0.078 -0.751 1 93.38 121 HIS B CA 1
ATOM 3550 C C . HIS B 1 121 ? 14.164 -0.458 -1.023 1 93.38 121 HIS B C 1
ATOM 3552 O O . HIS B 1 121 ? 13.242 0.199 -0.533 1 93.38 121 HIS B O 1
ATOM 3558 N N . SER B 1 122 ? 14 -1.535 -1.762 1 94.06 122 SER B N 1
ATOM 3559 C CA . SER B 1 122 ? 12.648 -2.02 -2.049 1 94.06 122 SER B CA 1
ATOM 3560 C C . SER B 1 122 ? 11.961 -2.525 -0.786 1 94.06 122 SER B C 1
ATOM 3562 O O . SER B 1 122 ? 10.781 -2.252 -0.563 1 94.06 122 SER B O 1
ATOM 3564 N N . ARG B 1 123 ? 12.68 -3.199 -0.022 1 95.06 123 ARG B N 1
ATOM 3565 C CA . ARG B 1 123 ? 12.094 -3.727 1.207 1 95.06 123 ARG B CA 1
ATOM 3566 C C . ARG B 1 123 ? 11.711 -2.6 2.16 1 95.06 123 ARG B C 1
ATOM 3568 O O . ARG B 1 123 ? 10.719 -2.697 2.881 1 95.06 123 ARG B O 1
ATOM 3575 N N . TYR B 1 124 ? 12.539 -1.571 2.178 1 96.12 124 TYR B N 1
ATOM 3576 C CA . TYR B 1 124 ? 12.18 -0.444 3.029 1 96.12 124 TYR B CA 1
ATOM 3577 C C . TYR B 1 124 ? 10.875 0.199 2.561 1 96.12 124 TYR B C 1
ATOM 3579 O O . TYR B 1 124 ? 10.055 0.617 3.377 1 96.12 124 TYR B O 1
ATOM 3587 N N . ALA B 1 125 ? 10.758 0.345 1.262 1 96.12 125 ALA B N 1
ATOM 3588 C CA . ALA B 1 125 ? 9.516 0.888 0.731 1 96.12 125 ALA B CA 1
ATOM 3589 C C . ALA B 1 125 ? 8.312 0.059 1.187 1 96.12 125 ALA B C 1
ATOM 3591 O O . ALA B 1 125 ? 7.289 0.61 1.595 1 96.12 125 ALA B O 1
ATOM 3592 N N . LEU B 1 126 ? 8.438 -1.204 1.16 1 96.75 126 LEU B N 1
ATOM 3593 C CA . LEU B 1 126 ? 7.367 -2.088 1.613 1 96.75 126 LEU B CA 1
ATOM 3594 C C . LEU B 1 126 ? 7.098 -1.895 3.102 1 96.75 126 LEU B C 1
ATOM 3596 O O . LEU B 1 126 ? 5.941 -1.82 3.521 1 96.75 126 LEU B O 1
ATOM 3600 N N . ALA B 1 127 ? 8.172 -1.81 3.861 1 96 127 ALA B N 1
ATOM 3601 C CA . ALA B 1 127 ? 8.023 -1.6 5.301 1 96 127 ALA B CA 1
ATOM 3602 C C . ALA B 1 127 ? 7.297 -0.291 5.594 1 96 127 ALA B C 1
ATOM 3604 O O . ALA B 1 127 ? 6.426 -0.241 6.465 1 96 127 ALA B O 1
ATOM 3605 N N . GLU B 1 128 ? 7.723 0.7 4.875 1 97 128 GLU B N 1
ATOM 3606 C CA . GLU B 1 128 ? 7.082 1.997 5.07 1 97 128 GLU B CA 1
ATOM 3607 C C . GLU B 1 128 ? 5.598 1.938 4.723 1 97 128 GLU B C 1
ATOM 3609 O O . GLU B 1 128 ? 4.762 2.48 5.449 1 97 128 GLU B O 1
ATOM 3614 N N . VAL B 1 129 ? 5.211 1.334 3.639 1 97.31 129 VAL B N 1
ATOM 3615 C CA . VAL B 1 129 ? 3.805 1.188 3.281 1 97.31 129 VAL B CA 1
ATOM 3616 C C . VAL B 1 129 ? 3.059 0.47 4.402 1 97.31 129 VAL B C 1
ATOM 3618 O O . VAL B 1 129 ? 1.953 0.872 4.777 1 97.31 129 VAL B O 1
ATOM 3621 N N . GLY B 1 130 ? 3.646 -0.58 4.918 1 96.62 130 GLY B N 1
ATOM 3622 C CA . GLY B 1 130 ? 3.033 -1.271 6.043 1 96.62 130 GLY B CA 1
ATOM 3623 C C . GLY B 1 130 ? 2.773 -0.366 7.23 1 96.62 130 GLY B C 1
ATOM 3624 O O . GLY B 1 130 ? 1.694 -0.405 7.824 1 96.62 130 GLY B O 1
ATOM 3625 N N . GLU B 1 131 ? 3.703 0.444 7.562 1 96.69 131 GLU B N 1
ATOM 3626 C CA . GLU B 1 131 ? 3.547 1.385 8.664 1 96.69 131 GLU B CA 1
ATOM 3627 C C . GLU B 1 131 ? 2.449 2.404 8.375 1 96.69 131 GLU B C 1
ATOM 3629 O O . GLU B 1 131 ? 1.66 2.744 9.258 1 96.69 131 GLU B O 1
ATOM 3634 N N . GLU B 1 132 ? 2.424 2.824 7.129 1 97.31 132 GLU B N 1
ATOM 3635 C CA . GLU B 1 132 ? 1.421 3.816 6.754 1 97.31 132 GLU B CA 1
ATOM 3636 C C . GLU B 1 132 ? 0.009 3.254 6.895 1 97.31 132 GLU B C 1
ATOM 3638 O O . GLU B 1 132 ? -0.927 3.986 7.223 1 97.31 132 GLU B O 1
ATOM 3643 N N . THR B 1 133 ? -0.167 2.035 6.59 1 96.88 133 THR B N 1
ATOM 3644 C CA . THR B 1 133 ? -1.492 1.445 6.746 1 96.88 133 THR B CA 1
ATOM 3645 C C . THR B 1 133 ? -1.896 1.403 8.219 1 96.88 133 THR B C 1
ATOM 3647 O O . THR B 1 133 ? -3.061 1.627 8.555 1 96.88 133 THR B O 1
ATOM 3650 N N . ARG B 1 134 ? -0.97 1.109 9.094 1 95.94 134 ARG B N 1
ATOM 3651 C CA . ARG B 1 134 ? -1.258 1.111 10.523 1 95.94 134 ARG B CA 1
ATOM 3652 C C . ARG B 1 134 ? -1.571 2.52 11.016 1 95.94 134 ARG B C 1
ATOM 3654 O O . ARG B 1 134 ? -2.479 2.711 11.836 1 95.94 134 ARG B O 1
ATOM 3661 N N . HIS B 1 135 ? -0.801 3.477 10.531 1 97.5 135 HIS B N 1
ATOM 3662 C CA . HIS B 1 135 ? -1.078 4.867 10.867 1 97.5 135 HIS B CA 1
ATOM 3663 C C . HIS B 1 135 ? -2.486 5.27 10.445 1 97.5 135 HIS B C 1
ATOM 3665 O O . HIS B 1 135 ? -3.244 5.828 11.242 1 97.5 135 HIS B O 1
ATOM 3671 N N . SER B 1 136 ? -2.791 4.953 9.266 1 97.31 136 SER B N 1
ATOM 3672 C CA . SER B 1 136 ? -4.102 5.305 8.734 1 97.31 136 SER B CA 1
ATOM 3673 C C . SER B 1 136 ? -5.219 4.613 9.508 1 97.31 136 SER B C 1
ATOM 3675 O O . SER B 1 136 ? -6.281 5.195 9.734 1 97.31 136 SER B O 1
ATOM 3677 N N . THR B 1 137 ? -4.984 3.393 9.898 1 96.5 137 THR B N 1
ATOM 3678 C CA . THR B 1 137 ? -5.961 2.689 10.727 1 96.5 137 THR B CA 1
ATOM 3679 C C . THR B 1 137 ? -6.145 3.398 12.062 1 96.5 137 THR B C 1
ATOM 3681 O O . THR B 1 137 ? -7.27 3.561 12.539 1 96.5 137 THR B O 1
ATOM 3684 N N . MET B 1 138 ? -5.062 3.807 12.641 1 96.62 138 MET B N 1
ATOM 3685 C CA . MET B 1 138 ? -5.117 4.547 13.898 1 96.62 138 MET B CA 1
ATOM 3686 C C . MET B 1 138 ? -5.902 5.844 13.727 1 96.62 138 MET B C 1
ATOM 3688 O O . MET B 1 138 ? -6.727 6.191 14.57 1 96.62 138 MET B O 1
ATOM 3692 N N . PHE B 1 139 ? -5.641 6.531 12.656 1 97.81 139 PHE B N 1
ATOM 3693 C CA . PHE B 1 139 ? -6.379 7.754 12.367 1 97.81 139 PHE B CA 1
ATOM 3694 C C . PHE B 1 139 ? -7.867 7.465 12.211 1 97.81 139 PHE B C 1
ATOM 3696 O O . PHE B 1 139 ? -8.703 8.195 12.75 1 97.81 139 PHE B O 1
ATOM 3703 N N . SER B 1 140 ? -8.133 6.438 11.5 1 96.94 140 SER B N 1
ATOM 3704 C CA . SE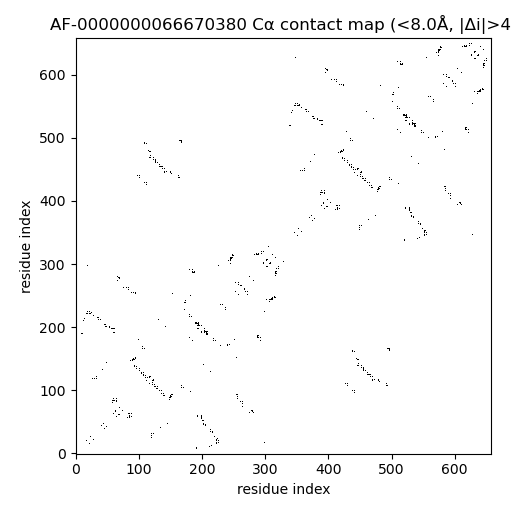R B 1 140 ? -9.516 6.023 11.281 1 96.94 140 SER B CA 1
ATOM 3705 C C . SER B 1 140 ? -10.219 5.734 12.602 1 96.94 140 SER B C 1
ATOM 3707 O O . SER B 1 140 ? -11.352 6.176 12.812 1 96.94 140 SER B O 1
ATOM 3709 N N . ARG B 1 141 ? -9.586 5.031 13.469 1 96.06 141 ARG B N 1
ATOM 3710 C CA . ARG B 1 141 ? -10.141 4.711 14.781 1 96.06 141 ARG B CA 1
ATOM 3711 C C . ARG B 1 141 ? -10.406 5.977 15.586 1 96.06 141 ARG B C 1
ATOM 3713 O O . ARG B 1 141 ? -11.43 6.082 16.266 1 96.06 141 ARG B O 1
ATOM 3720 N N . MET B 1 142 ? -9.508 6.879 15.531 1 97.69 142 MET B N 1
ATOM 3721 C CA . MET B 1 142 ? -9.664 8.117 16.281 1 97.69 142 MET B CA 1
ATOM 3722 C C . MET B 1 142 ? -10.828 8.938 15.742 1 97.69 142 MET B C 1
ATOM 3724 O O . MET B 1 142 ? -11.586 9.531 16.516 1 97.69 142 MET B O 1
ATOM 3728 N N . ILE B 1 143 ? -10.938 8.977 14.438 1 97.31 143 ILE B N 1
ATOM 3729 C CA . ILE B 1 143 ? -12.07 9.656 13.82 1 97.31 143 ILE B CA 1
ATOM 3730 C C . ILE B 1 143 ? -13.375 9.031 14.32 1 97.31 143 ILE B C 1
ATOM 3732 O O . ILE B 1 143 ? -14.297 9.742 14.727 1 97.31 143 ILE B O 1
ATOM 3736 N N . ASN B 1 144 ? -13.43 7.742 14.367 1 95.56 144 ASN B N 1
ATOM 3737 C CA . ASN B 1 144 ? -14.625 7.059 14.844 1 95.56 144 ASN B CA 1
ATOM 3738 C C . ASN B 1 144 ? -14.914 7.383 16.312 1 95.56 144 ASN B C 1
ATOM 3740 O O . ASN B 1 144 ? -16.078 7.527 16.703 1 95.56 144 ASN B O 1
ATOM 3744 N N . LYS B 1 145 ? -13.891 7.465 17.062 1 96 145 LYS B N 1
ATOM 3745 C CA . LYS B 1 145 ? -14.047 7.777 18.484 1 96 145 LYS B CA 1
ATOM 3746 C C . LYS B 1 145 ? -14.672 9.156 18.672 1 96 145 LYS B C 1
ATOM 3748 O O . LYS B 1 145 ? -15.352 9.398 19.672 1 96 145 LYS B O 1
ATOM 3753 N N . SER B 1 146 ? -14.461 10.047 17.766 1 96.5 146 SER B N 1
ATOM 3754 C CA . SER B 1 146 ? -15.031 11.391 17.844 1 96.5 146 SER B CA 1
ATOM 3755 C C . SER B 1 146 ? -16.531 11.359 17.578 1 96.5 146 SER B C 1
ATOM 3757 O O . SER B 1 146 ? -17.25 12.305 17.938 1 96.5 146 SER B O 1
ATOM 3759 N N . GLY B 1 147 ? -17 10.336 16.859 1 95.56 147 GLY B N 1
ATOM 3760 C CA . GLY B 1 147 ? -18.391 10.266 16.453 1 95.56 147 GLY B CA 1
ATOM 3761 C C . GLY B 1 147 ? -18.656 10.992 15.148 1 95.56 147 GLY B C 1
ATOM 3762 O O . GLY B 1 147 ? -19.797 11 14.664 1 95.56 147 GLY B O 1
ATOM 3763 N N . LEU B 1 148 ? -17.625 11.547 14.562 1 96.06 148 LEU B N 1
ATOM 3764 C CA . LEU B 1 148 ? -17.781 12.281 13.312 1 96.06 148 LEU B CA 1
ATOM 3765 C C . LEU B 1 148 ? -17.453 11.398 12.117 1 96.06 148 LEU B C 1
ATOM 3767 O O . LEU B 1 148 ? -16.828 10.344 12.273 1 96.06 148 LEU B O 1
ATOM 3771 N N . ARG B 1 149 ? -17.906 11.812 10.969 1 93.69 149 ARG B N 1
ATOM 3772 C CA . ARG B 1 149 ? -17.422 11.266 9.711 1 93.69 149 ARG B CA 1
ATOM 3773 C C . ARG B 1 149 ? -16.125 11.961 9.281 1 93.69 149 ARG B C 1
ATOM 3775 O O . ARG B 1 149 ? -15.938 13.148 9.547 1 93.69 149 ARG B O 1
ATOM 3782 N N . ALA B 1 150 ? -15.305 11.203 8.555 1 95.38 150 ALA B N 1
ATOM 3783 C CA . ALA B 1 150 ? -14.086 11.805 8.016 1 95.38 150 ALA B CA 1
ATOM 3784 C C . ALA B 1 150 ? -14.406 12.969 7.082 1 95.38 150 ALA B C 1
ATOM 3786 O O . ALA B 1 150 ? -15.367 12.898 6.309 1 95.38 150 ALA B O 1
ATOM 3787 N N . TYR B 1 151 ? -13.641 13.961 7.188 1 94.75 151 TYR B N 1
ATOM 3788 C CA . TYR B 1 151 ? -13.805 15.102 6.293 1 94.75 151 TYR B CA 1
ATOM 3789 C C . TYR B 1 151 ? -13.195 14.82 4.926 1 94.75 151 TYR B C 1
ATOM 3791 O O . TYR B 1 151 ? -12.203 14.094 4.82 1 94.75 151 TYR B O 1
ATOM 3799 N N . GLN B 1 152 ? -13.805 15.398 3.975 1 89.38 152 GLN B N 1
ATOM 3800 C CA . GLN B 1 152 ? -13.305 15.289 2.609 1 89.38 152 GLN B CA 1
ATOM 3801 C C . GLN B 1 152 ? -12.602 16.562 2.178 1 89.38 152 GLN B C 1
ATOM 3803 O O . GLN B 1 152 ? -12.867 17.641 2.715 1 89.38 152 GLN B O 1
ATOM 3808 N N . PRO B 1 153 ? -11.641 16.375 1.229 1 86.25 153 PRO B N 1
ATOM 3809 C CA . PRO B 1 153 ? -11.016 17.578 0.707 1 86.25 153 PRO B CA 1
ATOM 3810 C C . PRO B 1 153 ? -12.023 18.578 0.152 1 86.25 153 PRO B C 1
ATOM 3812 O O . PRO B 1 153 ? -13.094 18.188 -0.322 1 86.25 153 PRO B O 1
ATOM 3815 N N . PHE B 1 154 ? -11.594 19.797 0.294 1 87.31 154 PHE B N 1
ATOM 3816 C CA . PHE B 1 154 ? -12.484 20.859 -0.146 1 87.31 154 PHE B CA 1
ATOM 3817 C C . PHE B 1 154 ? -12.398 21.047 -1.655 1 87.31 154 PHE B C 1
ATOM 3819 O O . PHE B 1 154 ? -12.062 22.141 -2.135 1 87.31 154 PHE B O 1
ATOM 3826 N N . ILE B 1 155 ? -12.57 20.062 -2.41 1 82.69 155 ILE B N 1
ATOM 3827 C CA . ILE B 1 155 ? -12.57 20.062 -3.869 1 82.69 155 ILE B CA 1
ATOM 3828 C C . ILE B 1 155 ? -13.758 19.266 -4.387 1 82.69 155 ILE B C 1
ATOM 3830 O O . ILE B 1 155 ? -14.281 18.391 -3.682 1 82.69 155 ILE B O 1
ATOM 3834 N N . PRO B 1 156 ? -14.117 19.625 -5.676 1 81.62 156 PRO B N 1
ATOM 3835 C CA . PRO B 1 156 ? -15.227 18.859 -6.242 1 81.62 156 PRO B CA 1
ATOM 3836 C C . PRO B 1 156 ? -14.906 17.375 -6.355 1 81.62 156 PRO B C 1
ATOM 3838 O O . PRO B 1 156 ? -13.781 17 -6.68 1 81.62 156 PRO B O 1
ATOM 3841 N N . LYS B 1 157 ? -15.914 16.578 -6.137 1 79 157 LYS B N 1
ATOM 3842 C CA . LYS B 1 157 ? -15.773 15.117 -6.086 1 79 157 LYS B CA 1
ATOM 3843 C C . LYS B 1 157 ? -15.156 14.586 -7.375 1 79 157 LYS B C 1
ATOM 3845 O O . LYS B 1 157 ? -14.281 13.719 -7.332 1 79 157 LYS B O 1
ATOM 3850 N N . PRO B 1 158 ? -15.531 15.133 -8.531 1 79.88 158 PRO B N 1
ATOM 3851 C CA . PRO B 1 158 ? -14.93 14.594 -9.758 1 79.88 158 PRO B CA 1
ATOM 3852 C C . PRO B 1 158 ? -13.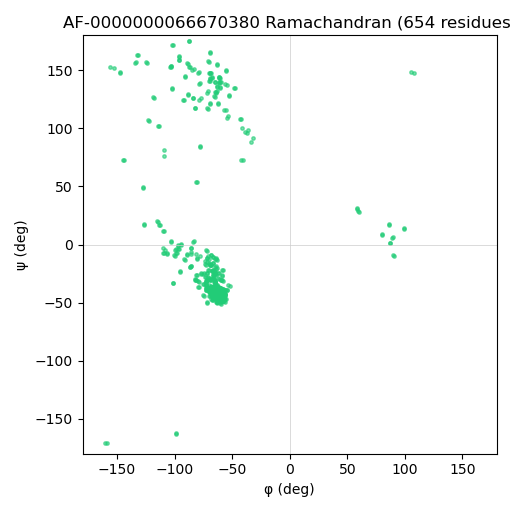43 14.836 -9.836 1 79.88 158 PRO B C 1
ATOM 3854 O O . PRO B 1 158 ? -12.703 14.055 -10.453 1 79.88 158 PRO B O 1
ATOM 3857 N N . LEU B 1 159 ? -12.992 15.859 -9.109 1 78.31 159 LEU B N 1
ATOM 3858 C CA . LEU B 1 159 ? -11.562 16.141 -9.117 1 78.31 159 LEU B CA 1
ATOM 3859 C C . LEU B 1 159 ? -10.805 15.164 -8.234 1 78.31 159 LEU B C 1
ATOM 3861 O O . LEU B 1 159 ? -9.641 14.859 -8.5 1 78.31 159 LEU B O 1
ATOM 3865 N N . LEU B 1 160 ? -11.539 14.656 -7.309 1 77.81 160 LEU B N 1
ATOM 3866 C CA . LEU B 1 160 ? -10.914 13.641 -6.461 1 77.81 160 LEU B CA 1
ATOM 3867 C C . LEU B 1 160 ? -10.625 12.375 -7.254 1 77.81 160 LEU B C 1
ATOM 3869 O O . LEU B 1 160 ? -9.664 11.664 -6.957 1 77.81 160 LEU B O 1
ATOM 3873 N N . LYS B 1 161 ? -11.359 12.219 -8.336 1 76.25 161 LYS B N 1
ATOM 3874 C CA . LYS B 1 161 ? -11.125 11.055 -9.18 1 76.25 161 LYS B CA 1
ATOM 3875 C C . LYS B 1 161 ? -9.812 11.18 -9.945 1 76.25 161 LYS B C 1
ATOM 3877 O O . LYS B 1 161 ? -9.289 10.188 -10.461 1 76.25 161 LYS B O 1
ATOM 3882 N N . ALA B 1 162 ? -9.297 12.414 -9.875 1 76.69 162 ALA B N 1
ATOM 3883 C CA . ALA B 1 162 ? -8.008 12.633 -10.531 1 76.69 162 ALA B CA 1
ATOM 3884 C C . ALA B 1 162 ? -6.898 11.852 -9.836 1 76.69 162 ALA B C 1
ATOM 3886 O O . ALA B 1 162 ? -5.816 11.664 -10.398 1 76.69 162 ALA B O 1
ATOM 3887 N N . VAL B 1 163 ? -7.258 11.336 -8.672 1 73.75 163 VAL B N 1
ATOM 3888 C CA . VAL B 1 163 ? -6.312 10.5 -7.934 1 73.75 163 VAL B CA 1
ATOM 3889 C C . VAL B 1 163 ? -5.895 9.312 -8.797 1 73.75 163 VAL B C 1
ATOM 3891 O O . VAL B 1 163 ? -4.797 8.773 -8.633 1 73.75 163 VAL B O 1
ATOM 3894 N N . ARG B 1 164 ? -6.68 8.945 -9.773 1 75.31 164 ARG B N 1
ATOM 3895 C CA . ARG B 1 164 ? -6.387 7.836 -10.68 1 75.31 164 ARG B CA 1
ATOM 3896 C C . ARG B 1 164 ? -5.18 8.148 -11.555 1 75.31 164 ARG B C 1
ATOM 3898 O O . ARG B 1 164 ? -4.555 7.246 -12.117 1 75.31 164 ARG B O 1
ATOM 3905 N N . LEU B 1 165 ? -4.848 9.445 -11.578 1 77.81 165 LEU B N 1
ATOM 3906 C CA . LEU B 1 165 ? -3.758 9.859 -12.453 1 77.81 165 LEU B CA 1
ATOM 3907 C C . LEU B 1 165 ? -2.449 9.969 -11.672 1 77.81 165 LEU B C 1
ATOM 3909 O O . LEU B 1 165 ? -1.409 10.305 -12.242 1 77.81 165 LEU B O 1
ATOM 3913 N N . VAL B 1 166 ? -2.561 9.688 -10.445 1 71.88 166 VAL B N 1
ATOM 3914 C CA . VAL B 1 166 ? -1.38 9.805 -9.594 1 71.88 166 VAL B CA 1
ATOM 3915 C C . VAL B 1 166 ? -0.279 8.883 -10.109 1 71.88 166 VAL B C 1
ATOM 3917 O O . VAL B 1 166 ? 0.908 9.203 -10 1 71.88 166 VAL B O 1
ATOM 3920 N N . GLY B 1 167 ? -0.675 7.82 -10.695 1 70.12 167 GLY B N 1
ATOM 3921 C CA . GLY B 1 167 ? 0.271 6.863 -11.25 1 70.12 167 GLY B CA 1
ATOM 3922 C C . GLY B 1 167 ? 1.1 7.438 -12.383 1 70.12 167 GLY B C 1
ATOM 3923 O O . GLY B 1 167 ? 2.145 6.887 -12.734 1 70.12 167 GLY B O 1
ATOM 3924 N N . LEU B 1 168 ? 0.724 8.539 -12.859 1 77.19 168 LEU B N 1
ATOM 3925 C CA . LEU B 1 168 ? 1.424 9.125 -14 1 77.19 168 LEU B CA 1
ATOM 3926 C C . LEU B 1 168 ? 2.41 10.195 -13.539 1 77.19 168 LEU B C 1
ATOM 3928 O O . LEU B 1 168 ? 3.232 10.664 -14.328 1 77.19 168 LEU B O 1
ATOM 3932 N N . VAL B 1 169 ? 2.322 10.461 -12.273 1 79.06 169 VAL B N 1
ATOM 3933 C CA . VAL B 1 169 ? 3.238 11.461 -11.742 1 79.06 169 VAL B CA 1
ATOM 3934 C C . VAL B 1 169 ? 4.59 10.82 -11.438 1 79.06 169 VAL B C 1
ATOM 3936 O O . VAL B 1 169 ? 4.68 9.898 -10.625 1 79.06 169 VAL B O 1
ATOM 3939 N N . PRO B 1 170 ? 5.637 11.289 -12.133 1 79.5 170 PRO B N 1
ATOM 3940 C CA . PRO B 1 170 ? 6.934 10.664 -11.859 1 79.5 170 PRO B CA 1
ATOM 3941 C C . PRO B 1 170 ? 7.469 11 -10.477 1 79.5 170 PRO B C 1
ATOM 3943 O O . PRO B 1 170 ? 7.199 12.078 -9.945 1 79.5 170 PRO B O 1
ATOM 3946 N N . MET B 1 171 ? 8.172 10.008 -9.961 1 80.5 171 MET B N 1
ATOM 3947 C CA . MET B 1 171 ? 8.891 10.297 -8.719 1 80.5 171 MET B CA 1
ATOM 3948 C C . MET B 1 171 ? 10.047 11.258 -8.977 1 80.5 171 MET B C 1
ATOM 3950 O O . MET B 1 171 ? 10.836 11.062 -9.898 1 80.5 171 MET B O 1
ATOM 3954 N N . GLY B 1 172 ? 10.031 12.367 -8.336 1 91.31 172 GLY B N 1
ATOM 3955 C CA . GLY B 1 172 ? 11.062 13.383 -8.445 1 91.31 172 GLY B CA 1
ATOM 3956 C C . GLY B 1 172 ? 11.094 14.328 -7.254 1 91.31 172 GLY B C 1
ATOM 3957 O O . GLY B 1 172 ? 10.469 14.062 -6.227 1 91.31 172 GLY B O 1
ATOM 3958 N N . PRO B 1 173 ? 11.852 15.32 -7.395 1 96.5 173 PRO B N 1
ATOM 3959 C CA . PRO B 1 173 ? 12.047 16.234 -6.266 1 96.5 173 PRO B CA 1
ATOM 3960 C C . PRO B 1 173 ? 10.742 16.844 -5.77 1 96.5 173 PRO B C 1
ATOM 3962 O O . PRO B 1 173 ? 10.531 16.969 -4.559 1 96.5 173 PRO B O 1
ATOM 3965 N N . ALA B 1 174 ? 9.867 17.156 -6.703 1 95.31 174 ALA B N 1
ATOM 3966 C CA . ALA B 1 174 ? 8.609 17.781 -6.293 1 95.31 174 ALA B CA 1
ATOM 3967 C C . ALA B 1 174 ? 7.746 16.781 -5.508 1 95.31 174 ALA B C 1
ATOM 3969 O O . ALA B 1 174 ? 7.141 17.156 -4.496 1 95.31 174 ALA B O 1
ATOM 3970 N N . THR B 1 175 ? 7.688 15.57 -5.953 1 93.19 175 THR B N 1
ATOM 3971 C CA . THR B 1 175 ? 6.898 14.555 -5.266 1 93.19 175 THR B CA 1
ATOM 3972 C C . THR B 1 175 ? 7.477 14.266 -3.885 1 93.19 175 THR B C 1
ATOM 3974 O O . THR B 1 175 ? 6.738 14.211 -2.896 1 93.19 175 THR B O 1
ATOM 3977 N N . LEU B 1 176 ? 8.766 14.141 -3.836 1 95.12 176 LEU B N 1
ATOM 3978 C CA . LEU B 1 176 ? 9.43 13.836 -2.57 1 95.12 176 LEU B CA 1
ATOM 3979 C C . LEU B 1 176 ? 9.297 15 -1.598 1 95.12 176 LEU B C 1
ATOM 3981 O O . LEU B 1 176 ? 9.023 14.805 -0.414 1 95.12 176 LEU B O 1
ATOM 3985 N N . SER B 1 177 ? 9.5 16.172 -2.092 1 96.75 177 SER B N 1
ATOM 3986 C CA . SER B 1 177 ? 9.367 17.328 -1.221 1 96.75 177 SER B CA 1
ATOM 3987 C C . SER B 1 177 ? 7.922 17.531 -0.793 1 96.75 177 SER B C 1
ATOM 3989 O O . SER B 1 177 ? 7.656 18 0.318 1 96.75 177 SER B O 1
ATOM 3991 N N . GLY B 1 178 ? 7.004 17.266 -1.688 1 94.94 178 GLY B N 1
ATOM 3992 C CA . GLY B 1 178 ? 5.598 17.312 -1.321 1 94.94 178 GLY B CA 1
ATOM 3993 C C . GLY B 1 178 ? 5.234 16.312 -0.235 1 94.94 178 GLY B C 1
ATOM 3994 O O . GLY B 1 178 ? 4.5 16.656 0.7 1 94.94 178 GLY B O 1
ATOM 3995 N N . LEU B 1 179 ? 5.738 15.156 -0.392 1 93.88 179 LEU B N 1
ATOM 3996 C CA . LEU B 1 179 ? 5.535 14.148 0.647 1 93.88 179 LEU B CA 1
ATOM 3997 C C . LEU B 1 179 ? 6.117 14.617 1.977 1 93.88 179 LEU B C 1
ATOM 3999 O O . LEU B 1 179 ? 5.465 14.508 3.018 1 93.88 179 LEU B O 1
ATOM 4003 N N . LEU B 1 180 ? 7.281 15.125 1.926 1 97.25 180 LEU B N 1
ATOM 4004 C CA . LEU B 1 180 ? 7.926 15.641 3.127 1 97.25 180 LEU B CA 1
ATOM 4005 C C . LEU B 1 180 ? 7.125 16.797 3.721 1 97.25 180 LEU B C 1
ATOM 4007 O O . LEU B 1 180 ? 7.055 16.953 4.941 1 97.25 180 LEU B O 1
ATOM 4011 N N . LEU B 1 181 ? 6.543 17.609 2.854 1 97.31 181 LEU B N 1
ATOM 4012 C CA . LEU B 1 181 ? 5.723 18.719 3.311 1 97.31 181 LEU B CA 1
ATOM 4013 C C . LEU B 1 181 ? 4.586 18.234 4.199 1 97.31 181 LEU B C 1
ATOM 4015 O O . LEU B 1 181 ? 4.363 18.766 5.289 1 97.31 181 LEU B O 1
ATOM 4019 N N . VAL B 1 182 ? 3.938 17.219 3.746 1 96.12 182 VAL B N 1
ATOM 4020 C CA . VAL B 1 182 ? 2.822 16.672 4.508 1 96.12 182 VAL B CA 1
ATOM 4021 C C . VAL B 1 182 ? 3.342 16.031 5.797 1 96.12 182 VAL B C 1
ATOM 4023 O O . VAL B 1 182 ? 2.85 16.344 6.887 1 96.12 182 VAL B O 1
ATOM 4026 N N . GLU B 1 183 ? 4.348 15.25 5.703 1 96 183 GLU B N 1
ATOM 4027 C CA . GLU B 1 183 ? 4.863 14.477 6.828 1 96 183 GLU B CA 1
ATOM 4028 C C . GLU B 1 183 ? 5.445 15.383 7.906 1 96 183 GLU B C 1
ATOM 4030 O O . GLU B 1 183 ? 5.172 15.203 9.094 1 96 183 GLU B O 1
ATOM 4035 N N . GLU B 1 184 ? 6.16 16.344 7.5 1 96.31 184 GLU B N 1
ATOM 4036 C CA . GLU B 1 184 ? 6.855 17.156 8.492 1 96.31 184 GLU B CA 1
ATOM 4037 C C . GLU B 1 184 ? 5.922 18.219 9.086 1 96.31 184 GLU B C 1
ATOM 4039 O O . GLU B 1 184 ? 6.066 18.594 10.25 1 96.31 184 GLU B O 1
ATOM 4044 N N . THR B 1 185 ? 4.961 18.656 8.266 1 95.88 185 THR B N 1
ATOM 4045 C CA . THR B 1 185 ? 3.969 19.578 8.812 1 95.88 185 THR B CA 1
ATOM 4046 C C . THR B 1 185 ? 3.145 18.906 9.906 1 95.88 185 THR B C 1
ATOM 4048 O O . THR B 1 185 ? 3.008 19.438 11.008 1 95.88 185 THR B O 1
ATOM 4051 N N . LEU B 1 186 ? 2.648 17.75 9.609 1 95 186 LEU B N 1
ATOM 4052 C CA . LEU B 1 186 ? 1.862 17.016 10.594 1 95 186 LEU B CA 1
ATOM 4053 C C . LEU B 1 186 ? 2.723 16.609 11.781 1 95 186 LEU B C 1
ATOM 4055 O O . LEU B 1 186 ? 2.271 16.672 12.93 1 95 186 LEU B O 1
ATOM 4059 N N . ASP B 1 187 ? 3.93 16.234 11.492 1 95 187 ASP B N 1
ATOM 4060 C CA . ASP B 1 187 ? 4.855 15.859 12.555 1 95 187 ASP B CA 1
ATOM 4061 C C . ASP B 1 187 ? 5.035 17 13.547 1 95 187 ASP B C 1
ATOM 4063 O O . ASP B 1 187 ? 4.988 16.781 14.766 1 95 187 ASP B O 1
ATOM 4067 N N . ARG B 1 188 ? 5.215 18.188 13.078 1 94.25 188 ARG B N 1
ATOM 4068 C CA . ARG B 1 188 ? 5.445 19.359 13.93 1 94.25 188 ARG B CA 1
ATOM 4069 C C . ARG B 1 188 ? 4.246 19.609 14.844 1 94.25 188 ARG B C 1
ATOM 4071 O O . ARG B 1 188 ? 4.41 19.828 16.047 1 94.25 188 ARG B O 1
ATOM 4078 N N . LEU B 1 189 ? 3.143 19.562 14.258 1 93.94 189 LEU B N 1
ATOM 4079 C CA . LEU B 1 189 ? 1.912 19.781 15.016 1 93.94 189 LEU B CA 1
ATOM 4080 C C . LEU B 1 189 ? 1.705 18.672 16.047 1 93.94 189 LEU B C 1
ATOM 4082 O O . LEU B 1 189 ? 1.356 18.953 17.188 1 93.94 189 LEU B O 1
ATOM 4086 N N . GLN B 1 190 ? 1.988 17.484 15.68 1 96.5 190 GLN B N 1
ATOM 4087 C CA . GLN B 1 190 ? 1.753 16.328 16.547 1 96.5 190 GLN B CA 1
ATOM 4088 C C . GLN B 1 190 ? 2.766 16.297 17.688 1 96.5 190 GLN B C 1
ATOM 4090 O O . GLN B 1 190 ? 2.443 15.859 18.797 1 96.5 190 GLN B O 1
ATOM 4095 N N . ARG B 1 191 ? 3.965 16.781 17.469 1 95.38 191 ARG B N 1
ATOM 4096 C CA . ARG B 1 191 ? 4.977 16.844 18.531 1 95.38 191 ARG B CA 1
ATOM 4097 C C . ARG B 1 191 ? 4.547 17.797 19.641 1 95.38 191 ARG B C 1
ATOM 4099 O O . ARG B 1 191 ? 4.852 17.578 20.812 1 95.38 191 ARG B O 1
ATOM 4106 N N . GLU B 1 192 ? 3.936 18.797 19.266 1 94.5 192 GLU B N 1
ATOM 4107 C CA . GLU B 1 192 ? 3.445 19.734 20.266 1 94.5 192 GLU B CA 1
ATOM 4108 C C . GLU B 1 192 ? 2.256 19.156 21.031 1 94.5 192 GLU B C 1
ATOM 4110 O O . GLU B 1 192 ? 2.164 19.297 22.25 1 94.5 192 GLU B O 1
ATOM 4115 N N . ASN B 1 193 ? 1.421 18.484 20.312 1 94.25 193 ASN B N 1
ATOM 4116 C CA . ASN B 1 193 ? 0.205 17.922 20.906 1 94.25 193 ASN B CA 1
ATOM 4117 C C . ASN B 1 193 ? 0.516 16.75 21.844 1 94.25 193 ASN B C 1
ATOM 4119 O O . ASN B 1 193 ? -0.127 16.594 22.875 1 94.25 193 ASN B O 1
ATOM 4123 N N . MET B 1 194 ? 1.462 15.969 21.484 1 94.5 194 MET B N 1
ATOM 4124 C CA . MET B 1 194 ? 1.64 14.672 22.141 1 94.5 194 MET B CA 1
ATOM 4125 C C . MET B 1 194 ? 2.117 14.859 23.578 1 94.5 194 MET B C 1
ATOM 4127 O O . MET B 1 194 ? 1.926 13.977 24.406 1 94.5 194 MET B O 1
ATOM 4131 N N . ASP B 1 195 ? 2.627 16.047 23.969 1 91.12 195 ASP B N 1
ATOM 4132 C CA . ASP B 1 195 ? 3.203 16.266 25.281 1 91.12 195 ASP B CA 1
ATOM 4133 C C . ASP B 1 195 ? 2.301 17.141 26.141 1 91.12 195 ASP B C 1
ATOM 4135 O O . ASP B 1 195 ? 2.582 17.375 27.328 1 91.12 195 ASP B O 1
ATOM 4139 N N . ASP B 1 196 ? 1.257 17.625 25.625 1 95.06 196 ASP B N 1
ATOM 4140 C CA . ASP B 1 196 ? 0.429 18.594 26.359 1 95.06 196 ASP B CA 1
ATOM 4141 C C . ASP B 1 196 ? -0.685 17.875 27.125 1 95.06 196 ASP B C 1
ATOM 4143 O O . ASP B 1 196 ? -1.531 17.203 26.531 1 95.06 196 ASP B O 1
ATOM 4147 N N . PRO B 1 197 ? -0.762 18.078 28.406 1 94.56 197 PRO B N 1
ATOM 4148 C CA . PRO B 1 197 ? -1.728 17.344 29.219 1 94.56 197 PRO B CA 1
ATOM 4149 C C . PRO B 1 197 ? -3.168 17.781 28.984 1 94.56 197 PRO B C 1
ATOM 4151 O O . PRO B 1 197 ? -4.105 17.125 29.422 1 94.56 197 PRO B O 1
ATOM 4154 N N . GLN B 1 198 ? -3.402 18.875 28.266 1 95.69 198 GLN B N 1
ATOM 4155 C CA . GLN B 1 198 ? -4.75 19.344 27.984 1 95.69 198 GLN B CA 1
ATOM 4156 C C . GLN B 1 198 ? -5.367 18.578 26.812 1 95.69 198 GLN B C 1
ATOM 4158 O O . GLN B 1 198 ? -6.574 18.672 26.578 1 95.69 198 GLN B O 1
ATOM 4163 N N . ILE B 1 199 ? -4.562 17.781 26.156 1 97.75 199 ILE B N 1
ATOM 4164 C CA . ILE B 1 199 ? -5.02 17.062 24.984 1 97.75 199 ILE B CA 1
ATOM 4165 C C . ILE B 1 199 ? -5.559 15.695 25.391 1 97.75 199 ILE B C 1
ATOM 4167 O O . ILE B 1 199 ? -5.039 15.07 26.312 1 97.75 199 ILE B O 1
ATOM 4171 N N . GLN B 1 200 ? -6.59 15.242 24.703 1 98.12 200 GLN B N 1
ATOM 4172 C CA . GLN B 1 200 ? -7.164 13.914 24.922 1 98.12 200 GLN B CA 1
ATOM 4173 C C . GLN B 1 200 ? -6.078 12.844 24.953 1 98.12 200 GLN B C 1
ATOM 4175 O O . GLN B 1 200 ? -5.191 12.828 24.094 1 98.12 200 GLN B O 1
ATOM 4180 N N . PRO B 1 201 ? -6.121 11.922 25.906 1 97.75 201 PRO B N 1
ATOM 4181 C CA . PRO B 1 201 ? -5.094 10.883 26.016 1 97.75 201 PRO B CA 1
ATOM 4182 C C . PRO B 1 201 ? -4.969 10.039 24.75 1 97.75 201 PRO B C 1
ATOM 4184 O O . PRO B 1 201 ? -3.857 9.688 24.344 1 97.75 201 PRO B O 1
ATOM 4187 N N . HIS B 1 202 ? -6.09 9.664 24.094 1 98.12 202 HIS B N 1
ATOM 4188 C CA . HIS B 1 202 ? -6.039 8.914 22.844 1 98.12 202 HIS B CA 1
ATOM 4189 C C . HIS B 1 202 ? -5.23 9.664 21.781 1 98.12 202 HIS B C 1
ATOM 4191 O O . HIS B 1 202 ? -4.391 9.07 21.109 1 98.12 202 HIS B O 1
ATOM 4197 N N . MET B 1 203 ? -5.453 10.938 21.734 1 98 203 MET B N 1
ATOM 4198 C CA . MET B 1 203 ? -4.785 11.773 20.734 1 98 203 MET B CA 1
ATOM 4199 C C . MET B 1 203 ? -3.297 11.906 21.047 1 98 203 MET B C 1
ATOM 4201 O O . MET B 1 203 ? -2.463 11.875 20.141 1 98 203 MET B O 1
ATOM 4205 N N . ARG B 1 204 ? -2.986 12.047 22.281 1 97.69 204 ARG B N 1
ATOM 4206 C CA . ARG B 1 204 ? -1.586 12.156 22.672 1 97.69 204 ARG B CA 1
ATOM 4207 C C . ARG B 1 204 ? -0.814 10.891 22.312 1 97.69 204 ARG B C 1
ATOM 4209 O O . ARG B 1 204 ? 0.283 10.961 21.75 1 97.69 204 ARG B O 1
ATOM 4216 N N . GLN B 1 205 ? -1.396 9.758 22.641 1 97.44 205 GLN B N 1
ATOM 4217 C CA . GLN B 1 205 ? -0.73 8.492 22.375 1 97.44 205 GLN B CA 1
ATOM 4218 C C . GLN B 1 205 ? -0.622 8.242 20.875 1 97.44 205 GLN B C 1
ATOM 4220 O O . GLN B 1 205 ? 0.411 7.773 20.391 1 97.44 205 GLN B O 1
ATOM 4225 N N . LEU B 1 206 ? -1.683 8.539 20.141 1 97.75 206 LEU B N 1
ATOM 4226 C CA . LEU B 1 206 ? -1.662 8.445 18.688 1 97.75 206 LEU B CA 1
ATOM 4227 C C . LEU B 1 206 ? -0.548 9.305 18.094 1 97.75 206 LEU B C 1
ATOM 4229 O O . LEU B 1 206 ? 0.234 8.836 17.266 1 97.75 206 LEU B O 1
ATOM 4233 N N . ASN B 1 207 ? -0.494 10.516 18.531 1 97.5 207 ASN B N 1
ATOM 4234 C CA . ASN B 1 207 ? 0.53 11.438 18.062 1 97.5 207 ASN B CA 1
ATOM 4235 C C . ASN B 1 207 ? 1.935 10.922 18.359 1 97.5 207 ASN B C 1
ATOM 4237 O O . ASN B 1 207 ? 2.822 10.984 17.516 1 97.5 207 ASN B O 1
ATOM 4241 N N . LYS B 1 208 ? 2.1 10.398 19.5 1 96.31 208 LYS B N 1
ATOM 4242 C CA . LYS B 1 208 ? 3.404 9.883 19.906 1 96.31 208 LYS B CA 1
ATOM 4243 C C . LYS B 1 208 ? 3.85 8.734 19.016 1 96.31 208 LYS B C 1
ATOM 4245 O O . LYS B 1 208 ? 4.977 8.727 18.516 1 96.31 208 LYS B O 1
ATOM 4250 N N . ILE B 1 209 ? 2.977 7.773 18.812 1 96.25 209 ILE B N 1
ATOM 4251 C CA . ILE B 1 209 ? 3.277 6.621 17.969 1 96.25 209 ILE B CA 1
ATOM 4252 C C . ILE B 1 209 ? 3.609 7.09 16.547 1 96.25 209 ILE B C 1
ATOM 4254 O O . ILE B 1 209 ? 4.617 6.676 15.969 1 96.25 209 ILE B O 1
ATOM 4258 N N . HIS B 1 210 ? 2.799 7.977 15.984 1 97 210 HIS B N 1
ATOM 4259 C CA . HIS B 1 210 ? 2.99 8.461 14.625 1 97 210 HIS B CA 1
ATOM 4260 C C . HIS B 1 210 ? 4.324 9.188 14.477 1 97 210 HIS B C 1
ATOM 4262 O O . HIS B 1 210 ? 5.113 8.867 13.586 1 97 210 HIS B O 1
ATOM 4268 N N . VAL B 1 211 ? 4.609 10.102 15.414 1 95.62 211 VAL B N 1
ATOM 4269 C CA . VAL B 1 211 ? 5.809 10.93 15.352 1 95.62 211 VAL B CA 1
ATOM 4270 C C . VAL B 1 211 ? 7.055 10.039 15.406 1 95.62 211 VAL B C 1
ATOM 4272 O O . VAL B 1 211 ? 7.992 10.234 14.633 1 95.62 211 VAL B O 1
ATOM 4275 N N . LEU B 1 212 ? 7.109 9.086 16.25 1 93.31 212 LEU B N 1
ATOM 4276 C CA . LEU B 1 212 ? 8.289 8.25 16.453 1 93.31 212 LEU B CA 1
ATOM 4277 C C . LEU B 1 212 ? 8.562 7.395 15.219 1 93.31 212 LEU B C 1
ATOM 4279 O O . LEU B 1 212 ? 9.719 7.219 14.828 1 93.31 212 LEU B O 1
ATOM 4283 N N . GLU B 1 213 ? 7.516 6.949 14.609 1 94.44 213 GLU B N 1
ATOM 4284 C CA . GLU B 1 213 ? 7.691 6.117 13.422 1 94.44 213 GLU B CA 1
ATOM 4285 C C . GLU B 1 213 ? 7.941 6.973 12.18 1 94.44 213 GLU B C 1
ATOM 4287 O O . GLU B 1 213 ? 8.664 6.555 11.266 1 94.44 213 GLU B O 1
ATOM 4292 N N . GLU B 1 214 ? 7.387 8.188 12.133 1 94 214 GLU B N 1
ATOM 4293 C CA . GLU B 1 214 ? 7.543 9.086 11 1 94 214 GLU B CA 1
ATOM 4294 C C . GLU B 1 214 ? 8.992 9.523 10.836 1 94 214 GLU B C 1
ATOM 4296 O O . GLU B 1 214 ? 9.43 9.844 9.727 1 94 214 GLU B O 1
ATOM 4301 N N . ALA B 1 215 ? 9.719 9.516 11.859 1 93.12 215 ALA B N 1
ATOM 4302 C CA . ALA B 1 215 ? 11.102 9.961 11.844 1 93.12 215 ALA B CA 1
ATOM 4303 C C . ALA B 1 215 ? 11.922 9.164 10.828 1 93.12 215 ALA B C 1
ATOM 4305 O O . ALA B 1 215 ? 12.758 9.727 10.117 1 93.12 215 ALA B O 1
ATOM 4306 N N . ARG B 1 216 ? 11.672 7.902 10.727 1 94.31 216 ARG B N 1
ATOM 4307 C CA . ARG B 1 216 ? 12.383 7.055 9.773 1 94.31 216 ARG B CA 1
ATOM 4308 C C . ARG B 1 216 ? 12 7.395 8.336 1 94.31 216 ARG B C 1
ATOM 4310 O O . ARG B 1 216 ? 12.852 7.41 7.449 1 94.31 216 ARG B O 1
ATOM 4317 N N . HIS B 1 217 ? 10.695 7.656 8.102 1 96.44 217 HIS B N 1
ATOM 4318 C CA . HIS B 1 217 ? 10.203 8.023 6.777 1 96.44 217 HIS B CA 1
ATOM 4319 C C . HIS B 1 217 ? 10.836 9.32 6.297 1 96.44 217 HIS B C 1
ATOM 4321 O O . HIS B 1 217 ? 11.289 9.414 5.152 1 96.44 217 HIS B O 1
ATOM 4327 N N . ILE B 1 218 ? 10.883 10.273 7.215 1 96.38 218 ILE B N 1
ATOM 4328 C CA . ILE B 1 218 ? 11.422 11.594 6.914 1 96.38 218 ILE B CA 1
ATOM 4329 C C . ILE B 1 218 ? 12.898 11.484 6.57 1 96.38 218 ILE B C 1
ATOM 4331 O O . ILE B 1 218 ? 13.359 12.062 5.586 1 96.38 218 ILE B O 1
ATOM 4335 N N . THR B 1 219 ? 13.602 10.68 7.371 1 96 219 THR B N 1
ATOM 4336 C CA . THR B 1 219 ? 15.023 10.492 7.117 1 96 219 THR B CA 1
ATOM 4337 C C . THR B 1 219 ? 15.25 9.898 5.727 1 96 219 THR B C 1
ATOM 4339 O O . THR B 1 219 ? 16.047 10.422 4.949 1 96 219 THR B O 1
ATOM 4342 N N . TYR B 1 220 ? 14.602 8.875 5.391 1 96.19 220 TYR B N 1
ATOM 4343 C CA . TYR B 1 220 ? 14.773 8.234 4.09 1 96.19 220 TYR B CA 1
ATOM 4344 C C . TYR B 1 220 ? 14.414 9.188 2.963 1 96.19 220 TYR B C 1
ATOM 4346 O O . TYR B 1 220 ? 15.141 9.297 1.972 1 96.19 220 TYR B O 1
ATOM 4354 N N . ALA B 1 221 ? 13.273 9.867 3.111 1 96.38 221 ALA B N 1
ATOM 4355 C CA . ALA B 1 221 ? 12.781 10.766 2.074 1 96.38 221 ALA B CA 1
ATOM 4356 C C . ALA B 1 221 ? 13.742 11.938 1.862 1 96.38 221 ALA B C 1
ATOM 4358 O O . ALA B 1 221 ? 13.938 12.383 0.731 1 96.38 221 ALA B O 1
ATOM 4359 N N . ARG B 1 222 ? 14.273 12.445 2.934 1 97.19 222 ARG B N 1
ATOM 4360 C CA . ARG B 1 222 ? 15.234 13.539 2.818 1 97.19 222 ARG B CA 1
ATOM 4361 C C . ARG B 1 222 ? 16.469 13.102 2.02 1 97.19 222 ARG B C 1
ATOM 4363 O O . ARG B 1 222 ? 16.922 13.828 1.134 1 97.19 222 ARG B O 1
ATOM 4370 N N . GLU B 1 223 ? 16.953 11.938 2.336 1 97.19 223 GLU B N 1
ATOM 4371 C CA . GLU B 1 223 ? 18.109 11.453 1.592 1 97.19 223 GLU B CA 1
ATOM 4372 C C . GLU B 1 223 ? 17.766 11.219 0.125 1 97.19 223 GLU B C 1
ATOM 4374 O O . GLU B 1 223 ? 18.547 11.555 -0.765 1 97.19 223 GLU B O 1
ATOM 4379 N N . GLU B 1 224 ? 16.641 10.648 -0.124 1 95.88 224 GLU B N 1
ATOM 4380 C CA . GLU B 1 224 ? 16.219 10.391 -1.499 1 95.88 224 GLU B CA 1
ATOM 4381 C C . GLU B 1 224 ? 16.031 11.703 -2.264 1 95.88 224 GLU B C 1
ATOM 4383 O O . GLU B 1 224 ? 16.297 11.773 -3.463 1 95.88 224 GLU B O 1
ATOM 4388 N N . LEU B 1 225 ? 15.555 12.719 -1.548 1 97.19 225 LEU B N 1
ATOM 4389 C CA . LEU B 1 225 ? 15.359 14.016 -2.18 1 97.19 225 LEU B CA 1
ATOM 4390 C C . LEU B 1 225 ? 16.688 14.562 -2.719 1 97.19 225 LEU B C 1
ATOM 4392 O O . LEU B 1 225 ? 16.75 15.023 -3.859 1 97.19 225 LEU B O 1
ATOM 4396 N N . VAL B 1 226 ? 17.703 14.438 -1.97 1 97.62 226 VAL B N 1
ATOM 4397 C CA . VAL B 1 226 ? 19.016 14.898 -2.396 1 97.62 226 VAL B CA 1
ATOM 4398 C C . VAL B 1 226 ? 19.438 14.148 -3.656 1 97.62 226 VAL B C 1
ATOM 4400 O O . VAL B 1 226 ? 19.922 14.758 -4.613 1 97.62 226 VAL B O 1
ATOM 4403 N N . ARG B 1 227 ? 19.234 12.844 -3.658 1 95.81 227 ARG B N 1
ATOM 4404 C CA . ARG B 1 227 ? 19.609 12.023 -4.801 1 95.81 227 ARG B CA 1
ATOM 4405 C C . ARG B 1 227 ? 18.844 12.43 -6.051 1 95.81 227 ARG B C 1
ATOM 4407 O O . ARG B 1 227 ? 19.406 12.484 -7.145 1 95.81 227 ARG B O 1
ATOM 4414 N N . GLN B 1 228 ? 17.594 12.727 -5.867 1 96.06 228 GLN B N 1
ATOM 4415 C CA . GLN B 1 228 ? 16.734 13.055 -7 1 96.06 228 GLN B CA 1
ATOM 4416 C C . GLN B 1 228 ? 17.078 14.43 -7.566 1 96.06 228 GLN B C 1
ATOM 4418 O O . GLN B 1 228 ? 17.016 14.641 -8.781 1 96.06 228 GLN B O 1
ATOM 4423 N N . ILE B 1 229 ? 17.375 15.328 -6.75 1 96.94 229 ILE B N 1
ATOM 4424 C CA . ILE B 1 229 ? 17.797 16.656 -7.203 1 96.94 229 ILE B CA 1
ATOM 4425 C C . ILE B 1 229 ? 19.094 16.531 -7.996 1 96.94 229 ILE B C 1
ATOM 4427 O O . ILE B 1 229 ? 19.219 17.109 -9.086 1 96.94 229 ILE B O 1
ATOM 4431 N N . ALA B 1 230 ? 20.031 15.789 -7.516 1 96.56 230 ALA B N 1
ATOM 4432 C CA . ALA B 1 230 ? 21.344 15.641 -8.133 1 96.56 230 ALA B CA 1
ATOM 4433 C C . ALA B 1 230 ? 21.219 14.961 -9.5 1 96.56 230 ALA B C 1
ATOM 4435 O O . ALA B 1 230 ? 22.062 15.18 -10.383 1 96.56 230 ALA B O 1
ATOM 4436 N N . ALA B 1 231 ? 20.203 14.211 -9.695 1 95.44 231 ALA B N 1
ATOM 4437 C CA . ALA B 1 231 ? 20.031 13.422 -10.906 1 95.44 231 ALA B CA 1
ATOM 4438 C C . ALA B 1 231 ? 19.422 14.258 -12.031 1 95.44 231 ALA B C 1
ATOM 4440 O O . ALA B 1 231 ? 19.266 13.773 -13.156 1 95.44 231 ALA B O 1
ATOM 4441 N N . ARG B 1 232 ? 19.203 15.508 -11.789 1 96.12 232 ARG B N 1
ATOM 4442 C CA . ARG B 1 232 ? 18.469 16.328 -12.75 1 96.12 232 ARG B CA 1
ATOM 4443 C C . ARG B 1 232 ? 19.188 17.641 -13.008 1 96.12 232 ARG B C 1
ATOM 4445 O O . ARG B 1 232 ? 20.062 18.047 -12.234 1 96.12 232 ARG B O 1
ATOM 4452 N N . GLY B 1 233 ? 18.797 18.297 -14.117 1 95.75 233 GLY B N 1
ATOM 4453 C CA . GLY B 1 233 ? 19.391 19.578 -14.477 1 95.75 233 GLY B CA 1
ATOM 4454 C C . GLY B 1 233 ? 18.688 20.766 -13.844 1 95.75 233 GLY B C 1
ATOM 4455 O O . GLY B 1 233 ? 17.672 20.594 -13.18 1 95.75 233 GLY B O 1
ATOM 4456 N N . LYS B 1 234 ? 19.234 21.891 -14.062 1 94.31 234 LYS B N 1
ATOM 4457 C CA . LYS B 1 234 ? 18.797 23.125 -13.414 1 94.31 234 LYS B CA 1
ATOM 4458 C C . LYS B 1 234 ? 17.375 23.484 -13.82 1 94.31 234 LYS B C 1
ATOM 4460 O O . LYS B 1 234 ? 16.562 23.906 -12.984 1 94.31 234 LYS B O 1
ATOM 4465 N N . LEU B 1 235 ? 17.094 23.297 -15.07 1 95.19 235 LEU B N 1
ATOM 4466 C CA . LEU B 1 235 ? 15.773 23.688 -15.562 1 95.19 235 LEU B CA 1
ATOM 4467 C C . LEU B 1 235 ? 14.695 22.766 -15.016 1 95.19 235 LEU B C 1
ATOM 4469 O O . LEU B 1 235 ? 13.617 23.234 -14.617 1 95.19 235 LEU B O 1
ATOM 4473 N N . VAL B 1 236 ? 15.031 21.5 -14.992 1 95.38 236 VAL B N 1
ATOM 4474 C CA . VAL B 1 236 ? 14.078 20.516 -14.469 1 95.38 236 VAL B CA 1
ATOM 4475 C C . VAL B 1 236 ? 13.867 20.766 -12.977 1 95.38 236 VAL B C 1
ATOM 4477 O O . VAL B 1 236 ? 12.727 20.781 -12.5 1 95.38 236 VAL B O 1
ATOM 4480 N N . ASN B 1 237 ? 14.852 21 -12.297 1 96.44 237 ASN B N 1
ATOM 4481 C CA . ASN B 1 237 ? 14.758 21.266 -10.859 1 96.44 237 ASN B CA 1
ATOM 4482 C C . ASN B 1 237 ? 13.992 22.562 -10.586 1 96.44 237 ASN B C 1
ATOM 4484 O O . ASN B 1 237 ? 13.297 22.656 -9.578 1 96.44 237 ASN B O 1
ATOM 4488 N N . ALA B 1 238 ? 14.094 23.5 -11.492 1 96.06 238 ALA B N 1
ATOM 4489 C CA . ALA B 1 238 ? 13.336 24.734 -11.336 1 96.06 238 ALA B CA 1
ATOM 4490 C C . ALA B 1 238 ? 11.836 24.469 -11.375 1 96.06 238 ALA B C 1
ATOM 4492 O O . ALA B 1 238 ? 11.062 25.062 -10.617 1 96.06 238 ALA B O 1
ATOM 4493 N N . ALA B 1 239 ? 11.477 23.594 -12.281 1 95.38 239 ALA B N 1
ATOM 4494 C CA . ALA B 1 239 ? 10.062 23.219 -12.367 1 95.38 239 ALA B CA 1
ATOM 4495 C C . ALA B 1 239 ? 9.594 22.531 -11.094 1 95.38 239 ALA B C 1
ATOM 4497 O O . ALA B 1 239 ? 8.484 22.766 -10.625 1 95.38 239 ALA B O 1
ATOM 4498 N N . HIS B 1 240 ? 10.445 21.688 -10.547 1 96.44 240 HIS B N 1
ATOM 4499 C CA . HIS B 1 240 ? 10.125 21 -9.305 1 96.44 240 HIS B CA 1
ATOM 4500 C C . HIS B 1 240 ? 10.023 21.984 -8.141 1 96.44 240 HIS B C 1
ATOM 4502 O O . HIS B 1 240 ? 9.148 21.844 -7.281 1 96.44 240 HIS B O 1
ATOM 4508 N N . ARG B 1 241 ? 10.82 23 -8.125 1 96.38 241 ARG B N 1
ATOM 4509 C CA . ARG B 1 241 ? 10.758 24.031 -7.094 1 96.38 241 ARG B CA 1
ATOM 4510 C C . ARG B 1 241 ? 9.438 24.797 -7.16 1 96.38 241 ARG B C 1
ATOM 4512 O O . ARG B 1 241 ? 8.844 25.109 -6.129 1 96.38 241 ARG B O 1
ATOM 4519 N N . LEU B 1 242 ? 9.102 25.078 -8.367 1 96.44 242 LEU B N 1
ATOM 4520 C CA . LEU B 1 242 ? 7.848 25.797 -8.555 1 96.44 242 LEU B CA 1
ATOM 4521 C C . LEU B 1 242 ? 6.672 24.969 -8.031 1 96.44 242 LEU B C 1
ATOM 4523 O O . LEU B 1 242 ? 5.82 25.484 -7.309 1 96.44 242 LEU B O 1
ATOM 4527 N N . ALA B 1 243 ? 6.625 23.703 -8.398 1 95.5 243 ALA B N 1
ATOM 4528 C CA . ALA B 1 243 ? 5.559 22.828 -7.934 1 95.5 243 ALA B CA 1
ATOM 4529 C C . ALA B 1 243 ? 5.535 22.75 -6.41 1 95.5 243 ALA B C 1
ATOM 4531 O O . ALA B 1 243 ? 4.465 22.812 -5.797 1 95.5 243 ALA B O 1
ATOM 4532 N N . PHE B 1 244 ? 6.691 22.641 -5.828 1 96.81 244 PHE B N 1
ATOM 4533 C CA . PHE B 1 244 ? 6.797 22.547 -4.375 1 96.81 244 PHE B CA 1
ATOM 4534 C C . PHE B 1 244 ? 6.293 23.828 -3.719 1 96.81 244 PHE B C 1
ATOM 4536 O O . PHE B 1 244 ? 5.562 23.781 -2.725 1 96.81 244 PHE B O 1
ATOM 4543 N N . ALA B 1 245 ? 6.641 24.938 -4.285 1 96.38 245 ALA B N 1
ATOM 4544 C CA . ALA B 1 245 ? 6.203 26.219 -3.744 1 96.38 245 ALA B CA 1
ATOM 4545 C C . ALA B 1 245 ? 4.68 26.328 -3.744 1 96.38 245 ALA B C 1
ATOM 4547 O O . ALA B 1 245 ? 4.086 26.828 -2.787 1 96.38 245 ALA B O 1
ATOM 4548 N N . ILE B 1 246 ? 4.086 25.859 -4.754 1 95.75 246 ILE B N 1
ATOM 4549 C CA . ILE B 1 246 ? 2.631 25.891 -4.855 1 95.75 246 ILE B CA 1
ATOM 4550 C C . ILE B 1 246 ? 2.027 24.984 -3.777 1 95.75 246 ILE B C 1
ATOM 4552 O O . ILE B 1 246 ? 1.022 25.344 -3.156 1 95.75 246 ILE B O 1
ATOM 4556 N N . MET B 1 247 ? 2.625 23.859 -3.52 1 95.81 247 MET B N 1
ATOM 4557 C CA . MET B 1 247 ? 2.145 22.953 -2.488 1 95.81 247 MET B CA 1
ATOM 4558 C C . MET B 1 247 ? 2.244 23.578 -1.106 1 95.81 247 MET B C 1
ATOM 4560 O O . MET B 1 247 ? 1.343 23.422 -0.28 1 95.81 247 MET B O 1
ATOM 4564 N N . VAL B 1 248 ? 3.322 24.266 -0.869 1 96.38 248 VAL B N 1
ATOM 4565 C CA . VAL B 1 248 ? 3.506 24.938 0.416 1 96.38 248 VAL B CA 1
ATOM 4566 C C . VAL B 1 248 ? 2.396 25.969 0.629 1 96.38 248 VAL B C 1
ATOM 4568 O O . VAL B 1 248 ? 1.857 26.078 1.731 1 96.38 248 VAL B O 1
ATOM 4571 N N . PHE B 1 249 ? 2.014 26.609 -0.381 1 94 249 PHE B N 1
ATOM 4572 C CA . PHE B 1 249 ? 0.978 27.625 -0.323 1 94 249 PHE B CA 1
ATOM 4573 C C . PHE B 1 249 ? -0.368 27.016 0.05 1 94 249 PHE B C 1
ATOM 4575 O O . PHE B 1 249 ? -1.165 27.641 0.753 1 94 249 PHE B O 1
ATOM 4582 N N . GLY B 1 250 ? -0.577 25.797 -0.363 1 92.94 250 GLY B N 1
ATOM 4583 C CA . GLY B 1 250 ? -1.896 25.203 -0.216 1 92.94 250 GLY B CA 1
ATOM 4584 C C . GLY B 1 250 ? -1.984 24.219 0.933 1 92.94 250 GLY B C 1
ATOM 4585 O O . GLY B 1 250 ? -3.057 23.672 1.212 1 92.94 250 GLY B O 1
ATOM 4586 N N . ILE B 1 251 ? -0.956 24.016 1.714 1 94.81 251 ILE B N 1
ATOM 4587 C CA . ILE B 1 251 ? -0.9 22.875 2.627 1 94.81 251 ILE B CA 1
ATOM 4588 C C . ILE B 1 251 ? -1.815 23.125 3.822 1 94.81 251 ILE B C 1
ATOM 4590 O O . ILE B 1 251 ? -2.502 22.219 4.289 1 94.81 251 ILE B O 1
ATOM 4594 N N . GLN B 1 252 ? -1.992 24.344 4.32 1 92.25 252 GLN B N 1
ATOM 4595 C CA . GLN B 1 252 ? -2.742 24.594 5.547 1 92.25 252 GLN B CA 1
ATOM 4596 C C . GLN B 1 252 ? -4.238 24.391 5.328 1 92.25 252 GLN B C 1
ATOM 4598 O O . GLN B 1 252 ? -4.879 23.625 6.055 1 92.25 252 GLN B O 1
ATOM 4603 N N . PRO B 1 253 ? -4.766 24.984 4.289 1 91.62 253 PRO B N 1
ATOM 4604 C CA . PRO B 1 253 ? -6.191 24.734 4.062 1 91.62 253 PRO B CA 1
ATOM 4605 C C . PRO B 1 253 ? -6.48 23.312 3.619 1 91.62 253 PRO B C 1
ATOM 4607 O O . PRO B 1 253 ? -7.625 22.859 3.686 1 91.62 253 PRO B O 1
ATOM 4610 N N . ALA B 1 254 ? -5.457 22.625 3.154 1 93.31 254 ALA B N 1
ATOM 4611 C CA . ALA B 1 254 ? -5.641 21.219 2.82 1 93.31 254 ALA B CA 1
ATOM 4612 C C . ALA B 1 254 ? -5.766 20.359 4.082 1 93.31 254 ALA B C 1
ATOM 4614 O O . ALA B 1 254 ? -6.547 19.406 4.117 1 93.31 254 ALA B O 1
ATOM 4615 N N . ILE B 1 255 ? -5.086 20.703 5.082 1 95.94 255 ILE B N 1
ATOM 4616 C CA . ILE B 1 255 ? -5.086 19.953 6.328 1 95.94 255 ILE B CA 1
ATOM 4617 C C . ILE B 1 255 ? -6.395 20.188 7.074 1 95.94 255 ILE B C 1
ATOM 4619 O O . ILE B 1 255 ? -7.008 19.234 7.582 1 95.94 255 ILE B O 1
ATOM 4623 N N . VAL B 1 256 ? -6.82 21.453 7.125 1 96.88 256 VAL B N 1
ATOM 4624 C CA . VAL B 1 256 ? -8.086 21.812 7.766 1 96.88 256 VAL B CA 1
ATOM 4625 C C . VAL B 1 256 ? -9.062 22.328 6.723 1 96.88 256 VAL B C 1
ATOM 4627 O O . VAL B 1 256 ? -8.984 23.5 6.316 1 96.88 256 VAL B O 1
ATOM 4630 N N . THR B 1 257 ? -9.977 21.453 6.359 1 96.56 257 THR B N 1
ATOM 4631 C CA . THR B 1 257 ? -10.969 21.844 5.359 1 96.56 257 THR B CA 1
ATOM 4632 C C . THR B 1 257 ? -11.93 22.891 5.922 1 96.56 257 THR B C 1
ATOM 4634 O O . THR B 1 257 ? -12.305 22.812 7.094 1 96.56 257 THR B O 1
ATOM 4637 N N . PRO B 1 258 ? -12.344 23.844 5.09 1 97.19 258 PRO B N 1
ATOM 4638 C CA . PRO B 1 258 ? -13.227 24.906 5.582 1 97.19 258 PRO B CA 1
ATOM 4639 C C . PRO B 1 258 ? -14.594 24.375 6.02 1 97.19 258 PRO B C 1
ATOM 4641 O O . PRO B 1 258 ? -15.328 25.062 6.738 1 97.19 258 PRO B O 1
ATOM 4644 N N . ARG B 1 259 ? -14.938 23.219 5.73 1 97.06 259 ARG B N 1
ATOM 4645 C CA . ARG B 1 259 ? -16.219 22.625 6.109 1 97.06 259 ARG B CA 1
ATOM 4646 C C . ARG B 1 259 ? -16.328 22.5 7.625 1 97.06 259 ARG B C 1
ATOM 4648 O O . ARG B 1 259 ? -17.438 22.438 8.164 1 97.06 259 ARG B O 1
ATOM 4655 N N . VAL B 1 260 ? -15.211 22.516 8.305 1 98.38 260 VAL B N 1
ATOM 4656 C CA . VAL B 1 260 ? -15.219 22.312 9.75 1 98.38 260 VAL B CA 1
ATOM 4657 C C . VAL B 1 260 ? -15.938 23.469 10.438 1 98.38 260 VAL B C 1
ATOM 4659 O O . VAL B 1 260 ? -16.469 23.312 11.539 1 98.38 260 VAL B O 1
ATOM 4662 N N . TYR B 1 261 ? -16 24.594 9.789 1 98.56 261 TYR B N 1
ATOM 4663 C CA . TYR B 1 261 ? -16.547 25.797 10.422 1 98.56 261 TYR B CA 1
ATOM 4664 C C . TYR B 1 261 ? -18.047 25.672 10.609 1 98.56 261 TYR B C 1
ATOM 4666 O O . TYR B 1 261 ? -18.625 26.297 11.508 1 98.56 261 TYR B O 1
ATOM 4674 N N . ARG B 1 262 ? -18.688 24.812 9.844 1 98.38 262 ARG B N 1
ATOM 4675 C CA . ARG B 1 262 ? -20.109 24.578 10 1 98.38 262 ARG B CA 1
ATOM 4676 C C . ARG B 1 262 ? -20.422 24.016 11.383 1 98.38 262 ARG B C 1
ATOM 4678 O O . ARG B 1 262 ? -21.516 24.219 11.906 1 98.38 262 ARG B O 1
ATOM 4685 N N . SER B 1 263 ? -19.5 23.391 12.016 1 98.62 263 SER B N 1
ATOM 4686 C CA . SER B 1 263 ? -19.688 22.75 13.312 1 98.62 263 SER B CA 1
ATOM 4687 C C . SER B 1 263 ? -20.047 23.766 14.391 1 98.62 263 SER B C 1
ATOM 4689 O O . SER B 1 263 ? -20.594 23.422 15.43 1 98.62 263 SER B O 1
ATOM 4691 N N . VAL B 1 264 ? -19.719 25.047 14.125 1 98.69 264 VAL B N 1
ATOM 4692 C CA . VAL B 1 264 ? -19.984 26.078 15.125 1 98.69 264 VAL B CA 1
ATOM 4693 C C . VAL B 1 264 ? -20.797 27.203 14.492 1 98.69 264 VAL B C 1
ATOM 4695 O O . VAL B 1 264 ? -20.719 28.359 14.938 1 98.69 264 VAL B O 1
ATOM 4698 N N . GLY B 1 265 ? -21.406 26.891 13.359 1 98.38 265 GLY B N 1
ATOM 4699 C CA . GLY B 1 265 ? -22.375 27.797 12.773 1 98.38 265 GLY B CA 1
ATOM 4700 C C . GLY B 1 265 ? -21.75 28.859 11.883 1 98.38 265 GLY B C 1
ATOM 4701 O O . GLY B 1 265 ? -22.375 29.891 11.602 1 98.38 265 GLY B O 1
ATOM 4702 N N . ILE B 1 266 ? -20.516 28.656 11.461 1 98.62 266 ILE B N 1
ATOM 4703 C CA . ILE B 1 266 ? -19.828 29.609 10.594 1 98.62 266 ILE B CA 1
ATOM 4704 C C . ILE B 1 266 ? -19.828 29.094 9.156 1 98.62 266 ILE B C 1
ATOM 4706 O O . ILE B 1 266 ? -19.562 27.906 8.922 1 98.62 266 ILE B O 1
ATOM 4710 N N . HIS B 1 267 ? -20.156 30 8.219 1 98.19 267 HIS B N 1
ATOM 4711 C CA . HIS B 1 267 ? -20.109 29.609 6.812 1 98.19 267 HIS B CA 1
ATOM 4712 C C . HIS B 1 267 ? -18.688 29.25 6.395 1 98.19 267 HIS B C 1
ATOM 4714 O O . HIS B 1 267 ? -17.734 29.969 6.715 1 98.19 267 HIS B O 1
ATOM 4720 N N . PRO B 1 268 ? -18.5 28.172 5.668 1 97.38 268 PRO B N 1
ATOM 4721 C CA . PRO B 1 268 ? -17.172 27.672 5.336 1 97.38 268 PRO B CA 1
ATOM 4722 C C . PRO B 1 268 ? -16.297 28.719 4.633 1 97.38 268 PRO B C 1
ATOM 4724 O O . PRO B 1 268 ? -15.141 28.906 5 1 97.38 268 PRO B O 1
ATOM 4727 N N . LEU B 1 269 ? -16.875 29.453 3.707 1 97.06 269 LEU B N 1
ATOM 4728 C CA . LEU B 1 269 ? -16.078 30.422 2.951 1 97.06 269 LEU B CA 1
ATOM 4729 C C . LEU B 1 269 ? -15.711 31.609 3.822 1 97.06 269 LEU B C 1
ATOM 4731 O O . LEU B 1 269 ? -14.609 32.156 3.695 1 97.06 269 LEU B O 1
ATOM 4735 N N . HIS B 1 270 ? -16.672 32.031 4.684 1 98.25 270 HIS B N 1
ATOM 4736 C CA . HIS B 1 270 ? -16.375 33.094 5.617 1 98.25 270 HIS B CA 1
ATOM 4737 C C . HIS B 1 270 ? -15.266 32.719 6.582 1 98.25 270 HIS B C 1
ATOM 4739 O O . HIS B 1 270 ? -14.32 33.469 6.793 1 98.25 270 HIS B O 1
ATOM 4745 N N . GLY B 1 271 ? -15.336 31.5 7.148 1 98 271 GLY B N 1
ATOM 4746 C CA . GLY B 1 271 ? -14.289 31.016 8.023 1 98 271 GLY B CA 1
ATOM 4747 C C . GLY B 1 271 ? -12.938 30.922 7.34 1 98 271 GLY B C 1
ATOM 4748 O O . GLY B 1 271 ? -11.914 31.297 7.922 1 98 271 GLY B O 1
ATOM 4749 N N . LEU B 1 272 ? -12.953 30.438 6.102 1 97.06 272 LEU B N 1
ATOM 4750 C CA . LEU B 1 272 ? -11.719 30.297 5.348 1 97.06 272 LEU B CA 1
ATOM 4751 C C . LEU B 1 272 ? -11.031 31.641 5.148 1 97.06 272 LEU B C 1
ATOM 4753 O O . LEU B 1 272 ? -9.82 31.766 5.359 1 97.06 272 LEU B O 1
ATOM 4757 N N . VAL B 1 273 ? -11.773 32.625 4.738 1 97.44 273 VAL B N 1
ATOM 4758 C CA . VAL B 1 273 ? -11.227 33.969 4.488 1 97.44 273 VAL B CA 1
ATOM 4759 C C . VAL B 1 273 ? -10.648 34.531 5.777 1 97.44 273 VAL B C 1
ATOM 4761 O O . VAL B 1 273 ? -9.523 35.062 5.785 1 97.44 273 VAL B O 1
ATOM 4764 N N . VAL B 1 274 ? -11.398 34.406 6.855 1 98.06 274 VAL B N 1
ATOM 4765 C CA . VAL B 1 274 ? -10.953 34.938 8.141 1 98.06 274 VAL B CA 1
ATOM 4766 C C . VAL B 1 274 ? -9.688 34.188 8.586 1 98.06 274 VAL B C 1
ATOM 4768 O O . VAL B 1 274 ? -8.75 34.812 9.094 1 98.06 274 VAL B O 1
ATOM 4771 N N . ALA B 1 275 ? -9.672 32.875 8.383 1 97 275 ALA B N 1
ATOM 4772 C CA . ALA B 1 275 ? -8.508 32.094 8.766 1 97 275 ALA B CA 1
ATOM 4773 C C . ALA B 1 275 ? -7.273 32.5 7.965 1 97 275 ALA B C 1
ATOM 4775 O O . ALA B 1 275 ? -6.184 32.656 8.523 1 97 275 ALA B O 1
ATOM 4776 N N . LEU B 1 276 ? -7.406 32.719 6.668 1 94.44 276 LEU B N 1
ATOM 4777 C CA . LEU B 1 276 ? -6.285 33.062 5.789 1 94.44 276 LEU B CA 1
ATOM 4778 C C . LEU B 1 276 ? -5.75 34.438 6.078 1 94.44 276 LEU B C 1
ATOM 4780 O O . LEU B 1 276 ? -4.555 34.719 5.902 1 94.44 276 LEU B O 1
ATOM 4784 N N . LEU B 1 277 ? -6.629 35.281 6.543 1 94.38 277 LEU B N 1
ATOM 4785 C CA . LEU B 1 277 ? -6.23 36.688 6.812 1 94.38 277 LEU B CA 1
ATOM 4786 C C . LEU B 1 277 ? -5.84 36.844 8.273 1 94.38 277 LEU B C 1
ATOM 4788 O O . LEU B 1 277 ? -5.488 37.938 8.703 1 94.38 277 LEU B O 1
ATOM 4792 N N . ASN B 1 278 ? -5.938 35.781 8.984 1 95 278 ASN B N 1
ATOM 4793 C CA . ASN B 1 278 ? -5.613 35.781 10.406 1 95 278 ASN B CA 1
ATOM 4794 C C . ASN B 1 278 ? -4.133 36.062 10.648 1 95 278 ASN B C 1
ATOM 4796 O O . ASN B 1 278 ? -3.268 35.375 10.094 1 95 278 ASN B O 1
ATOM 4800 N N . PRO B 1 279 ? -3.801 37.062 11.492 1 90.81 279 PRO B N 1
ATOM 4801 C CA . PRO B 1 279 ? -2.393 37.312 11.805 1 90.81 279 PRO B CA 1
ATOM 4802 C C . PRO B 1 279 ? -1.697 36.094 12.406 1 90.81 279 PRO B C 1
ATOM 4804 O O . PRO B 1 279 ? -0.502 35.875 12.18 1 90.81 279 PRO B O 1
ATOM 4807 N N . ASN B 1 280 ? -2.432 35.312 13.125 1 93.81 280 ASN B N 1
ATOM 4808 C CA . ASN B 1 280 ? -1.864 34.094 13.727 1 93.81 280 ASN B CA 1
ATOM 4809 C C . ASN B 1 280 ? -1.581 33.031 12.68 1 93.81 280 ASN B C 1
ATOM 4811 O O . ASN B 1 280 ? -0.869 32.062 12.945 1 93.81 280 ASN B O 1
ATOM 4815 N N . TYR B 1 281 ? -2.115 33.156 11.492 1 94.06 281 TYR B N 1
ATOM 4816 C CA . TYR B 1 281 ? -1.886 32.219 10.406 1 94.06 281 TYR B CA 1
ATOM 4817 C C . TYR B 1 281 ? -0.396 32.062 10.117 1 94.06 281 TYR B C 1
ATOM 4819 O O . TYR B 1 281 ? 0.105 30.938 9.969 1 94.06 281 TYR B O 1
ATOM 4827 N N . GLN B 1 282 ? 0.278 33.188 10.039 1 92.94 282 GLN B N 1
ATOM 4828 C CA . GLN B 1 282 ? 1.705 33.156 9.734 1 92.94 282 GLN B CA 1
ATOM 4829 C C . GLN B 1 282 ? 2.492 32.438 10.812 1 92.94 282 GLN B C 1
ATOM 4831 O O . GLN B 1 282 ? 3.416 31.672 10.5 1 92.94 282 GLN B O 1
ATOM 4836 N N . GLU B 1 283 ? 2.135 32.688 12.023 1 93.06 283 GLU B N 1
ATOM 4837 C CA . GLU B 1 283 ? 2.812 32 13.125 1 93.06 283 GLU B CA 1
ATOM 4838 C C . GLU B 1 283 ? 2.641 30.484 13.031 1 93.06 283 GLU B C 1
ATOM 4840 O O . GLU B 1 283 ? 3.604 29.734 13.203 1 93.06 283 GLU B O 1
ATOM 4845 N N . ASN B 1 284 ? 1.446 30.062 12.75 1 94 284 ASN B N 1
ATOM 4846 C CA . ASN B 1 284 ? 1.168 28.625 12.625 1 94 284 ASN B CA 1
ATOM 4847 C C . ASN B 1 284 ? 1.868 28.031 11.406 1 94 284 ASN B C 1
ATOM 4849 O O . ASN B 1 284 ? 2.412 26.922 11.484 1 94 284 ASN B O 1
ATOM 4853 N N . ALA B 1 285 ? 1.837 28.766 10.328 1 94.62 285 ALA B N 1
ATOM 4854 C CA . ALA B 1 285 ? 2.475 28.281 9.102 1 94.62 285 ALA B CA 1
ATOM 4855 C C . ALA B 1 285 ? 3.982 28.156 9.281 1 94.62 285 ALA B C 1
ATOM 4857 O O . ALA B 1 285 ? 4.578 27.156 8.875 1 94.62 285 ALA B O 1
ATOM 4858 N N . LYS B 1 286 ? 4.59 29.156 9.891 1 94.25 286 LYS B N 1
ATOM 4859 C CA . LYS B 1 286 ? 6.023 29.109 10.164 1 94.25 286 LYS B CA 1
ATOM 4860 C C . LYS B 1 286 ? 6.363 27.953 11.102 1 94.25 286 LYS B C 1
ATOM 4862 O O . LYS B 1 286 ? 7.336 27.234 10.875 1 94.25 286 LYS B O 1
ATOM 4867 N N . PHE B 1 287 ? 5.566 27.844 12.086 1 94.5 287 PHE B N 1
ATOM 4868 C CA . PHE B 1 287 ? 5.797 26.766 13.055 1 94.5 287 PHE B CA 1
ATOM 4869 C C . PHE B 1 287 ? 5.746 25.406 12.375 1 94.5 287 PHE B C 1
ATOM 4871 O O . PHE B 1 287 ? 6.656 24.594 12.531 1 94.5 287 PHE B O 1
ATOM 4878 N N . ALA B 1 288 ? 4.711 25.156 11.578 1 94.56 288 ALA B N 1
ATOM 4879 C CA . ALA B 1 288 ? 4.465 23.859 10.953 1 94.56 288 ALA B CA 1
ATOM 4880 C C . ALA B 1 288 ? 5.504 23.562 9.883 1 94.56 288 ALA B C 1
ATOM 4882 O O . ALA B 1 288 ? 5.875 22.406 9.664 1 94.56 288 ALA B O 1
ATOM 4883 N N . GLY B 1 289 ? 6.035 24.594 9.234 1 94.06 289 GLY B N 1
ATOM 4884 C CA . GLY B 1 289 ? 6.863 24.375 8.055 1 94.06 289 GLY B CA 1
ATOM 4885 C C . GLY B 1 289 ? 8.336 24.609 8.312 1 94.06 289 GLY B C 1
ATOM 4886 O O . GLY B 1 289 ? 9.18 24.312 7.457 1 94.06 289 GLY B O 1
ATOM 4887 N N . GLU B 1 290 ? 8.734 25.109 9.438 1 93.69 290 GLU B N 1
ATOM 4888 C CA . GLU B 1 290 ? 10.07 25.641 9.664 1 93.69 290 GLU B CA 1
ATOM 4889 C C . GLU B 1 290 ? 11.141 24.578 9.406 1 93.69 290 GLU B C 1
ATOM 4891 O O . GLU B 1 290 ? 12.109 24.828 8.688 1 93.69 290 GLU B O 1
ATOM 4896 N N . MET B 1 291 ? 10.945 23.375 9.898 1 93.19 291 MET B N 1
ATOM 4897 C CA . MET B 1 291 ? 11.977 22.359 9.773 1 93.19 291 MET B CA 1
ATOM 4898 C C . MET B 1 291 ? 12.172 21.953 8.312 1 93.19 291 MET B C 1
ATOM 4900 O O . MET B 1 291 ? 13.297 21.875 7.828 1 93.19 291 MET B O 1
ATOM 4904 N N . LEU B 1 292 ? 11.117 21.75 7.621 1 96.06 292 LEU B N 1
ATOM 4905 C CA . LEU B 1 292 ? 11.195 21.328 6.227 1 96.06 292 LEU B CA 1
ATOM 4906 C C . LEU B 1 292 ? 11.758 22.438 5.352 1 96.06 292 LEU B C 1
ATOM 4908 O O . LEU B 1 292 ? 12.578 22.188 4.469 1 96.06 292 LEU B O 1
ATOM 4912 N N . LEU B 1 293 ? 11.305 23.672 5.574 1 96.25 293 LEU B N 1
ATOM 4913 C CA . LEU B 1 293 ? 11.688 24.766 4.684 1 96.25 293 LEU B CA 1
ATOM 4914 C C . LEU B 1 293 ? 13.156 25.141 4.883 1 96.25 293 LEU B C 1
ATOM 4916 O O . LEU B 1 293 ? 13.836 25.531 3.934 1 96.25 293 LEU B O 1
ATOM 4920 N N . ARG B 1 294 ? 13.664 24.969 6.098 1 95.75 294 ARG B N 1
ATOM 4921 C CA . ARG B 1 294 ? 15.102 25.109 6.309 1 95.75 294 ARG B CA 1
ATOM 4922 C C . ARG B 1 294 ? 15.883 24.047 5.543 1 95.75 294 ARG B C 1
ATOM 4924 O O . ARG B 1 294 ? 16.891 24.359 4.895 1 95.75 294 ARG B O 1
ATOM 4931 N N . TYR B 1 295 ? 15.461 22.859 5.629 1 97 295 TYR B N 1
ATOM 4932 C CA . TYR B 1 295 ? 16.078 21.781 4.875 1 97 295 TYR B CA 1
ATOM 4933 C C . TYR B 1 295 ? 15.945 22.016 3.373 1 97 295 TYR B C 1
ATOM 4935 O O . TYR B 1 295 ? 16.891 21.797 2.615 1 97 295 TYR B O 1
ATOM 4943 N N . GLY B 1 296 ? 14.703 22.391 3 1 96.44 296 GLY B N 1
ATOM 4944 C CA . GLY B 1 296 ? 14.477 22.703 1.598 1 96.44 296 GLY B CA 1
ATOM 4945 C C . GLY B 1 296 ? 15.43 23.766 1.063 1 96.44 296 GLY B C 1
ATOM 4946 O O . GLY B 1 296 ? 15.875 23.688 -0.084 1 96.44 296 GLY B O 1
ATOM 4947 N N . TYR B 1 297 ? 15.68 24.703 1.876 1 95.62 297 TYR B N 1
ATOM 4948 C CA . TYR B 1 297 ? 16.641 25.734 1.494 1 95.62 297 TYR B CA 1
ATOM 4949 C C . TYR B 1 297 ? 18.047 25.125 1.332 1 95.62 297 TYR B C 1
ATOM 4951 O O . TYR B 1 297 ? 18.734 25.422 0.355 1 95.62 297 TYR B O 1
ATOM 4959 N N . GLU B 1 298 ? 18.391 24.344 2.209 1 95.88 298 GLU B N 1
ATOM 4960 C CA . GLU B 1 298 ? 19.703 23.719 2.195 1 95.88 298 GLU B CA 1
ATOM 4961 C C . GLU B 1 298 ? 19.906 22.891 0.932 1 95.88 298 GLU B C 1
ATOM 4963 O O . GLU B 1 298 ? 20.984 22.906 0.331 1 95.88 298 GLU B O 1
ATOM 4968 N N . VAL B 1 299 ? 18.891 22.188 0.499 1 96.62 299 VAL B N 1
ATOM 4969 C CA . VAL B 1 299 ? 19.078 21.234 -0.589 1 96.62 299 VAL B CA 1
ATOM 4970 C C . VAL B 1 299 ? 18.688 21.875 -1.915 1 96.62 299 VAL B C 1
ATOM 4972 O O . VAL B 1 299 ? 18.75 21.234 -2.969 1 96.62 299 VAL B O 1
ATOM 4975 N N . GLY B 1 300 ? 18.188 23.125 -1.853 1 94.44 300 GLY B N 1
ATOM 4976 C CA . GLY B 1 300 ? 17.984 23.891 -3.082 1 94.44 300 GLY B CA 1
ATOM 4977 C C . GLY B 1 300 ? 16.547 23.875 -3.564 1 94.44 300 GLY B C 1
ATOM 4978 O O . GLY B 1 300 ? 16.266 24.297 -4.688 1 94.44 300 GLY B O 1
ATOM 4979 N N . MET B 1 301 ? 15.617 23.438 -2.732 1 95.44 301 MET B N 1
ATOM 4980 C CA . MET B 1 301 ? 14.211 23.391 -3.127 1 95.44 301 MET B CA 1
ATOM 4981 C C . MET B 1 301 ? 13.531 24.734 -2.865 1 95.44 301 MET B C 1
ATOM 4983 O O . MET B 1 301 ? 12.445 25 -3.383 1 95.44 301 MET B O 1
ATOM 4987 N N . VAL B 1 302 ? 14.164 25.516 -2.006 1 94.31 302 VAL B N 1
ATOM 4988 C CA . VAL B 1 302 ? 13.711 26.875 -1.724 1 94.31 302 VAL B CA 1
ATOM 4989 C C . VAL B 1 302 ? 14.695 27.891 -2.322 1 94.31 302 VAL B C 1
ATOM 4991 O O . VAL B 1 302 ? 15.633 28.328 -1.653 1 94.31 302 VAL B O 1
ATOM 4994 N N . ARG B 1 303 ? 14.531 28.109 -3.531 1 87.06 303 ARG B N 1
ATOM 4995 C CA . ARG B 1 303 ? 15.398 28.984 -4.312 1 87.06 303 ARG B CA 1
ATOM 4996 C C . ARG B 1 303 ? 14.664 29.516 -5.543 1 87.06 303 ARG B C 1
ATOM 4998 O O . ARG B 1 303 ? 13.703 28.906 -6.008 1 87.06 303 ARG B O 1
ATOM 5005 N N . GLY B 1 304 ? 15.094 30.719 -6.023 1 85.81 304 GLY B N 1
ATOM 5006 C CA . GLY B 1 304 ? 14.508 31.281 -7.227 1 85.81 304 GLY B CA 1
ATOM 5007 C C . GLY B 1 304 ? 13.555 32.438 -6.938 1 85.81 304 GLY B C 1
ATOM 5008 O O . GLY B 1 304 ? 12.852 32.438 -5.926 1 85.81 304 GLY B O 1
ATOM 5009 N N . ALA B 1 305 ? 13.531 33.312 -7.852 1 85.06 305 ALA B N 1
ATOM 5010 C CA . ALA B 1 305 ? 12.766 34.531 -7.648 1 85.06 305 ALA B CA 1
ATOM 5011 C C . ALA B 1 305 ? 11.266 34.25 -7.574 1 85.06 305 ALA B C 1
ATOM 5013 O O . ALA B 1 305 ? 10.586 34.688 -6.648 1 85.06 305 ALA B O 1
ATOM 5014 N N . VAL B 1 306 ? 10.805 33.5 -8.477 1 88.25 306 VAL B N 1
ATOM 5015 C CA . VAL B 1 306 ? 9.375 33.219 -8.547 1 88.25 306 VAL B CA 1
ATOM 5016 C C . VAL B 1 306 ? 8.969 32.344 -7.367 1 88.25 306 VAL B C 1
ATOM 5018 O O . VAL B 1 306 ? 7.973 32.625 -6.688 1 88.25 306 VAL B O 1
ATOM 5021 N N . THR B 1 307 ? 9.781 31.344 -7.105 1 90.19 307 THR B N 1
ATOM 5022 C CA . THR B 1 307 ? 9.492 30.422 -6.016 1 90.19 307 THR B CA 1
ATOM 5023 C C . THR B 1 307 ? 9.508 31.141 -4.672 1 90.19 307 THR B C 1
ATOM 5025 O O . THR B 1 307 ? 8.625 30.922 -3.838 1 90.19 307 THR B O 1
ATOM 5028 N N . THR B 1 308 ? 10.375 32 -4.57 1 88.62 308 THR B N 1
ATOM 5029 C CA . THR B 1 308 ? 10.492 32.75 -3.324 1 88.62 308 THR B CA 1
ATOM 5030 C C . THR B 1 308 ? 9.266 33.625 -3.113 1 88.62 308 THR B C 1
ATOM 5032 O O . THR B 1 308 ? 8.781 33.781 -1.987 1 88.62 308 THR B O 1
ATOM 5035 N N . ARG B 1 309 ? 8.766 34.25 -4.113 1 91.19 309 ARG B N 1
ATOM 5036 C CA . ARG B 1 309 ? 7.574 35.062 -4.008 1 91.19 309 ARG B CA 1
ATOM 5037 C C . ARG B 1 309 ? 6.367 34.25 -3.555 1 91.19 309 ARG B C 1
ATOM 5039 O O . ARG B 1 309 ? 5.602 34.688 -2.695 1 91.19 309 ARG B O 1
ATOM 5046 N N . ILE B 1 310 ? 6.285 33.094 -4.098 1 92.5 310 ILE B N 1
ATOM 5047 C CA . ILE B 1 310 ? 5.176 32.219 -3.732 1 92.5 310 ILE B CA 1
ATOM 5048 C C . ILE B 1 310 ? 5.324 31.781 -2.279 1 92.5 310 ILE B C 1
ATOM 5050 O O . ILE B 1 310 ? 4.352 31.781 -1.521 1 92.5 310 ILE B O 1
ATOM 5054 N N . LEU B 1 311 ? 6.527 31.438 -1.935 1 91.56 311 LEU B N 1
ATOM 5055 C CA . LEU B 1 311 ? 6.777 30.984 -0.573 1 91.56 311 LEU B CA 1
ATOM 5056 C C . LEU B 1 311 ? 6.551 32.094 0.431 1 91.56 311 LEU B C 1
ATOM 5058 O O . LEU B 1 311 ? 6.109 31.859 1.556 1 91.56 311 LEU B O 1
ATOM 5062 N N . ARG B 1 312 ? 6.762 33.312 0.055 1 90.19 312 ARG B N 1
ATOM 5063 C CA . ARG B 1 312 ? 6.465 34.469 0.894 1 90.19 312 ARG B CA 1
ATOM 5064 C C . ARG B 1 312 ? 4.957 34.656 1.076 1 90.19 312 ARG B C 1
ATOM 5066 O O . ARG B 1 312 ? 4.492 34.969 2.174 1 90.19 312 ARG B O 1
ATOM 5073 N N . LEU B 1 313 ? 4.285 34.406 0.002 1 89.75 313 LEU B N 1
ATOM 5074 C CA . LEU B 1 313 ? 2.83 34.469 0.063 1 89.75 313 LEU B CA 1
ATOM 5075 C C . LEU B 1 313 ? 2.26 33.406 0.968 1 89.75 313 LEU B C 1
ATOM 5077 O O . LEU B 1 313 ? 1.231 33.594 1.617 1 89.75 313 LEU B O 1
ATOM 5081 N N . ALA B 1 314 ? 2.957 32.312 1.016 1 90.81 314 ALA B N 1
ATOM 5082 C CA . ALA B 1 314 ? 2.531 31.203 1.875 1 90.81 314 ALA B CA 1
ATOM 5083 C C . ALA B 1 314 ? 2.764 31.531 3.346 1 90.81 314 ALA B C 1
ATOM 5085 O O . ALA B 1 314 ? 2.236 30.844 4.23 1 90.81 314 ALA B O 1
ATOM 5086 N N . ARG B 1 315 ? 3.598 32.531 3.623 1 91.25 315 ARG B N 1
ATOM 5087 C CA . ARG B 1 315 ? 3.883 33.062 4.953 1 91.25 315 ARG B CA 1
ATOM 5088 C C . ARG B 1 315 ? 4.461 31.984 5.863 1 91.25 315 ARG B C 1
ATOM 5090 O O . ARG B 1 315 ? 4.219 31.984 7.07 1 91.25 315 ARG B O 1
ATOM 5097 N N . ALA B 1 316 ? 5.117 31.031 5.227 1 91.56 316 ALA B N 1
ATOM 5098 C CA . ALA B 1 316 ? 5.578 29.875 5.996 1 91.56 316 ALA B CA 1
ATOM 5099 C C . ALA B 1 316 ? 7.102 29.891 6.133 1 91.56 316 ALA B C 1
ATOM 5101 O O . ALA B 1 316 ? 7.664 29.078 6.883 1 91.56 316 ALA B O 1
ATOM 5102 N N . LEU B 1 317 ? 7.82 30.797 5.457 1 93.19 317 LEU B N 1
ATOM 5103 C CA . LEU B 1 317 ? 9.281 30.797 5.473 1 93.19 317 LEU B CA 1
ATOM 5104 C C . LEU B 1 317 ? 9.805 31.234 6.832 1 93.19 317 LEU B C 1
ATOM 5106 O O . LEU B 1 317 ? 9.383 32.281 7.363 1 93.19 317 LEU B O 1
ATOM 5110 N N . PRO B 1 318 ? 10.727 30.453 7.316 1 92.62 318 PRO B N 1
ATOM 5111 C CA . PRO B 1 318 ? 11.367 30.906 8.547 1 92.62 318 PRO B CA 1
ATOM 5112 C C . PRO B 1 318 ? 12.141 32.219 8.367 1 92.62 318 PRO B C 1
ATOM 5114 O O . PRO B 1 318 ? 12.695 32.469 7.289 1 92.62 318 PRO B O 1
ATOM 5117 N N . ASP B 1 319 ? 12.258 32.906 9.484 1 91.69 319 ASP B N 1
ATOM 5118 C CA . ASP B 1 319 ? 12.852 34.219 9.43 1 91.69 319 ASP B CA 1
ATOM 5119 C C . ASP B 1 319 ? 14.305 34.156 8.961 1 91.69 319 ASP B C 1
ATOM 5121 O O . ASP B 1 319 ? 14.766 35.031 8.211 1 91.69 319 ASP B O 1
ATOM 5125 N N . ASP B 1 320 ? 15.008 33.188 9.383 1 92.06 320 ASP B N 1
ATOM 5126 C CA . ASP B 1 320 ? 16.406 33.094 9.008 1 92.06 320 ASP B CA 1
ATOM 5127 C C . ASP B 1 320 ? 16.547 32.75 7.52 1 92.06 320 ASP B C 1
ATOM 5129 O O . ASP B 1 320 ? 17.438 33.281 6.848 1 92.06 320 ASP B O 1
ATOM 5133 N N . VAL B 1 321 ? 15.703 31.922 7.016 1 92.81 321 VAL B N 1
ATOM 5134 C CA . VAL B 1 321 ? 15.727 31.578 5.594 1 92.81 321 VAL B CA 1
ATOM 5135 C C . VAL B 1 321 ? 15.344 32.812 4.77 1 92.81 321 VAL B C 1
ATOM 5137 O O . VAL B 1 321 ? 15.961 33.094 3.738 1 92.81 321 VAL B O 1
ATOM 5140 N N . LEU B 1 322 ? 14.375 33.562 5.23 1 89.81 322 LEU B N 1
ATOM 5141 C CA . LEU B 1 322 ? 13.945 34.781 4.559 1 89.81 322 LEU B CA 1
ATOM 5142 C C . LEU B 1 322 ? 15.086 35.781 4.512 1 89.81 322 LEU B C 1
ATOM 5144 O O . LEU B 1 322 ? 15.281 36.469 3.492 1 89.81 322 LEU B O 1
ATOM 5148 N N . ALA B 1 323 ? 15.766 35.906 5.555 1 90.75 323 ALA B N 1
ATOM 5149 C CA . ALA B 1 323 ? 16.891 36.844 5.625 1 90.75 323 ALA B CA 1
ATOM 5150 C C . ALA B 1 323 ? 17.969 36.469 4.625 1 90.75 323 ALA B C 1
ATOM 5152 O O . ALA B 1 323 ? 18.547 37.344 3.965 1 90.75 323 ALA B O 1
ATOM 5153 N N . GLU B 1 324 ? 18.219 35.25 4.531 1 90.38 324 GLU B N 1
ATOM 5154 C CA . GLU B 1 324 ? 19.25 34.75 3.611 1 90.38 324 GLU B CA 1
ATOM 5155 C C . GLU B 1 324 ? 18.828 34.969 2.16 1 90.38 324 GLU B C 1
ATOM 5157 O O . GLU B 1 324 ? 19.641 35.312 1.312 1 90.38 324 GLU B O 1
ATOM 5162 N N . LEU B 1 325 ? 17.609 34.688 1.903 1 88.38 325 LEU B N 1
ATOM 5163 C CA . LEU B 1 325 ? 17.094 34.844 0.548 1 88.38 325 LEU B CA 1
ATOM 5164 C C . LEU B 1 325 ? 17.109 36.312 0.122 1 88.38 325 LEU B C 1
ATOM 5166 O O . LEU B 1 325 ? 17.297 36.594 -1.058 1 88.38 325 LEU B O 1
ATOM 5170 N N . SER B 1 326 ? 16.922 37.188 0.979 1 83.69 326 SER B N 1
ATOM 5171 C CA . SER B 1 326 ? 16.891 38.625 0.697 1 83.69 326 SER B CA 1
ATOM 5172 C C . SER B 1 326 ? 18.297 39.156 0.441 1 83.69 326 SER B C 1
ATOM 5174 O O . SER B 1 326 ? 18.469 40.125 -0.291 1 83.69 326 SER B O 1
ATOM 5176 N N . ARG B 1 327 ? 19.203 38.5 0.948 1 81.56 327 ARG B N 1
ATOM 5177 C CA . ARG B 1 327 ? 20.578 38.938 0.735 1 81.56 327 ARG B CA 1
ATOM 5178 C C . ARG B 1 327 ? 21.078 38.5 -0.633 1 81.56 327 ARG B C 1
ATOM 5180 O O . ARG B 1 327 ? 21.906 39.156 -1.247 1 81.56 327 ARG B O 1
ATOM 5187 N N . THR B 1 328 ? 20.656 37.375 -0.972 1 68.38 328 THR B N 1
ATOM 5188 C CA . THR B 1 328 ? 21.156 36.812 -2.221 1 68.38 328 THR B CA 1
ATOM 5189 C C . THR B 1 328 ? 20.328 37.312 -3.406 1 68.38 328 THR B C 1
ATOM 5191 O O . THR B 1 328 ? 20.719 37.094 -4.562 1 68.38 328 THR B O 1
ATOM 5194 N N . ALA B 1 329 ? 19.297 38 -3.16 1 59.03 329 ALA B N 1
ATOM 5195 C CA . ALA B 1 329 ? 18.516 38.562 -4.266 1 59.03 329 ALA B CA 1
ATOM 5196 C C . ALA B 1 329 ? 19.062 39.906 -4.688 1 59.03 329 ALA B C 1
ATOM 5198 O O . ALA B 1 329 ? 19.609 40.656 -3.867 1 59.03 329 ALA B O 1
#

Solvent-accessible surface area (backbone atoms only — not comparable to full-atom values): 34961 Å² total; per-residue (Å²): 130,79,69,78,72,76,74,80,62,66,66,76,61,58,61,81,79,47,80,89,67,58,71,59,65,52,60,51,23,46,53,47,44,52,49,50,68,75,63,66,81,48,62,82,74,74,39,72,79,84,58,76,83,59,85,92,46,28,64,44,61,64,88,72,39,68,45,42,91,37,73,68,41,70,70,46,48,73,67,42,49,48,50,42,25,39,40,40,40,35,20,35,39,31,35,46,38,52,50,41,40,51,50,33,43,50,40,42,50,47,41,62,68,65,72,44,56,62,37,42,51,34,40,34,40,33,51,49,36,27,50,40,28,52,51,35,43,45,36,23,52,52,34,49,72,70,71,51,78,65,50,65,72,88,58,62,67,76,61,59,59,50,61,36,52,52,48,68,57,70,89,40,42,31,52,43,50,44,50,46,50,54,52,45,28,53,37,45,54,30,37,45,44,36,73,39,86,57,35,30,67,69,56,19,51,50,27,45,55,49,44,55,57,43,20,55,55,52,36,52,45,54,45,50,32,51,54,41,48,70,73,48,52,71,70,59,48,49,53,29,19,44,53,34,26,54,48,61,50,47,45,64,60,55,32,40,32,40,67,40,34,50,80,69,76,35,56,32,68,62,46,42,53,52,26,73,68,28,78,54,40,38,57,51,33,21,62,30,33,29,70,57,52,53,51,29,38,73,71,56,52,58,52,56,73,69,30,45,54,42,32,57,73,38,37,24,64,35,69,69,59,49,54,52,53,58,66,75,96,129,79,70,77,71,76,71,80,59,66,66,76,62,59,62,81,80,46,79,87,67,59,71,59,64,52,60,52,24,46,54,48,46,53,49,51,67,76,63,65,82,48,64,81,75,75,39,74,80,83,58,75,85,59,86,91,44,27,66,44,60,64,87,72,39,68,45,43,91,36,76,69,42,70,69,46,49,73,67,43,50,48,50,42,24,39,40,39,42,36,19,34,39,30,36,48,36,53,50,40,40,52,49,36,42,51,39,42,48,46,41,62,70,65,70,44,57,62,37,42,52,32,41,34,40,32,51,49,37,27,51,38,28,51,51,36,44,46,39,22,52,52,33,48,72,72,70,51,78,66,50,65,71,87,59,61,70,76,60,60,57,50,61,36,52,52,47,68,58,69,89,40,42,29,52,44,51,46,52,46,49,53,52,45,28,53,37,44,54,29,38,47,43,38,73,39,86,58,35,29,66,69,56,20,51,50,27,46,56,49,44,54,57,43,22,55,56,50,36,54,45,54,46,48,32,53,55,42,50,70,74,49,55,72,69,59,49,49,52,28,19,42,53,35,26,54,47,60,50,46,46,64,60,54,32,41,30,41,69,40,34,50,79,69,74,35,56,32,68,60,45,42,54,52,24,72,68,28,78,54,40,38,57,52,32,21,62,30,33,30,70,57,53,52,50,29,38,74,71,57,51,58,53,57,72,68,31,44,54,42,34,56,72,37,36,24,65,36,70,69,58,50,52,53,53,59,66,75,96

pLDDT: mean 91.95, std 9.53, range [27.23, 98.75]

Secondary structure (DSSP, 8-state):
-----------TT-----GGG---HHHHHHHHHHHHHHT---HHHHS-TTSPPPTT-BSS-GGGSTTTTSHHHHHS-HHHHHHHHHHHHHHHHHHHHHHHHHHHHHHHHHHHHHT-TTSHHHHHHHHHHHHHHHHHHHHHHHHHHHTPPPPPPSS-HHHHGGGGGGGGSPPSHHHHHHHHHHHHHHHHHHHHHHT-TTB-HHHHHHHHHHHHHHHHHHHHHHHHHHHHHHTS-HHHHHHHHHHHHHHHHHHHHHHS-GGGGGGGT--HHHHHHHHHT-HHHHHHHHHHHHHHHHHHHHHTSS-SHHHHHHHHHTT---HHHHHHHHHH-/-----------TT-----GGG---HHHHHHHHHHHHHHT---HHHHS-TTSPPPTT-BSS-GGGSTTTTSHHHHHS-HHHHHHHHHHHHHHHHHHHHHHHHHHHHHHHHHHHHHT-TTSHHHHHHHHHHHHHHHHHHHHHHHHHHHTPPPPPPSS-HHHHGGGGGGGGSPPSHHHHHHHHHHHHHHHHHHHHHHT-TTB-HHHHHHHHHHHHHHHHHHHHHHHHHHHHHHTS-HHHHHHHHHHHHHHHHHHHHHHS-GGGGGGGT--HHHHHHHHHT-HHHHHHHHHHHHHHHHHHHHHTSS-SHHHHHHHHHTT---HHHHHHHHHH-

Foldseek 3Di:
DPPPPPLDQDCPLAAPDALVPQDDLQVLLVVLVVVCVVDPDFLVPQFPLVDAWDPQFAAADLLLQLQRPHPVVVPDDPVLSRLLRLLLSLLLLLLLLVLLVLLLVQLVLCLVVVVCCVTSNNVSSVSSNVVSVSLNVLSVSSNVSSVDDRDDFPDDPVVVVCSVCSSVDDDALLVLLLSLLSLQLLLLRLSSQLPDPRHIPSSNSSSVNSNNSSSSVNNSSLSVSLVRCVVDDDVVLVVSLQSNLVSLLCVVCRSGPLVSVVSSPDDSVRSVVSSLPPPSNLVSLQSSCVVSLVSCVSSVSQDDDVSVVSNVSSSHYDPVSVVVRVVVD/DPPPPPQDQDCPLAAPDALVPQDDLQVLLVVLVVVCVVDPDFLVPQFPLVDAWDPQFAAADLLLQLQRPHPVVVPDDPVLSRLLRLLLSLLLLLLLLVLLVLLLVQLVLCLVVVVCCVTSNNVSSVSSNVVSVSLNVLSVSSNVSSVDDRDDFPDDPVVVVCSVCSSVDDDALLVLLLSLLSLQLLLLRLSSQLPDPRHIPSSNSSSVNSNNSSSSVNNSSLSVSLVRCVVDDDVVLVVSLQSNLVSLLCVVCRSGPLVSVVSSPDDSVRSVVSSLPPPSNLVSLQSSCVVSVVSCVSSVSQDDDVSVVSNVSSSRYDPVSVVVRVVVD

Organism: Nocardia brasiliensis (strain ATCC 700358 / HUJEG-1) (NCBI:txid1133849)

Nearest PDB structures (foldseek):
  2jcd-assembly1_B  TM=5.760E-01  e=1.974E-05  Streptomyces thioluteus
  5hyh-assembly1_A  TM=5.699E-01  e=7.465E-05  Streptomyces venezuelae ATCC 10712
  3chu-assembly1_A  TM=5.632E-01  e=1.812E-04  unclassified
  3chh-assembly1_B  TM=5.971E-01  e=7.826E-04  unclassified
  3chu-assembly1_B  TM=6.035E-01  e=1.817E-03  unclassified

InterPro domains:
  IPR009078 Ferritin-like superfamily [SSF47240] (46-250)
  IPR012348 Ribonucleotide reductase-like [G3DSA:1.10.620.20] (34-289)
  IPR025859 AurF/CmlI [PF11583] (24-294)

Sequence (658 aa):
MSTPTKHAVSTAGMSTTRAKNVGDRQKTAQRLLRSAADRAYDGEVDINWDAPLEPGKRWMLDHRQTLYGTYLWDRLTDEQRSTLGMHEAVSALSFGILAETALSTFLLRQVIEYQNPGDEHSRYALAEVGEETRHSTMFSRMINKSGLRAYQPFIPKPLLKAVRLVGLVPMGPATLSGLLLVEETLDRLQRENMDDPQIQPHMRQLNKIHVLEEARHITYAREELVRQIAARGKLVNAAHRLAFAIMVFGIQPAIVTPRVYRSVGIHPLHGLVVALLNPNYQENAKFAGEMLLRYGYEVGMVRGAVTTRILRLARALPDDVLAELSRTAMSTPTKHAVSTAGMSTTRAKNVGDRQKTAQRLLRSAADRAYDGEVDINWDAPLEPGKRWMLDHRQTLYGTYLWDRLTDEQRSTLGMHEAVSALSFGILAETALSTFLLRQVIEYQNPGDEHSRYALAEVGEETRHSTMFSRMINKSGLRAYQPFIPKPLLKAVRLVGLVPMGPATLSGLLLVEETLDRLQRENMDDPQIQPHMRQLNKIHVLEEARHITYAREELVRQIAARGKLVNAAHRLAFAIMVFGIQPAIVTPRVYRSVGIHPLHGLVVALLNPNYQENAKFAGEMLLRYGYEVGMVRGAVTTRILRLARALPDDVLAELSRTA